Protein AF-A0A2V5TPY4-F1 (afdb_monomer_lite)

Foldseek 3Di:
DPDDVDNQADQFQCLLVVLQVLLVVCVPPVDPVSLVVLVVSLQQLLFQAALLQWGAQLRHFFDNGDDLALGNLLSLLVDQQSVVNSVSSVVNQQQPDPLLRDDDDDDFVPDPPDDPDDD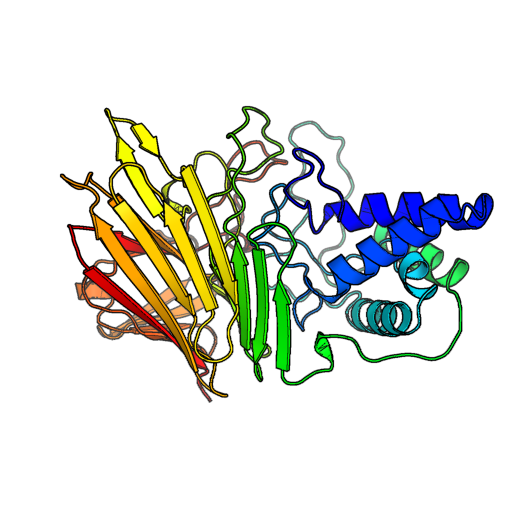HSDDDPVSVVSNVVSVVNHDDDHHDHTCSVDCWDKDQDPHQKIWIHHHQKIKIADLRADDDDPALRTFHSFFGMWIAGNQQGTFWGSHGFHPCLLSGQKWFQDPNDIDRHFPGWHWDDDPQWTWIWTHDPFWIWIKTWGRDDNFKTKIKIWIATPPQGGWMKGKIWTSAGAQWWKAAPLGDIDHHDQDWDWDWQNRHPQWMDGRQKIKGWDGGKIKIPFDFGRDSSHSGGDDDNSRTIMMIMHTDDHGDMTMMMMGGHD

Radius of gyration: 20.71 Å; chains: 1; bounding box: 53×47×60 Å

pLDDT: mean 90.42, std 16.13, range [29.77, 98.88]

Structure (mmCIF, N/CA/C/O backbone):
data_AF-A0A2V5TPY4-F1
#
_entry.id   AF-A0A2V5TPY4-F1
#
loop_
_atom_site.group_PDB
_atom_site.id
_atom_site.type_symbol
_atom_site.label_atom_id
_atom_site.label_alt_id
_atom_site.label_comp_id
_atom_site.label_asym_id
_atom_site.label_entity_id
_atom_site.label_seq_id
_atom_site.pdbx_PDB_ins_code
_atom_site.Cartn_x
_atom_site.Cartn_y
_atom_site.Cartn_z
_atom_site.occupancy
_atom_site.B_iso_or_equiv
_atom_site.auth_seq_id
_atom_site.auth_comp_id
_atom_site.auth_asym_id
_atom_site.auth_atom_id
_atom_site.pdbx_PDB_model_num
ATOM 1 N N . PHE A 1 1 ? 13.171 -7.070 -7.481 1.00 84.62 1 PHE A N 1
ATOM 2 C CA . PHE A 1 1 ? 13.361 -5.869 -6.658 1.00 84.62 1 PHE A CA 1
ATOM 3 C C . PHE A 1 1 ? 14.776 -5.828 -6.112 1.00 84.62 1 PHE A C 1
ATOM 5 O O . PHE A 1 1 ? 15.414 -6.874 -5.987 1.00 84.62 1 PHE A O 1
ATOM 12 N N . TRP A 1 2 ? 15.220 -4.635 -5.751 1.00 85.50 2 TRP A N 1
ATOM 13 C CA . TRP A 1 2 ? 16.372 -4.319 -4.934 1.00 85.50 2 TRP A CA 1
ATOM 14 C C . TRP A 1 2 ? 15.886 -3.783 -3.588 1.00 85.50 2 TRP A C 1
ATOM 16 O O . TRP A 1 2 ? 14.870 -3.095 -3.492 1.00 85.50 2 TRP A O 1
ATOM 26 N N . GLY A 1 3 ? 16.606 -4.149 -2.536 1.00 83.69 3 GLY A N 1
ATOM 27 C CA . GLY A 1 3 ? 16.408 -3.585 -1.212 1.00 83.69 3 GLY A CA 1
ATOM 28 C C . GLY A 1 3 ? 17.565 -2.662 -0.872 1.00 83.69 3 GLY A C 1
ATOM 29 O O . GLY A 1 3 ? 18.722 -3.050 -1.036 1.00 83.69 3 GLY A O 1
ATOM 30 N N . GLU A 1 4 ? 17.257 -1.449 -0.417 1.00 82.56 4 GLU A N 1
ATOM 31 C CA . GLU A 1 4 ? 18.271 -0.456 -0.042 1.00 82.56 4 GLU A CA 1
ATOM 32 C C . GLU A 1 4 ? 18.790 -0.720 1.379 1.00 82.56 4 GLU A C 1
ATOM 34 O O . GLU A 1 4 ? 19.991 -0.868 1.595 1.00 82.56 4 GLU A O 1
ATOM 39 N N . HIS A 1 5 ? 17.878 -0.862 2.348 1.00 80.19 5 HIS A N 1
ATOM 40 C CA . HIS A 1 5 ? 18.240 -1.165 3.734 1.00 80.19 5 HIS A CA 1
ATOM 41 C C . HIS A 1 5 ? 18.492 -2.655 3.974 1.00 80.19 5 HIS A C 1
ATOM 43 O O . HIS A 1 5 ? 19.424 -3.041 4.679 1.00 80.19 5 HIS A O 1
ATOM 49 N N . SER A 1 6 ? 17.629 -3.497 3.410 1.00 80.56 6 SER A N 1
ATOM 50 C CA . SER A 1 6 ? 17.608 -4.936 3.639 1.00 80.56 6 SER A CA 1
ATOM 51 C C . SER A 1 6 ? 17.350 -5.654 2.331 1.00 80.56 6 SER A C 1
ATOM 53 O O . SER A 1 6 ? 16.412 -5.324 1.617 1.00 80.56 6 SER A O 1
ATOM 55 N N . ARG A 1 7 ? 18.108 -6.717 2.050 1.00 80.94 7 ARG A N 1
ATOM 56 C CA . ARG A 1 7 ? 17.844 -7.586 0.888 1.00 80.94 7 ARG A CA 1
ATOM 57 C C . ARG A 1 7 ? 16.485 -8.296 0.966 1.00 80.94 7 ARG A C 1
ATOM 59 O O . ARG A 1 7 ? 16.016 -8.810 -0.041 1.00 80.94 7 ARG A O 1
ATOM 66 N N . ASN A 1 8 ? 15.860 -8.304 2.144 1.00 79.38 8 ASN A N 1
ATOM 67 C CA . ASN A 1 8 ? 14.584 -8.966 2.410 1.00 79.38 8 ASN A CA 1
ATOM 68 C C . ASN A 1 8 ? 13.376 -8.019 2.310 1.00 79.38 8 ASN A C 1
ATOM 70 O O . ASN A 1 8 ? 12.265 -8.423 2.644 1.00 79.38 8 ASN A O 1
ATOM 74 N N . GLY A 1 9 ? 13.572 -6.767 1.886 1.00 85.06 9 GLY A N 1
ATOM 75 C CA . GLY A 1 9 ? 12.506 -5.777 1.792 1.00 85.06 9 GLY A CA 1
ATOM 76 C C . GLY A 1 9 ? 12.708 -4.834 0.603 1.00 85.06 9 GLY A C 1
ATOM 77 O O . GLY A 1 9 ? 13.812 -4.324 0.432 1.00 85.06 9 GLY A O 1
ATOM 78 N N . PRO A 1 10 ? 11.685 -4.601 -0.233 1.00 90.00 10 PRO A N 1
ATOM 79 C CA . PRO A 1 10 ? 11.817 -3.728 -1.388 1.00 90.00 10 PRO A CA 1
ATOM 80 C C . PRO A 1 10 ? 11.674 -2.248 -1.022 1.00 90.00 10 PRO A C 1
ATOM 82 O O . PRO A 1 10 ? 10.935 -1.890 -0.102 1.00 90.00 10 PRO A O 1
ATOM 85 N N . THR A 1 11 ? 12.283 -1.402 -1.850 1.00 88.19 11 THR A N 1
ATOM 86 C CA . THR A 1 11 ? 12.048 0.045 -1.924 1.00 88.19 11 THR A CA 1
ATOM 87 C C . THR A 1 11 ? 11.308 0.380 -3.225 1.00 88.19 11 THR A C 1
ATOM 89 O O . THR A 1 11 ? 11.917 0.833 -4.187 1.00 88.19 11 THR A O 1
ATOM 92 N N . THR A 1 12 ? 9.988 0.142 -3.298 1.00 87.75 12 THR A N 1
ATOM 93 C CA . THR A 1 12 ? 9.232 0.113 -4.580 1.00 87.75 12 THR A CA 1
ATOM 94 C C . THR A 1 12 ? 9.493 1.302 -5.510 1.00 87.75 12 THR A C 1
ATOM 96 O O . THR A 1 12 ? 9.774 1.096 -6.686 1.00 87.75 12 THR A O 1
ATOM 99 N N . GLY A 1 13 ? 9.440 2.535 -5.000 1.00 82.19 13 GLY A N 1
ATOM 100 C CA . GLY A 1 13 ? 9.704 3.742 -5.794 1.00 82.19 13 GLY A CA 1
ATOM 101 C C . GLY A 1 13 ? 11.169 3.893 -6.222 1.00 82.19 13 GLY A C 1
ATOM 102 O O . GLY A 1 13 ? 11.456 4.175 -7.383 1.00 82.19 13 GLY A O 1
ATOM 103 N N . TYR A 1 14 ? 12.109 3.655 -5.305 1.00 86.56 14 TYR A N 1
ATOM 104 C CA . TYR A 1 14 ? 13.546 3.762 -5.583 1.00 86.56 14 TYR A CA 1
ATOM 105 C C . TYR A 1 14 ? 14.084 2.608 -6.446 1.00 86.56 14 TYR A C 1
ATOM 107 O O . TYR A 1 14 ? 15.109 2.785 -7.104 1.00 86.56 14 TYR A O 1
ATOM 115 N N . ASP A 1 15 ? 13.376 1.474 -6.526 1.00 90.31 15 ASP A N 1
ATOM 116 C CA . ASP A 1 15 ? 13.689 0.370 -7.446 1.00 90.31 15 ASP A CA 1
ATOM 117 C C . ASP A 1 15 ? 13.771 0.871 -8.895 1.00 90.31 15 ASP A C 1
ATOM 119 O O . ASP A 1 15 ? 14.696 0.484 -9.600 1.00 90.31 15 ASP A O 1
ATOM 123 N N . TYR A 1 16 ? 12.923 1.831 -9.302 1.00 90.75 16 TYR A N 1
ATOM 124 C CA . TYR A 1 16 ? 12.980 2.446 -10.637 1.00 90.75 16 TYR A CA 1
ATOM 125 C C . TYR A 1 16 ? 14.324 3.130 -10.923 1.00 90.75 16 TYR A C 1
ATOM 127 O O . TYR A 1 16 ? 14.824 3.077 -12.048 1.00 90.75 16 TYR A O 1
ATOM 135 N N . LEU A 1 17 ? 14.938 3.771 -9.922 1.00 89.75 17 LEU A N 1
ATOM 136 C CA . LEU A 1 17 ? 16.222 4.458 -10.087 1.00 89.75 17 LEU A CA 1
ATOM 137 C C . LEU A 1 17 ? 17.334 3.432 -10.323 1.00 89.75 17 LEU A C 1
ATOM 139 O O . LEU A 1 17 ? 18.145 3.589 -11.239 1.00 89.75 17 LEU A O 1
ATOM 143 N N . THR A 1 18 ? 17.345 2.359 -9.528 1.00 91.81 18 THR A N 1
ATOM 144 C CA . THR A 1 18 ? 18.287 1.249 -9.706 1.00 91.81 18 THR A CA 1
ATOM 145 C C . THR A 1 18 ? 18.044 0.525 -11.030 1.00 91.81 18 THR A C 1
ATOM 147 O O . THR A 1 18 ? 19.002 0.297 -11.768 1.00 91.81 18 THR A O 1
ATOM 150 N N . ALA A 1 19 ? 16.785 0.251 -11.385 1.00 94.88 19 ALA A N 1
ATOM 151 C CA . ALA A 1 19 ? 16.393 -0.354 -12.656 1.00 94.88 19 ALA A CA 1
ATOM 152 C C . ALA A 1 19 ? 16.925 0.453 -13.840 1.00 94.88 19 ALA A C 1
ATOM 154 O O . ALA A 1 19 ? 17.543 -0.109 -14.738 1.00 94.88 19 ALA A O 1
ATOM 155 N N . THR A 1 20 ? 16.756 1.778 -13.803 1.00 96.00 20 THR A N 1
ATOM 156 C CA . THR A 1 20 ? 17.220 2.688 -14.859 1.00 96.00 20 THR A CA 1
ATOM 157 C C . THR A 1 20 ? 18.735 2.614 -15.034 1.00 96.00 20 THR A C 1
ATOM 159 O O . THR A 1 20 ? 19.227 2.530 -16.158 1.00 96.00 20 THR A O 1
ATOM 162 N N . ALA A 1 21 ? 19.493 2.617 -13.933 1.00 95.88 21 ALA A N 1
ATOM 163 C CA . ALA A 1 21 ? 20.950 2.524 -13.988 1.00 95.88 21 ALA A CA 1
ATOM 164 C C . ALA A 1 21 ? 21.418 1.174 -14.558 1.00 95.88 21 ALA A C 1
ATOM 166 O O . ALA A 1 21 ? 22.313 1.138 -15.402 1.00 95.88 21 ALA A O 1
ATOM 167 N N . VAL A 1 22 ? 20.786 0.072 -14.142 1.00 97.38 22 VAL A N 1
ATOM 168 C CA . VAL A 1 22 ? 21.078 -1.272 -14.667 1.00 97.38 22 VAL A CA 1
ATOM 169 C C . VAL A 1 22 ? 20.685 -1.385 -16.144 1.00 97.38 22 VAL A C 1
ATOM 171 O O . VAL A 1 22 ? 21.418 -1.995 -16.918 1.00 97.38 22 VAL A O 1
ATOM 174 N N . ALA A 1 23 ? 19.581 -0.759 -16.556 1.00 97.75 23 ALA A N 1
ATOM 175 C CA . ALA A 1 23 ? 19.134 -0.732 -17.944 1.00 97.75 23 ALA A CA 1
ATOM 176 C C . ALA A 1 23 ? 20.135 0.002 -18.840 1.00 97.75 23 ALA A C 1
ATOM 178 O O . ALA A 1 23 ? 20.572 -0.557 -19.841 1.00 97.75 23 ALA A O 1
ATOM 179 N N . LEU A 1 24 ? 20.588 1.196 -18.440 1.00 97.56 24 LEU A N 1
ATOM 180 C CA . LEU A 1 24 ? 21.643 1.917 -19.162 1.00 97.56 24 LEU A CA 1
ATOM 181 C C . LEU A 1 24 ? 22.946 1.121 -19.222 1.00 97.56 24 LEU A C 1
ATOM 183 O O . LEU A 1 24 ? 23.593 1.076 -20.266 1.00 97.56 24 LEU A O 1
ATOM 187 N N . TYR A 1 25 ? 23.334 0.477 -18.119 1.00 98.25 25 TYR A N 1
ATOM 188 C CA . TYR A 1 25 ? 24.507 -0.390 -18.116 1.00 98.25 25 TYR A CA 1
ATOM 189 C C . TYR A 1 25 ? 24.364 -1.508 -19.154 1.00 98.25 25 TYR A C 1
ATOM 191 O O . TYR A 1 25 ? 25.267 -1.683 -19.970 1.00 98.25 25 TYR A O 1
ATOM 199 N N . TYR A 1 26 ? 23.224 -2.207 -19.173 1.00 98.19 26 TYR A N 1
ATOM 200 C CA . TYR A 1 26 ? 22.949 -3.259 -20.149 1.00 98.19 26 TYR A CA 1
ATOM 201 C C . TYR A 1 26 ? 22.986 -2.748 -21.595 1.00 98.19 26 TYR A C 1
ATOM 203 O O . TYR A 1 26 ? 23.543 -3.432 -22.455 1.00 98.19 26 TYR A O 1
ATOM 211 N N . GLU A 1 27 ? 22.466 -1.546 -21.877 1.00 97.25 27 GLU A N 1
ATOM 212 C CA . GLU A 1 27 ? 22.502 -0.981 -23.235 1.00 97.25 27 GLU A CA 1
ATOM 213 C C . GLU A 1 27 ? 23.916 -0.868 -23.804 1.00 97.25 27 GLU A C 1
ATOM 215 O O . GLU A 1 27 ? 24.128 -1.083 -25.000 1.00 97.25 27 GLU A O 1
ATOM 220 N N . HIS A 1 28 ? 24.889 -0.564 -22.947 1.00 97.00 28 HIS A N 1
ATOM 221 C CA . HIS A 1 28 ? 26.272 -0.358 -23.362 1.00 97.00 28 HIS A CA 1
ATOM 222 C C . HIS A 1 28 ? 27.151 -1.600 -23.205 1.00 97.00 28 HIS A C 1
ATOM 224 O O . HIS A 1 28 ? 28.078 -1.784 -23.991 1.00 97.00 28 HIS A O 1
ATOM 230 N N . SER A 1 29 ? 26.889 -2.446 -22.207 1.00 98.12 29 SER A N 1
ATOM 231 C CA . SER A 1 29 ? 27.724 -3.615 -21.909 1.00 98.12 29 SER A CA 1
ATOM 232 C C . SER A 1 29 ? 27.241 -4.896 -22.580 1.00 98.12 29 SER A C 1
ATOM 234 O O . SER A 1 29 ? 28.051 -5.781 -22.847 1.00 98.12 29 SER A O 1
ATOM 236 N N . ARG A 1 30 ? 25.927 -5.010 -22.825 1.00 97.38 30 ARG A N 1
ATOM 237 C CA . ARG A 1 30 ? 25.243 -6.257 -23.205 1.00 97.38 30 ARG A CA 1
ATOM 238 C C . ARG A 1 30 ? 25.498 -7.417 -22.232 1.00 97.38 30 ARG A C 1
ATOM 240 O O . ARG A 1 30 ? 25.417 -8.581 -22.614 1.00 97.38 30 ARG A O 1
ATOM 247 N N . ASP A 1 31 ? 25.773 -7.106 -20.965 1.00 98.31 31 ASP A N 1
ATOM 248 C CA . ASP A 1 31 ? 25.948 -8.106 -19.912 1.00 98.31 31 ASP A CA 1
ATOM 249 C C . ASP A 1 31 ? 24.638 -8.871 -19.656 1.00 98.31 31 ASP A C 1
ATOM 251 O O . ASP A 1 31 ? 23.630 -8.305 -19.222 1.00 98.31 31 ASP A O 1
ATOM 255 N N . ALA A 1 32 ? 24.659 -10.183 -19.886 1.00 97.88 32 ALA A N 1
ATOM 256 C CA . ALA A 1 32 ? 23.507 -11.053 -19.684 1.00 97.88 32 ALA A CA 1
ATOM 257 C C . ALA A 1 32 ? 22.990 -11.042 -18.232 1.00 97.88 32 ALA A C 1
ATOM 259 O O . ALA A 1 32 ? 21.781 -11.149 -18.016 1.00 97.88 32 ALA A O 1
ATOM 260 N N . ALA A 1 33 ? 23.866 -10.854 -17.237 1.00 98.19 33 ALA A N 1
ATOM 261 C CA . ALA A 1 33 ? 23.458 -10.781 -15.835 1.00 98.19 33 ALA A CA 1
ATOM 262 C C . ALA A 1 33 ? 22.618 -9.525 -15.546 1.00 98.19 33 ALA A C 1
ATOM 264 O O . ALA A 1 33 ? 21.692 -9.561 -14.728 1.00 98.19 33 ALA A O 1
ATOM 265 N N . ALA A 1 34 ? 22.898 -8.419 -16.244 1.00 97.94 34 ALA A N 1
ATOM 266 C CA . ALA A 1 34 ? 22.104 -7.201 -16.143 1.00 97.94 34 ALA A CA 1
ATOM 267 C C . ALA A 1 34 ? 20.701 -7.404 -16.733 1.00 97.94 34 ALA A C 1
ATOM 269 O O . ALA A 1 34 ? 19.718 -7.025 -16.096 1.00 97.94 34 ALA A O 1
ATOM 270 N N . LEU A 1 35 ? 20.580 -8.081 -17.881 1.00 97.75 35 LEU A N 1
ATOM 271 C CA . LEU A 1 35 ? 19.276 -8.410 -18.468 1.00 97.75 35 LEU A CA 1
ATOM 272 C C . LEU A 1 35 ? 18.442 -9.324 -17.555 1.00 97.75 35 LEU A C 1
ATOM 274 O O . LEU A 1 35 ? 17.243 -9.102 -17.380 1.00 97.75 35 LEU A O 1
ATOM 278 N N . GLU A 1 36 ? 19.068 -10.314 -16.915 1.00 97.88 36 GLU A N 1
ATOM 279 C CA . GLU A 1 36 ? 18.396 -11.172 -15.931 1.00 97.88 36 GLU A CA 1
ATOM 280 C C . GLU A 1 36 ? 17.893 -10.360 -14.723 1.00 97.88 36 GLU A C 1
ATOM 282 O O . GLU A 1 36 ? 16.770 -10.550 -14.243 1.00 97.88 36 GLU A O 1
ATOM 287 N N . ALA A 1 37 ? 18.692 -9.404 -14.241 1.00 96.94 37 ALA A N 1
ATOM 288 C CA . ALA A 1 37 ? 18.274 -8.501 -13.176 1.00 96.94 37 ALA A CA 1
ATOM 289 C C . ALA A 1 37 ? 17.097 -7.605 -13.604 1.00 96.94 37 ALA A C 1
ATOM 291 O O . ALA A 1 37 ? 16.145 -7.450 -12.832 1.00 96.94 37 ALA A O 1
ATOM 292 N N . LEU A 1 38 ? 17.112 -7.086 -14.837 1.00 97.69 38 LEU A N 1
ATOM 293 C CA . LEU A 1 38 ? 16.005 -6.310 -15.405 1.00 97.69 38 LEU A CA 1
ATOM 294 C C . LEU A 1 38 ? 14.729 -7.136 -15.525 1.00 97.69 38 LEU A C 1
ATOM 296 O O . LEU A 1 38 ? 13.654 -6.618 -15.226 1.00 97.69 38 LEU A O 1
ATOM 300 N N . ARG A 1 39 ? 14.815 -8.426 -15.870 1.00 97.56 39 ARG A N 1
ATOM 301 C CA . ARG A 1 39 ? 13.643 -9.314 -15.875 1.00 97.56 39 ARG A CA 1
ATOM 302 C C . ARG A 1 39 ? 12.992 -9.370 -14.495 1.00 97.56 39 ARG A C 1
ATOM 304 O O . ARG A 1 39 ? 11.785 -9.156 -14.378 1.00 97.56 39 ARG A O 1
ATOM 311 N N . ARG A 1 40 ? 13.793 -9.575 -13.442 1.00 96.00 40 ARG A N 1
ATOM 312 C CA . ARG A 1 40 ? 13.307 -9.613 -12.051 1.00 96.00 40 ARG A CA 1
ATOM 313 C C . ARG A 1 40 ? 12.725 -8.278 -11.582 1.00 96.00 40 ARG A C 1
ATOM 315 O O . ARG A 1 40 ? 11.783 -8.279 -10.791 1.00 96.00 40 ARG A O 1
ATOM 322 N N . SER A 1 41 ? 13.288 -7.148 -12.010 1.00 95.75 41 SER A N 1
ATOM 323 C CA . SER A 1 41 ? 12.734 -5.821 -11.691 1.00 95.75 41 SER A CA 1
ATOM 324 C C . SER A 1 41 ? 11.438 -5.551 -12.461 1.00 95.75 41 SER A C 1
ATOM 326 O O . SER A 1 41 ? 10.454 -5.142 -11.853 1.00 95.75 41 SER A O 1
ATOM 328 N N . THR A 1 42 ? 11.373 -5.906 -13.747 1.00 97.44 42 THR A N 1
ATOM 329 C CA . THR A 1 42 ? 10.146 -5.810 -14.558 1.00 97.44 42 THR A CA 1
ATOM 330 C C . THR A 1 42 ? 9.017 -6.638 -13.946 1.00 97.44 42 THR A C 1
ATOM 332 O O . THR A 1 42 ? 7.898 -6.150 -13.804 1.00 97.44 42 THR A O 1
ATOM 335 N N . ASP A 1 43 ? 9.305 -7.878 -13.533 1.00 97.25 43 ASP A N 1
ATOM 336 C CA . ASP A 1 43 ? 8.328 -8.728 -12.845 1.00 97.25 43 ASP A CA 1
ATOM 337 C C . ASP A 1 43 ? 7.857 -8.107 -11.537 1.00 97.25 43 ASP A C 1
ATOM 339 O O . ASP A 1 43 ? 6.661 -8.054 -11.268 1.00 97.25 43 ASP A O 1
ATOM 343 N N . PHE A 1 44 ? 8.781 -7.589 -10.739 1.00 97.00 44 PHE A N 1
ATOM 344 C CA . PHE A 1 44 ? 8.419 -6.924 -9.501 1.00 97.00 44 PHE A CA 1
ATOM 345 C C . PHE A 1 44 ? 7.504 -5.713 -9.738 1.00 97.00 44 PHE A C 1
ATOM 347 O O . PHE A 1 44 ? 6.418 -5.649 -9.163 1.00 97.00 44 PHE A O 1
ATOM 354 N N . HIS A 1 45 ? 7.904 -4.787 -10.610 1.00 96.94 45 HIS A N 1
ATOM 355 C CA . HIS A 1 45 ? 7.148 -3.566 -10.872 1.00 96.94 45 HIS A CA 1
ATOM 356 C C . HIS A 1 45 ? 5.774 -3.840 -11.479 1.00 96.94 45 HIS A C 1
ATOM 358 O O . HIS A 1 45 ? 4.787 -3.267 -11.018 1.00 96.94 45 HIS A O 1
ATOM 364 N N . LYS A 1 46 ? 5.675 -4.753 -12.455 1.00 97.00 46 LYS A N 1
ATOM 365 C CA . LYS A 1 46 ? 4.385 -5.070 -13.080 1.00 97.00 46 LYS A CA 1
ATOM 366 C C . LYS A 1 46 ? 3.410 -5.726 -12.096 1.00 97.00 46 LYS A C 1
ATOM 368 O O . LYS A 1 46 ? 2.210 -5.532 -12.234 1.00 97.00 46 LYS A O 1
ATOM 373 N N . PHE A 1 47 ? 3.881 -6.488 -11.102 1.00 97.81 47 PHE A N 1
ATOM 374 C CA . PHE A 1 47 ? 2.996 -7.070 -10.084 1.00 97.81 47 PHE A CA 1
ATOM 375 C C . PHE A 1 47 ? 2.629 -6.074 -8.979 1.00 97.81 47 PHE A C 1
ATOM 377 O O . PHE A 1 47 ? 1.471 -6.044 -8.565 1.00 97.81 47 PHE A O 1
ATOM 384 N N . PHE A 1 48 ? 3.573 -5.245 -8.527 1.00 97.19 48 PHE A N 1
ATOM 385 C CA . PHE A 1 48 ? 3.401 -4.312 -7.404 1.00 97.19 48 PHE A CA 1
ATOM 386 C C . PHE A 1 48 ? 3.119 -2.872 -7.846 1.00 97.19 48 PHE A C 1
ATOM 388 O O . PHE A 1 48 ? 3.708 -1.916 -7.336 1.00 97.19 48 PHE A O 1
ATOM 395 N N . THR A 1 49 ? 2.165 -2.732 -8.764 1.00 96.31 49 THR A N 1
ATOM 396 C CA . THR A 1 49 ? 1.647 -1.447 -9.243 1.00 96.31 49 THR A CA 1
ATOM 397 C C . THR A 1 49 ? 0.129 -1.507 -9.325 1.00 96.31 49 THR A C 1
ATOM 399 O O . THR A 1 49 ? -0.429 -2.452 -9.891 1.00 96.31 49 THR A O 1
ATOM 402 N N . TYR A 1 50 ? -0.547 -0.513 -8.752 1.00 96.69 50 TYR A N 1
ATOM 403 C CA . TYR A 1 50 ? -2.002 -0.414 -8.784 1.00 96.69 50 TYR A CA 1
ATOM 404 C C . TYR A 1 50 ? -2.519 -0.096 -10.203 1.00 96.69 50 TYR A C 1
ATOM 406 O O . TYR A 1 50 ? -1.767 0.381 -11.056 1.00 96.69 50 TYR A O 1
ATOM 414 N N . PRO A 1 51 ? -3.812 -0.335 -10.495 1.00 95.94 51 PRO A N 1
ATOM 415 C CA . PRO A 1 51 ? -4.428 -0.021 -11.792 1.00 95.94 51 PRO A CA 1
ATOM 416 C C . PRO A 1 51 ? -4.318 1.447 -12.253 1.00 95.94 51 PRO A C 1
ATOM 418 O O . PRO A 1 51 ? -4.387 1.728 -13.456 1.00 95.94 51 PRO A O 1
ATOM 421 N N . ASP A 1 52 ? -4.119 2.386 -11.325 1.00 92.75 52 ASP A N 1
ATOM 422 C CA . ASP A 1 52 ? -3.860 3.804 -11.616 1.00 92.75 52 ASP A CA 1
ATOM 423 C C . ASP A 1 52 ? -2.383 4.109 -11.939 1.00 92.75 52 ASP A C 1
ATOM 425 O O . ASP A 1 52 ? -2.041 5.244 -12.255 1.00 92.75 52 ASP A O 1
ATOM 429 N N . GLY A 1 53 ? -1.511 3.096 -11.918 1.00 92.94 53 GLY A N 1
ATOM 430 C CA . GLY A 1 53 ? -0.080 3.208 -12.197 1.00 92.94 53 GLY A CA 1
ATOM 431 C C . GLY A 1 53 ? 0.783 3.558 -10.988 1.00 92.94 53 GLY A C 1
ATOM 432 O O . GLY A 1 53 ? 2.007 3.595 -11.121 1.00 92.94 53 GLY A O 1
ATOM 433 N N . THR A 1 54 ? 0.191 3.801 -9.818 1.00 91.31 54 THR A N 1
ATOM 434 C CA . THR A 1 54 ? 0.965 4.101 -8.611 1.00 91.31 54 THR A CA 1
ATOM 435 C C . THR A 1 54 ? 1.631 2.833 -8.058 1.00 91.31 54 THR A C 1
ATOM 437 O O . THR A 1 54 ? 1.001 1.770 -7.995 1.00 91.31 54 THR A O 1
ATOM 440 N N . PRO A 1 55 ? 2.918 2.888 -7.668 1.00 92.56 55 PRO A N 1
ATOM 441 C CA . PRO A 1 55 ? 3.571 1.758 -7.019 1.00 92.56 55 PRO A CA 1
ATOM 442 C C . PRO A 1 55 ? 2.951 1.450 -5.658 1.00 92.56 55 PRO A C 1
ATOM 444 O O . PRO A 1 55 ? 2.601 2.355 -4.902 1.00 92.56 55 PRO A O 1
ATOM 447 N N . VAL A 1 56 ? 2.896 0.166 -5.316 1.00 95.69 56 VAL A N 1
ATOM 448 C CA . VAL A 1 56 ? 2.376 -0.284 -4.021 1.00 95.69 56 VAL A CA 1
ATOM 449 C C . VAL A 1 56 ? 3.257 0.229 -2.879 1.00 95.69 56 VAL A C 1
ATOM 451 O O . VAL A 1 56 ? 4.485 0.125 -2.902 1.00 95.69 56 VAL A O 1
ATOM 454 N N . GLU A 1 57 ? 2.619 0.766 -1.849 1.00 94.44 57 GLU A N 1
ATOM 455 C CA . GLU A 1 57 ? 3.251 1.431 -0.716 1.00 94.44 57 GLU A CA 1
ATOM 456 C C . GLU A 1 57 ? 3.426 0.516 0.507 1.00 94.44 57 GLU A C 1
ATOM 458 O O . GLU A 1 57 ? 4.382 0.675 1.262 1.00 94.44 57 GLU A O 1
ATOM 463 N N . THR A 1 58 ? 2.562 -0.491 0.679 1.00 96.25 58 THR A N 1
ATOM 464 C CA . THR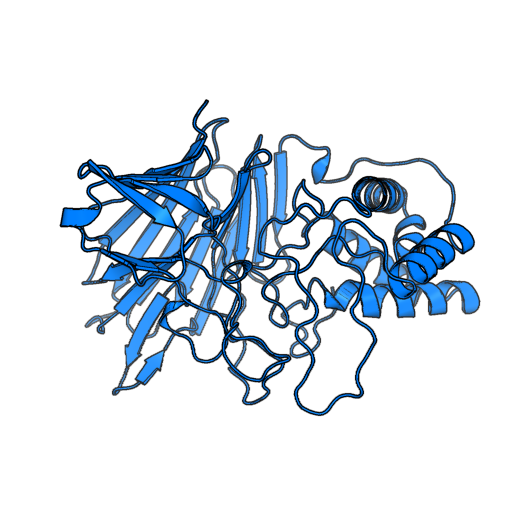 A 1 58 ? 2.528 -1.406 1.845 1.00 96.25 58 THR A CA 1
ATOM 465 C C . THR A 1 58 ? 3.863 -2.111 2.102 1.00 96.25 58 THR A C 1
ATOM 467 O O . THR A 1 58 ? 4.256 -2.389 3.236 1.00 96.25 58 THR A O 1
ATOM 470 N N . ILE A 1 59 ? 4.570 -2.439 1.021 1.00 95.38 59 ILE A N 1
ATOM 471 C CA . ILE A 1 59 ? 5.831 -3.187 1.051 1.00 95.38 59 ILE A CA 1
ATOM 472 C C . ILE A 1 59 ? 7.062 -2.273 1.023 1.00 95.38 59 ILE A C 1
ATOM 474 O O . ILE A 1 59 ? 8.180 -2.772 1.157 1.00 95.38 59 ILE A O 1
ATOM 478 N N . ASN A 1 60 ? 6.878 -0.961 0.871 1.00 92.31 60 ASN A N 1
ATOM 479 C CA . ASN A 1 60 ? 7.954 0.018 0.755 1.00 92.31 60 ASN A CA 1
ATOM 480 C C . ASN A 1 60 ? 8.431 0.462 2.152 1.00 92.31 60 ASN A C 1
ATOM 482 O O . ASN A 1 60 ? 7.624 0.832 3.006 1.00 92.31 60 ASN A O 1
ATOM 486 N N . ASP A 1 61 ? 9.739 0.421 2.406 1.00 87.56 61 ASP A N 1
ATOM 487 C CA . ASP A 1 61 ? 10.363 0.913 3.649 1.00 87.56 61 ASP A CA 1
ATOM 488 C C . ASP A 1 61 ? 11.026 2.287 3.510 1.00 87.56 61 ASP A C 1
ATOM 490 O O . ASP A 1 61 ? 11.647 2.765 4.455 1.00 87.56 61 ASP A O 1
ATOM 494 N N . ARG A 1 62 ? 10.892 2.948 2.361 1.00 86.75 62 ARG A N 1
ATOM 495 C CA . ARG A 1 62 ? 11.494 4.254 2.074 1.00 86.75 62 ARG A CA 1
ATOM 496 C C . ARG A 1 62 ? 10.463 5.359 1.939 1.00 86.75 62 ARG A C 1
ATOM 498 O O . ARG A 1 62 ? 10.650 6.445 2.482 1.00 86.75 62 ARG A O 1
ATOM 505 N N . ASN A 1 63 ? 9.397 5.097 1.189 1.00 85.06 63 ASN A N 1
ATOM 506 C CA . ASN A 1 63 ? 8.409 6.101 0.818 1.00 85.06 63 ASN A CA 1
ATOM 507 C C . ASN A 1 63 ? 7.002 5.617 1.133 1.00 85.06 63 ASN A C 1
ATOM 509 O O . ASN A 1 63 ? 6.631 4.489 0.821 1.00 85.06 63 ASN A O 1
ATOM 513 N N . ARG A 1 64 ? 6.214 6.521 1.714 1.00 90.25 64 ARG A N 1
ATOM 514 C CA . ARG A 1 64 ? 4.793 6.305 1.997 1.00 90.25 64 ARG A CA 1
ATOM 515 C C . ARG A 1 64 ? 3.904 6.471 0.774 1.00 90.25 64 ARG A C 1
ATOM 517 O O . ARG A 1 64 ? 2.800 5.947 0.744 1.00 90.25 64 ARG A O 1
ATOM 524 N N . TYR A 1 65 ? 4.378 7.237 -0.197 1.00 84.00 65 TYR A N 1
ATOM 525 C CA . TYR A 1 65 ? 3.655 7.592 -1.402 1.00 84.00 65 TYR A CA 1
ATOM 526 C C . TYR A 1 65 ? 4.646 7.769 -2.553 1.00 84.00 65 TYR A C 1
ATOM 528 O O . TYR A 1 65 ? 5.796 8.171 -2.345 1.00 84.00 65 TYR A O 1
ATOM 536 N N . TRP A 1 66 ? 4.210 7.421 -3.761 1.00 82.69 66 TRP A N 1
ATOM 537 C CA . TRP A 1 66 ? 4.981 7.564 -4.991 1.00 82.69 66 TRP A CA 1
ATOM 538 C C . TRP A 1 66 ? 4.023 7.761 -6.168 1.00 82.69 66 TRP A C 1
ATOM 540 O O . TRP A 1 66 ? 2.962 7.141 -6.215 1.00 82.69 66 TRP A O 1
ATOM 550 N N . GLY A 1 67 ? 4.388 8.628 -7.111 1.00 81.56 67 GLY A N 1
ATOM 551 C CA . GLY A 1 67 ? 3.616 8.828 -8.338 1.00 81.56 67 GLY A CA 1
ATOM 552 C C . GLY A 1 67 ? 3.941 7.784 -9.407 1.00 81.56 67 GLY A C 1
ATOM 553 O O . GLY A 1 67 ? 4.795 6.920 -9.223 1.00 81.56 67 GLY A O 1
ATOM 554 N N . VAL A 1 68 ? 3.306 7.899 -10.571 1.00 87.75 68 VAL A N 1
ATOM 555 C CA . VAL A 1 68 ? 3.756 7.168 -11.766 1.00 87.75 68 VAL A CA 1
ATOM 556 C C . VAL A 1 68 ? 5.159 7.668 -12.111 1.00 87.75 68 VAL A C 1
ATOM 558 O O . VAL A 1 68 ? 5.350 8.850 -12.394 1.00 87.75 68 VAL A O 1
ATOM 561 N N . SER A 1 69 ? 6.150 6.785 -12.021 1.00 86.12 69 SER A N 1
ATOM 562 C CA . SER A 1 69 ? 7.544 7.132 -12.293 1.00 86.12 69 SER A CA 1
ATOM 563 C C . SER A 1 69 ? 7.751 7.288 -13.800 1.00 86.12 69 SER A C 1
ATOM 565 O O . SER A 1 69 ? 7.310 6.409 -14.524 1.00 86.12 69 SER A O 1
ATOM 567 N N . PRO A 1 70 ? 8.424 8.339 -14.301 1.00 88.81 70 PRO A N 1
ATOM 568 C CA . PRO A 1 70 ? 8.872 8.398 -15.694 1.00 88.81 70 PRO A CA 1
ATOM 569 C C . PRO A 1 70 ? 10.230 7.711 -15.916 1.00 88.81 70 PRO A C 1
ATOM 571 O O . PRO A 1 70 ? 10.858 7.929 -16.939 1.00 88.81 70 PRO A O 1
ATOM 574 N N . TRP A 1 71 ? 10.767 6.993 -14.926 1.00 91.31 71 TRP A N 1
ATOM 575 C CA . TRP A 1 71 ? 12.139 6.490 -14.970 1.00 91.31 71 TRP A CA 1
ATOM 576 C C . TRP A 1 71 ? 12.216 5.059 -15.498 1.00 91.31 71 TRP A C 1
ATOM 578 O O . TRP A 1 71 ? 11.645 4.146 -14.901 1.00 91.31 71 TRP A O 1
ATOM 588 N N . GLY A 1 72 ? 13.039 4.854 -16.529 1.00 92.19 72 GLY A N 1
ATOM 589 C CA . GLY A 1 72 ? 13.581 3.542 -16.880 1.00 92.19 72 GLY A CA 1
ATOM 590 C C . GLY A 1 72 ? 12.602 2.619 -17.592 1.00 92.19 72 GLY A C 1
ATOM 591 O O . GLY A 1 72 ? 12.815 1.405 -17.593 1.00 92.19 72 GLY A O 1
ATOM 592 N N . HIS A 1 73 ? 11.551 3.156 -18.214 1.00 95.81 73 HIS A N 1
ATOM 593 C CA . HIS A 1 73 ? 10.572 2.353 -18.945 1.00 95.81 73 HIS A CA 1
ATOM 594 C C . HIS A 1 73 ? 11.195 1.624 -20.135 1.00 95.81 73 HIS A C 1
ATOM 596 O O . HIS A 1 73 ? 10.796 0.497 -20.437 1.00 95.81 73 HIS A O 1
ATOM 602 N N . PHE A 1 74 ? 12.223 2.202 -20.767 1.00 97.56 74 PHE A N 1
ATOM 603 C CA . PHE A 1 74 ? 12.970 1.500 -21.814 1.00 97.56 74 PHE A CA 1
ATOM 604 C C . PHE A 1 74 ? 13.601 0.193 -21.307 1.00 97.56 74 PHE A C 1
ATOM 606 O O . PHE A 1 74 ? 13.667 -0.786 -22.047 1.00 97.56 74 PHE A O 1
ATOM 613 N N . GLY A 1 75 ? 13.989 0.121 -20.029 1.00 97.56 75 GLY A N 1
ATOM 614 C CA . GLY A 1 75 ? 14.518 -1.100 -19.422 1.00 97.56 75 GLY A CA 1
ATOM 615 C C . GLY A 1 75 ? 13.498 -2.242 -19.399 1.00 97.56 75 GLY A C 1
ATOM 616 O O . GLY A 1 75 ? 13.867 -3.404 -19.565 1.00 97.56 75 GLY A O 1
ATOM 617 N N . PHE A 1 76 ? 12.207 -1.927 -19.265 1.00 97.94 76 PHE A N 1
ATOM 618 C CA . PHE A 1 76 ? 11.132 -2.919 -19.349 1.00 97.94 76 PHE A CA 1
ATOM 619 C C . PHE A 1 76 ? 10.869 -3.363 -20.794 1.00 97.94 76 PHE A C 1
ATOM 621 O O . PHE A 1 76 ? 10.469 -4.505 -21.022 1.00 97.94 76 PHE A O 1
ATOM 628 N N . SER A 1 77 ? 11.123 -2.495 -21.780 1.00 98.19 77 SER A N 1
ATOM 629 C CA . SER A 1 77 ? 10.808 -2.752 -23.195 1.00 98.19 77 SER A CA 1
ATOM 630 C C . SER A 1 77 ? 11.583 -3.922 -23.827 1.00 98.19 77 SER A C 1
ATOM 632 O O . SER A 1 77 ? 11.179 -4.449 -24.865 1.00 98.19 77 SER A O 1
ATOM 634 N N . HIS A 1 78 ? 12.623 -4.418 -23.148 1.00 97.81 78 HIS A N 1
ATOM 635 C CA . HIS A 1 78 ? 13.326 -5.662 -23.491 1.00 97.81 78 HIS A CA 1
ATOM 636 C C . HIS A 1 78 ? 12.427 -6.905 -23.487 1.00 97.81 78 HIS A C 1
ATOM 638 O O . HIS A 1 78 ? 12.773 -7.927 -24.081 1.00 97.81 78 HIS A O 1
ATOM 644 N N . PHE A 1 79 ? 11.260 -6.841 -22.844 1.00 98.50 79 PHE A N 1
ATOM 645 C CA . PHE A 1 79 ? 10.341 -7.966 -22.710 1.00 98.50 79 PHE A CA 1
ATOM 646 C C . PHE A 1 79 ? 8.943 -7.623 -23.231 1.00 98.50 79 PHE A C 1
ATOM 648 O O . PHE A 1 79 ? 8.488 -6.493 -23.098 1.00 98.50 79 PHE A O 1
ATOM 655 N N . ALA A 1 80 ? 8.219 -8.600 -23.786 1.00 98.69 80 ALA A N 1
ATOM 656 C CA . ALA A 1 80 ? 6.896 -8.360 -24.378 1.00 98.69 80 ALA A CA 1
ATOM 657 C C . ALA A 1 80 ? 5.851 -7.845 -23.371 1.00 98.69 80 ALA A C 1
ATOM 659 O O . ALA A 1 80 ? 5.088 -6.927 -23.659 1.00 98.69 80 ALA A O 1
ATOM 660 N N . ASP A 1 81 ? 5.830 -8.411 -22.169 1.00 98.50 81 ASP A N 1
ATOM 661 C CA . ASP A 1 81 ? 4.997 -7.948 -21.056 1.00 98.50 81 ASP A CA 1
ATOM 662 C C . ASP A 1 81 ? 5.523 -6.638 -20.451 1.00 98.50 81 ASP A C 1
ATOM 664 O O . ASP A 1 81 ? 4.752 -5.795 -20.001 1.00 98.50 81 ASP A O 1
ATOM 668 N N . GLY A 1 82 ? 6.841 -6.436 -20.484 1.00 98.38 82 GLY A N 1
ATOM 669 C CA . GLY A 1 82 ? 7.477 -5.196 -20.057 1.00 98.38 82 GLY A CA 1
ATOM 670 C C . GLY A 1 82 ? 7.178 -4.009 -20.981 1.00 98.38 82 GLY A C 1
ATOM 671 O O . GLY A 1 82 ? 6.964 -2.909 -20.483 1.00 98.38 82 GLY A O 1
ATOM 672 N N . ARG A 1 83 ? 7.048 -4.218 -22.298 1.00 98.56 83 ARG A N 1
ATOM 673 C CA . ARG A 1 83 ? 6.557 -3.196 -23.242 1.00 98.56 83 ARG A CA 1
ATOM 674 C C . ARG A 1 83 ? 5.124 -2.782 -22.933 1.00 98.56 83 ARG A C 1
ATOM 676 O O . ARG A 1 83 ? 4.854 -1.594 -22.777 1.00 98.56 83 ARG A O 1
ATOM 683 N N . ARG A 1 84 ? 4.225 -3.753 -22.732 1.00 98.50 84 ARG A N 1
ATOM 684 C CA . ARG A 1 84 ? 2.840 -3.484 -22.309 1.00 98.50 84 ARG A CA 1
ATOM 685 C C . ARG A 1 84 ? 2.789 -2.704 -20.993 1.00 98.50 84 ARG A C 1
ATOM 687 O O . ARG A 1 84 ? 1.951 -1.813 -20.852 1.00 98.50 84 ARG A O 1
ATOM 694 N N . TYR A 1 85 ? 3.676 -3.029 -20.050 1.00 98.31 85 TYR A N 1
ATOM 695 C CA . TYR A 1 85 ? 3.813 -2.314 -18.782 1.00 98.31 85 TYR A CA 1
ATOM 696 C C . TYR A 1 85 ? 4.326 -0.877 -18.968 1.00 98.31 85 TYR A C 1
ATOM 698 O O . TYR A 1 85 ? 3.743 0.056 -18.421 1.00 98.31 85 TYR A O 1
ATOM 706 N N . ALA A 1 86 ? 5.356 -0.675 -19.793 1.00 97.69 86 ALA A N 1
ATOM 707 C CA . ALA A 1 86 ? 5.872 0.647 -20.142 1.00 97.69 86 ALA A CA 1
ATOM 708 C C . ALA A 1 86 ? 4.794 1.526 -20.799 1.00 97.69 86 ALA A C 1
ATOM 710 O O . ALA A 1 86 ? 4.610 2.669 -20.389 1.00 97.69 86 ALA A O 1
ATOM 711 N N . GLU A 1 87 ? 4.021 0.988 -21.747 1.00 96.69 87 GLU A N 1
ATOM 712 C CA . GLU A 1 87 ? 2.867 1.678 -22.343 1.00 96.69 87 GLU A CA 1
ATOM 713 C C . GLU A 1 87 ? 1.791 2.008 -21.303 1.00 96.69 87 GLU A C 1
ATOM 715 O O . GLU A 1 87 ? 1.232 3.105 -21.305 1.00 96.69 87 GLU A O 1
ATOM 720 N N . PHE A 1 88 ? 1.495 1.068 -20.398 1.00 96.75 88 PHE 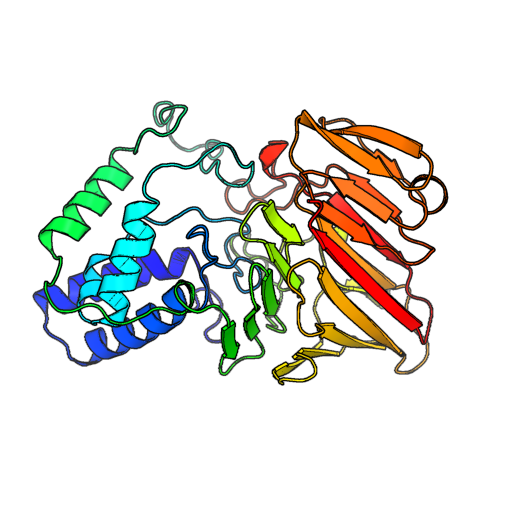A N 1
ATOM 721 C CA . PHE A 1 88 ? 0.537 1.270 -19.313 1.00 96.75 88 PHE A CA 1
ATOM 722 C C . PHE A 1 88 ? 0.932 2.453 -18.419 1.00 96.75 88 PHE A C 1
ATOM 724 O O . PHE A 1 88 ? 0.066 3.279 -18.110 1.00 96.75 88 PHE A O 1
ATOM 731 N N . LEU A 1 89 ? 2.212 2.555 -18.043 1.00 94.50 89 LEU A N 1
ATOM 732 C CA . LEU A 1 89 ? 2.739 3.670 -17.254 1.00 94.50 89 LEU A CA 1
ATOM 733 C C . LEU A 1 89 ? 2.785 4.967 -18.069 1.00 94.50 89 LEU A C 1
ATOM 735 O O . LEU A 1 89 ? 2.337 6.002 -17.587 1.00 94.50 89 LEU A O 1
ATOM 739 N N . ALA A 1 90 ? 3.263 4.918 -19.315 1.00 92.25 90 ALA A N 1
ATOM 740 C CA . ALA A 1 90 ? 3.362 6.086 -20.189 1.00 92.25 90 ALA A CA 1
ATOM 741 C C . ALA A 1 90 ? 1.995 6.727 -20.467 1.00 92.25 90 ALA A C 1
ATOM 743 O O . ALA A 1 90 ? 1.879 7.946 -20.418 1.00 92.25 90 ALA A O 1
ATOM 744 N N . ALA A 1 91 ? 0.938 5.926 -20.641 1.00 91.25 91 ALA A N 1
ATOM 745 C CA . ALA A 1 91 ? -0.437 6.417 -20.778 1.00 91.25 91 ALA A CA 1
ATOM 746 C C . ALA A 1 91 ? -0.961 7.158 -19.529 1.00 91.25 91 ALA A C 1
ATOM 748 O O . ALA A 1 91 ? -2.032 7.762 -19.570 1.00 91.25 91 ALA A O 1
ATOM 749 N N . ARG A 1 92 ? -0.228 7.088 -18.412 1.00 87.56 92 ARG A N 1
ATOM 750 C CA . ARG A 1 92 ? -0.532 7.742 -17.133 1.00 87.56 92 ARG A CA 1
ATOM 751 C C . ARG A 1 92 ? 0.484 8.842 -16.780 1.00 87.56 92 ARG A C 1
ATOM 753 O O . ARG A 1 92 ? 0.288 9.557 -15.798 1.00 87.56 92 ARG A O 1
ATOM 760 N N . LEU A 1 93 ? 1.525 9.037 -17.599 1.00 80.12 93 LEU A N 1
ATOM 761 C CA . LEU A 1 93 ? 2.384 10.225 -17.580 1.00 80.12 93 LEU A CA 1
ATOM 762 C C . LEU A 1 93 ? 1.713 11.324 -18.428 1.00 80.12 93 LEU A C 1
ATOM 764 O O . LEU A 1 93 ? 1.412 11.063 -19.589 1.00 80.12 93 LEU A O 1
ATOM 768 N N . PRO A 1 94 ? 1.496 12.564 -17.958 1.00 62.81 94 PRO A N 1
ATOM 769 C CA . PRO A 1 94 ? 1.544 13.134 -16.618 1.00 62.81 94 PRO A CA 1
ATOM 770 C C . PRO A 1 94 ? 0.177 13.753 -16.303 1.00 62.81 94 PRO A C 1
ATOM 772 O O . PRO A 1 94 ? -0.019 14.966 -16.333 1.00 62.81 94 PRO A O 1
ATOM 775 N N . ALA A 1 95 ? -0.808 12.910 -16.041 1.00 46.00 95 ALA A N 1
ATOM 776 C CA . ALA A 1 95 ? -2.030 13.358 -15.400 1.00 46.00 95 ALA A CA 1
ATOM 777 C C . ALA A 1 95 ? -1.919 12.926 -13.940 1.00 46.00 95 ALA A C 1
ATOM 779 O O . ALA A 1 95 ? -2.397 11.860 -13.576 1.00 46.00 95 ALA A O 1
ATOM 780 N N . GLN A 1 96 ? -1.229 13.710 -13.110 1.00 47.28 96 GLN A N 1
ATOM 781 C CA . GLN A 1 96 ? -1.363 13.580 -11.658 1.00 47.28 96 GLN A CA 1
ATOM 782 C C . GLN A 1 96 ? -2.442 14.583 -11.230 1.00 47.28 96 GLN A C 1
ATOM 784 O O . GLN A 1 96 ? -2.125 15.743 -10.954 1.00 47.28 96 GLN A O 1
ATOM 789 N N . PRO A 1 97 ? -3.735 14.196 -11.194 1.00 35.81 97 PRO A N 1
ATOM 790 C CA . PRO A 1 97 ? -4.707 14.984 -10.458 1.00 35.81 97 PRO A CA 1
ATOM 791 C C . PRO A 1 97 ? -4.231 15.129 -9.010 1.00 35.81 97 PRO A C 1
ATOM 793 O O . PRO A 1 97 ? -3.523 14.271 -8.484 1.00 35.81 97 PRO A O 1
ATOM 796 N N . LYS A 1 98 ? -4.656 16.213 -8.354 1.00 39.53 98 LYS A N 1
ATOM 797 C CA . LYS A 1 98 ? -4.436 16.501 -6.929 1.00 39.53 98 LYS A CA 1
ATOM 798 C C . LYS A 1 98 ? -5.118 15.470 -6.010 1.00 39.53 98 LYS A C 1
ATOM 800 O O . LYS A 1 98 ? -5.851 15.841 -5.100 1.00 39.53 98 LYS A O 1
ATOM 805 N N . THR A 1 99 ? -4.929 14.169 -6.208 1.00 35.16 99 THR A N 1
ATOM 806 C CA . THR A 1 99 ? -5.122 13.233 -5.107 1.00 35.16 99 THR A CA 1
ATOM 807 C C . THR A 1 99 ? -3.974 13.500 -4.152 1.00 35.16 99 THR A C 1
ATOM 809 O O . THR A 1 99 ? -2.822 13.423 -4.567 1.00 35.16 99 THR A O 1
ATOM 812 N N . GLY A 1 100 ? -4.280 13.883 -2.913 1.00 36.44 100 GLY A N 1
ATOM 813 C CA . GLY A 1 100 ? -3.342 14.455 -1.940 1.00 36.44 100 GLY A CA 1
ATOM 814 C C . GLY A 1 100 ? -2.031 13.703 -1.657 1.00 36.44 100 GLY A C 1
ATOM 815 O O . GLY A 1 100 ? -1.237 14.206 -0.882 1.00 36.44 100 GLY A O 1
ATOM 816 N N . LEU A 1 101 ? -1.750 12.563 -2.290 1.00 36.81 101 LEU A N 1
ATOM 817 C CA . LEU A 1 101 ? -0.538 11.762 -2.109 1.00 36.81 101 LEU A CA 1
ATOM 818 C C . LEU A 1 101 ? 0.614 12.080 -3.083 1.00 36.81 101 LEU A C 1
ATOM 820 O O . LEU A 1 101 ? 1.634 11.397 -3.045 1.00 36.81 101 LEU A O 1
ATOM 824 N N . ALA A 1 102 ? 0.501 13.097 -3.941 1.00 33.75 102 ALA A N 1
ATOM 825 C CA . ALA A 1 102 ? 1.582 13.479 -4.852 1.00 33.75 102 ALA A CA 1
ATOM 826 C C . ALA A 1 102 ? 1.897 14.981 -4.787 1.00 33.75 102 ALA A C 1
ATOM 828 O O . ALA A 1 102 ? 1.643 15.726 -5.728 1.00 33.75 102 ALA A O 1
ATOM 829 N N . VAL A 1 103 ? 2.507 15.429 -3.686 1.00 34.41 103 VAL A N 1
ATOM 830 C CA . VAL A 1 103 ? 3.376 16.614 -3.717 1.00 34.41 103 VAL A CA 1
ATOM 831 C C . VAL A 1 103 ? 4.735 16.215 -3.157 1.00 34.41 103 VAL A C 1
ATOM 833 O O . VAL A 1 103 ? 5.068 16.457 -2.000 1.00 34.41 103 VAL A O 1
ATOM 836 N N . LEU A 1 104 ? 5.564 15.606 -4.008 1.00 34.53 104 LEU A N 1
ATOM 837 C CA . LEU A 1 104 ? 6.998 15.796 -3.830 1.00 34.53 104 LEU A CA 1
ATOM 838 C C . LEU A 1 104 ? 7.250 17.302 -3.967 1.00 34.53 104 LEU A C 1
ATOM 840 O O . LEU A 1 104 ? 6.775 17.910 -4.926 1.00 34.53 104 LEU A O 1
ATOM 844 N N . ASN A 1 105 ? 8.023 17.856 -3.030 1.00 37.66 105 ASN A N 1
ATOM 845 C CA . ASN A 1 105 ? 8.579 19.218 -2.988 1.00 37.66 105 ASN A CA 1
ATOM 846 C C . ASN A 1 105 ? 7.906 20.199 -2.012 1.00 37.66 105 ASN A C 1
ATOM 848 O O . ASN A 1 105 ? 7.450 21.269 -2.402 1.00 37.66 105 ASN A O 1
ATOM 852 N N . GLU A 1 106 ? 8.004 19.915 -0.714 1.00 34.19 106 GLU A N 1
ATOM 853 C CA . GLU A 1 106 ? 8.360 20.993 0.216 1.00 34.19 106 GLU A CA 1
ATOM 854 C C . GLU A 1 106 ? 9.897 21.116 0.229 1.00 34.19 106 GLU A C 1
ATOM 856 O O . GLU A 1 106 ? 10.582 20.085 0.271 1.00 34.19 106 GLU A O 1
ATOM 861 N N . PRO A 1 107 ? 10.472 22.330 0.155 1.00 31.27 107 PRO A N 1
ATOM 862 C CA . PRO A 1 107 ? 11.919 22.507 0.140 1.00 31.27 107 PRO A CA 1
ATOM 863 C C . PRO A 1 107 ? 12.543 21.943 1.421 1.00 31.27 107 PRO A C 1
ATOM 865 O O . PRO A 1 107 ? 12.073 22.199 2.530 1.00 31.27 107 PRO A O 1
ATOM 868 N N . SER A 1 108 ? 13.633 21.185 1.277 1.00 30.75 108 SER A N 1
ATOM 869 C CA . SER A 1 108 ? 14.474 20.812 2.415 1.00 30.75 108 SER A CA 1
ATOM 870 C C . SER A 1 108 ? 14.973 22.080 3.121 1.00 30.75 108 SER A C 1
ATOM 872 O O . SER A 1 108 ? 15.456 22.988 2.434 1.00 30.75 108 SER A O 1
ATOM 874 N N . PRO A 1 109 ? 14.934 22.159 4.465 1.00 31.23 109 PRO A N 1
ATOM 875 C CA . PRO A 1 109 ? 15.568 23.256 5.185 1.00 31.23 109 PRO A CA 1
ATOM 876 C C . PRO A 1 109 ? 17.070 23.264 4.859 1.00 31.23 109 PRO A C 1
ATOM 878 O O . PRO A 1 109 ? 17.789 22.334 5.218 1.00 31.23 109 PRO A O 1
ATOM 881 N N . GLY A 1 110 ? 17.537 24.281 4.126 1.00 38.47 110 GLY A N 1
ATOM 882 C CA . GLY A 1 110 ? 18.957 24.487 3.804 1.00 38.47 110 GLY A CA 1
ATOM 883 C C . GLY A 1 110 ? 19.428 24.077 2.400 1.00 38.47 110 GLY A C 1
ATOM 884 O O . GLY A 1 110 ? 20.612 24.222 2.107 1.00 38.47 110 GLY A O 1
ATOM 885 N N . GLY A 1 111 ? 18.548 23.606 1.510 1.00 35.25 111 GLY A N 1
ATOM 886 C CA . GLY A 1 111 ? 18.876 23.407 0.091 1.00 35.25 111 GLY A CA 1
ATOM 887 C C . GLY A 1 111 ? 18.589 24.672 -0.718 1.00 35.25 111 GLY A C 1
ATOM 888 O O . GLY A 1 111 ? 17.545 25.285 -0.521 1.00 35.25 111 GLY A O 1
ATOM 889 N N . ALA A 1 112 ? 19.503 25.073 -1.608 1.00 30.97 112 ALA A N 1
ATOM 890 C CA . ALA A 1 112 ? 19.346 26.231 -2.493 1.00 30.97 112 ALA A CA 1
ATOM 891 C C . ALA A 1 112 ? 17.923 26.333 -3.069 1.00 30.97 112 ALA A C 1
ATOM 893 O O . ALA A 1 112 ? 17.349 25.315 -3.456 1.00 30.97 112 ALA A O 1
ATOM 894 N N . VAL A 1 113 ? 17.390 27.560 -3.134 1.00 30.62 113 VAL A N 1
ATOM 895 C CA . VAL A 1 113 ? 16.083 27.890 -3.720 1.00 30.62 113 VAL A CA 1
ATOM 896 C C . VAL A 1 113 ? 16.038 27.344 -5.146 1.00 30.62 113 VAL A C 1
ATOM 898 O O . VAL A 1 113 ? 16.462 27.993 -6.100 1.00 30.62 113 VAL A O 1
ATOM 901 N N . ARG A 1 114 ? 15.556 26.111 -5.305 1.00 38.00 114 ARG A N 1
ATOM 902 C CA . ARG A 1 114 ? 15.094 25.631 -6.598 1.00 38.00 114 ARG A CA 1
ATOM 903 C C . ARG A 1 114 ? 13.839 26.440 -6.886 1.00 38.00 114 ARG A C 1
ATOM 905 O O . ARG A 1 114 ? 12.972 26.548 -6.020 1.00 38.00 114 ARG A O 1
ATOM 912 N N . ALA A 1 115 ? 13.799 27.058 -8.065 1.00 31.50 115 ALA A N 1
ATOM 913 C CA . ALA A 1 115 ? 12.626 27.767 -8.557 1.00 31.50 115 ALA A CA 1
ATOM 914 C C . ALA A 1 115 ? 11.361 26.931 -8.286 1.00 31.50 115 ALA A C 1
ATOM 916 O O . ALA A 1 115 ? 11.449 25.698 -8.355 1.00 31.50 115 ALA A O 1
ATOM 917 N N . PRO A 1 116 ? 10.219 27.561 -7.953 1.00 32.94 116 PRO A N 1
ATOM 918 C CA . PRO A 1 116 ? 8.977 26.835 -7.719 1.00 32.94 116 PRO A CA 1
ATOM 919 C C . PRO A 1 116 ? 8.744 25.875 -8.889 1.00 32.94 116 PRO A C 1
ATOM 921 O O . PRO A 1 116 ? 8.651 26.317 -10.036 1.00 32.94 116 PRO A O 1
ATOM 924 N N . ARG A 1 117 ? 8.738 24.558 -8.621 1.00 40.75 117 ARG A N 1
ATOM 925 C CA . ARG A 1 117 ? 8.344 23.590 -9.651 1.00 40.75 117 ARG A CA 1
ATOM 926 C C . ARG A 1 117 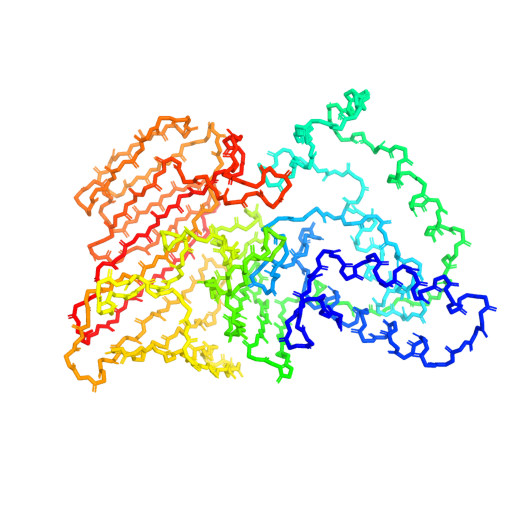? 6.889 23.898 -10.018 1.00 40.75 117 ARG A C 1
ATOM 928 O O . ARG A 1 117 ? 6.117 24.257 -9.124 1.00 40.75 117 ARG A O 1
ATOM 935 N N . PRO A 1 118 ? 6.543 23.837 -11.310 1.00 29.77 118 PRO A N 1
ATOM 936 C CA . PRO A 1 118 ? 5.262 24.316 -11.795 1.00 29.77 118 PRO A CA 1
ATOM 937 C C . PRO A 1 118 ? 4.091 23.677 -11.045 1.00 29.77 118 PRO A C 1
ATOM 939 O O . PRO A 1 118 ? 4.084 22.488 -10.731 1.00 29.77 118 PRO A O 1
ATOM 942 N N . ALA A 1 119 ? 3.104 24.509 -10.726 1.00 33.06 119 ALA A N 1
ATOM 943 C CA . ALA A 1 119 ? 1.889 24.102 -10.049 1.00 33.06 119 ALA A CA 1
ATOM 944 C C . ALA A 1 119 ? 0.910 23.503 -11.070 1.00 33.06 119 ALA A C 1
ATOM 946 O O . ALA A 1 119 ? 0.153 24.235 -11.700 1.00 33.06 119 ALA A O 1
ATOM 947 N N . GLY A 1 120 ? 0.893 22.180 -11.229 1.00 40.97 120 GLY A N 1
ATOM 948 C CA . GLY A 1 120 ? -0.097 21.494 -12.068 1.00 40.97 120 GLY A CA 1
ATOM 949 C C . GLY A 1 120 ? 0.459 20.276 -12.797 1.00 40.97 120 GLY A C 1
ATOM 950 O O . GLY A 1 120 ? 1.586 19.871 -12.542 1.00 40.97 120 GLY A O 1
ATOM 951 N N . ASN A 1 121 ? -0.341 19.723 -13.719 1.00 44.34 121 ASN A N 1
ATOM 952 C CA . ASN A 1 121 ? -0.034 18.620 -14.654 1.00 44.34 121 ASN A CA 1
ATOM 953 C C . ASN A 1 121 ? 1.160 18.899 -15.606 1.00 44.34 121 ASN A C 1
ATOM 955 O O . ASN A 1 121 ? 1.234 18.355 -16.705 1.00 44.34 121 ASN A O 1
ATOM 959 N N . GLU A 1 122 ? 2.072 19.792 -15.237 1.00 52.62 122 GLU A N 1
ATOM 960 C CA . GLU A 1 122 ? 3.246 20.135 -16.018 1.00 52.62 122 GLU A CA 1
ATOM 961 C C . GLU A 1 122 ? 4.383 19.182 -15.653 1.00 52.62 122 GLU A C 1
ATOM 963 O O . GLU A 1 122 ? 4.802 19.086 -14.498 1.00 52.62 122 GLU A O 1
ATOM 968 N N . LEU A 1 123 ? 4.890 18.462 -16.654 1.00 66.94 123 LEU A N 1
ATOM 969 C CA . LEU A 1 123 ? 6.127 17.704 -16.510 1.00 66.94 123 LEU A CA 1
ATOM 970 C C . LEU A 1 123 ? 7.263 18.666 -16.186 1.00 66.94 123 LEU A C 1
ATOM 972 O O . LEU A 1 123 ? 7.533 19.595 -16.949 1.00 66.94 123 LEU A O 1
ATOM 976 N N . ASP A 1 124 ? 7.978 18.409 -15.094 1.00 71.75 124 ASP A N 1
ATOM 977 C CA . ASP A 1 124 ? 9.240 19.095 -14.869 1.00 71.75 124 ASP A CA 1
ATOM 978 C C . ASP A 1 124 ? 10.305 18.644 -15.887 1.00 71.75 124 ASP A C 1
ATOM 980 O O . ASP A 1 124 ? 10.200 17.604 -16.544 1.00 71.75 124 ASP A O 1
ATOM 984 N N . VAL A 1 125 ? 11.353 19.458 -16.039 1.00 78.94 125 VAL A N 1
ATOM 985 C CA . VAL A 1 125 ? 12.451 19.211 -16.994 1.00 78.94 125 VAL A CA 1
ATOM 986 C C . VAL A 1 125 ? 13.114 17.849 -16.762 1.00 78.94 125 VAL A C 1
ATOM 988 O O . VAL A 1 125 ? 13.552 17.199 -17.709 1.00 78.94 125 VAL A O 1
ATOM 991 N N . GLU A 1 126 ? 13.169 17.402 -15.508 1.00 81.25 126 GLU A N 1
ATOM 992 C CA . GLU A 1 126 ? 13.681 16.083 -15.146 1.00 81.25 126 GLU A CA 1
ATOM 993 C C . GLU A 1 126 ? 12.808 14.975 -15.742 1.00 81.25 126 GLU A C 1
ATOM 995 O O . GLU A 1 126 ? 13.322 14.101 -16.436 1.00 81.25 126 GLU A O 1
ATOM 1000 N N . SER A 1 127 ? 11.493 15.050 -15.549 1.00 83.31 127 SER A N 1
ATOM 1001 C CA . SER A 1 127 ? 10.533 14.087 -16.087 1.00 83.31 127 SER A CA 1
ATOM 1002 C C . SER A 1 127 ? 10.542 14.070 -17.616 1.00 83.31 127 SER A C 1
ATOM 1004 O O . SER A 1 127 ? 10.555 12.993 -18.207 1.00 83.31 127 SER A O 1
ATOM 1006 N N . LEU A 1 128 ? 10.628 15.237 -18.267 1.00 85.50 128 LEU A N 1
ATOM 1007 C CA . LEU A 1 128 ? 10.797 15.329 -19.725 1.00 85.50 128 LEU A CA 1
ATOM 1008 C C . LEU A 1 128 ? 12.080 14.639 -20.198 1.00 85.50 128 LEU A C 1
ATOM 1010 O O . LEU A 1 128 ? 12.053 13.890 -21.172 1.00 85.50 128 LEU A O 1
ATOM 1014 N N . GLY A 1 129 ? 13.198 14.856 -19.499 1.00 90.44 129 GLY A N 1
ATOM 1015 C CA . GLY A 1 129 ? 14.467 14.200 -19.810 1.00 90.44 129 GLY A CA 1
ATOM 1016 C C . GLY A 1 129 ? 14.398 12.678 -19.667 1.00 90.44 129 GLY A C 1
ATOM 1017 O O . GLY A 1 129 ? 14.975 11.962 -20.483 1.00 90.44 129 GLY A O 1
ATOM 1018 N N . ARG A 1 130 ? 13.660 12.174 -18.671 1.00 91.12 130 ARG A N 1
ATOM 1019 C CA . ARG A 1 130 ? 13.450 10.732 -18.476 1.00 91.12 130 ARG A CA 1
ATOM 1020 C C . ARG A 1 130 ? 12.557 10.121 -19.551 1.00 91.12 130 ARG A C 1
ATOM 1022 O O . ARG A 1 130 ? 12.939 9.108 -20.122 1.00 91.12 130 ARG A O 1
ATOM 1029 N N . ILE A 1 131 ? 11.474 10.795 -19.930 1.00 91.94 131 ILE A N 1
ATOM 1030 C CA . ILE A 1 131 ? 10.618 10.371 -21.048 1.00 91.94 131 ILE A CA 1
ATOM 1031 C C . ILE A 1 131 ? 11.401 10.363 -22.370 1.00 91.94 131 ILE A C 1
ATOM 1033 O O . ILE A 1 131 ? 11.283 9.428 -23.158 1.00 91.94 131 ILE A O 1
ATOM 1037 N N . ALA A 1 132 ? 12.237 11.376 -22.618 1.00 93.94 132 ALA A N 1
ATOM 1038 C CA . ALA A 1 132 ? 13.088 11.416 -23.806 1.00 93.94 132 ALA A CA 1
ATOM 1039 C C . ALA A 1 132 ? 14.125 10.279 -23.810 1.00 93.94 132 ALA A C 1
ATOM 1041 O O . ALA A 1 132 ? 14.369 9.673 -24.851 1.00 93.94 132 ALA A O 1
ATOM 1042 N N . GLN A 1 133 ? 14.712 9.967 -22.651 1.00 95.56 133 GLN A N 1
ATOM 1043 C CA . GLN A 1 133 ? 15.589 8.809 -22.480 1.00 95.56 133 GLN A CA 1
ATOM 1044 C C . GLN A 1 133 ? 14.845 7.500 -22.759 1.00 95.56 133 GLN A C 1
ATOM 1046 O O . GLN A 1 133 ? 15.379 6.650 -23.470 1.00 95.56 133 GLN A O 1
ATOM 1051 N N . ASP A 1 134 ? 13.623 7.353 -22.246 1.00 96.50 134 ASP A N 1
ATOM 1052 C CA . ASP A 1 134 ? 12.801 6.175 -22.500 1.00 96.50 134 ASP A CA 1
ATOM 1053 C C . ASP A 1 134 ? 12.528 6.002 -23.995 1.00 96.50 134 ASP A C 1
ATOM 1055 O O . ASP A 1 134 ? 12.704 4.909 -24.519 1.00 96.50 134 ASP A O 1
ATOM 1059 N N . ALA A 1 135 ? 12.170 7.081 -24.696 1.00 95.94 135 ALA A N 1
ATOM 1060 C CA . ALA A 1 135 ? 11.933 7.054 -26.136 1.00 95.94 135 ALA A CA 1
ATOM 1061 C C . ALA A 1 135 ? 13.201 6.726 -26.944 1.00 95.94 135 ALA A C 1
ATOM 1063 O O . ALA A 1 135 ? 13.129 5.993 -27.926 1.00 95.94 135 ALA A O 1
ATOM 1064 N N . LEU A 1 136 ? 14.363 7.249 -26.536 1.00 97.00 136 LEU A N 1
ATOM 1065 C CA . LEU A 1 136 ? 15.635 7.031 -27.232 1.00 97.00 136 LEU A CA 1
ATOM 1066 C C . LEU A 1 136 ? 16.106 5.572 -27.166 1.00 97.00 136 LEU A C 1
ATOM 1068 O O . LEU A 1 136 ? 16.675 5.073 -28.134 1.00 97.00 136 LEU A O 1
ATOM 1072 N N . TYR A 1 137 ? 15.903 4.910 -26.026 1.00 97.50 137 TYR A N 1
ATOM 1073 C CA . TYR A 1 137 ? 16.377 3.545 -25.779 1.00 97.50 137 TYR A CA 1
ATOM 1074 C C . TYR A 1 137 ? 15.267 2.492 -25.844 1.00 97.50 137 TYR A C 1
ATOM 1076 O O . TYR A 1 137 ? 15.490 1.350 -25.448 1.00 97.50 137 TYR A O 1
ATOM 1084 N N . PHE A 1 138 ? 14.069 2.858 -26.300 1.00 97.56 138 PHE A N 1
ATOM 1085 C CA . PHE A 1 138 ? 12.950 1.928 -26.381 1.00 97.56 138 PHE A CA 1
ATOM 1086 C C . PHE A 1 138 ? 13.235 0.794 -27.374 1.00 97.56 138 PHE A C 1
ATOM 1088 O O . PHE A 1 138 ? 13.673 1.030 -28.500 1.00 97.56 138 PHE A O 1
ATOM 1095 N N . HIS A 1 139 ? 12.933 -0.440 -26.976 1.00 97.25 139 HIS A N 1
ATOM 1096 C CA . HIS A 1 139 ? 13.049 -1.627 -27.820 1.00 97.25 139 HIS A CA 1
ATOM 1097 C C . HIS A 1 139 ? 11.672 -2.033 -28.334 1.00 97.25 139 HIS A C 1
ATOM 1099 O O . HIS A 1 139 ? 10.801 -2.429 -27.560 1.00 97.25 139 HIS A O 1
ATOM 1105 N N . GLU A 1 140 ? 11.472 -1.947 -29.648 1.00 97.25 140 GLU A N 1
ATOM 1106 C CA . GLU A 1 140 ? 10.215 -2.327 -30.295 1.00 97.25 140 GLU A CA 1
ATOM 1107 C C . GLU A 1 140 ? 9.967 -3.846 -30.277 1.00 97.25 140 GLU A C 1
ATOM 1109 O O . GLU A 1 140 ? 10.882 -4.669 -30.205 1.00 97.25 140 GLU A O 1
ATOM 1114 N N . GLY A 1 141 ? 8.695 -4.236 -30.376 1.00 97.00 141 GLY A N 1
ATOM 1115 C CA . GLY A 1 141 ? 8.282 -5.630 -30.503 1.00 97.00 141 GLY A CA 1
ATOM 1116 C C . GLY A 1 141 ? 6.826 -5.846 -30.100 1.00 97.00 141 GLY A C 1
ATOM 1117 O O . GLY A 1 141 ? 6.101 -4.905 -29.795 1.00 97.00 141 GLY A O 1
ATOM 1118 N N . SER A 1 142 ? 6.385 -7.103 -30.071 1.00 97.69 142 SER A N 1
ATOM 1119 C CA . SER A 1 142 ? 5.016 -7.456 -29.672 1.00 97.69 142 SER A CA 1
ATOM 1120 C C . SER A 1 142 ? 4.754 -7.230 -28.181 1.00 97.69 142 SER A C 1
ATOM 1122 O O . SER A 1 142 ? 5.646 -7.409 -27.354 1.00 97.69 142 SER A O 1
ATOM 1124 N N . ASN A 1 143 ? 3.516 -6.911 -27.820 1.00 98.00 143 ASN A N 1
ATOM 1125 C CA . ASN A 1 143 ? 3.098 -6.820 -26.424 1.00 98.00 143 ASN A CA 1
ATOM 1126 C C . ASN A 1 143 ? 2.557 -8.157 -25.907 1.00 98.00 143 ASN A C 1
ATOM 1128 O O . ASN A 1 143 ? 1.972 -8.935 -26.662 1.00 98.00 143 ASN A O 1
ATOM 1132 N N . ALA A 1 144 ? 2.724 -8.402 -24.608 1.00 98.31 144 ALA A N 1
ATOM 1133 C CA . ALA A 1 144 ? 2.054 -9.475 -23.877 1.00 98.31 144 ALA A CA 1
ATOM 1134 C C . ALA A 1 144 ? 1.279 -8.900 -22.673 1.00 98.31 144 ALA A C 1
ATOM 1136 O O . ALA A 1 144 ? 1.679 -7.858 -22.155 1.00 98.31 144 ALA A O 1
ATOM 1137 N N . PRO A 1 145 ? 0.182 -9.537 -22.219 1.00 98.06 145 PRO A N 1
ATOM 1138 C CA . PRO A 1 145 ? -0.639 -9.009 -21.127 1.00 98.06 145 PRO A CA 1
ATOM 1139 C C . PRO A 1 145 ? 0.119 -8.828 -19.804 1.00 98.06 145 PRO A C 1
ATOM 1141 O O . PRO A 1 145 ? 0.968 -9.647 -19.443 1.00 98.06 145 PRO A O 1
ATOM 1144 N N . ILE A 1 146 ? -0.253 -7.795 -19.046 1.00 98.50 146 ILE A N 1
ATOM 1145 C CA . ILE A 1 146 ? 0.254 -7.522 -17.687 1.00 98.50 146 ILE A CA 1
ATOM 1146 C C . ILE A 1 146 ? -0.803 -7.863 -16.623 1.00 98.50 146 ILE A C 1
ATOM 1148 O O . ILE A 1 146 ? -1.965 -8.091 -16.966 1.00 98.50 146 ILE A O 1
ATOM 1152 N N . PRO A 1 147 ? -0.453 -7.918 -15.323 1.00 98.25 147 PRO A N 1
ATOM 1153 C CA . PRO A 1 147 ? -1.429 -8.189 -14.263 1.00 98.25 147 PRO A CA 1
ATOM 1154 C C . PRO A 1 147 ? -2.628 -7.227 -14.272 1.00 98.25 147 PRO A C 1
ATOM 1156 O O . PRO A 1 147 ? -3.764 -7.654 -14.086 1.00 98.25 147 PRO A O 1
ATOM 1159 N N . GLN A 1 148 ? -2.400 -5.946 -14.567 1.00 97.38 148 GLN A N 1
ATOM 1160 C CA . GLN A 1 148 ? -3.434 -4.906 -14.599 1.00 97.38 148 GLN A CA 1
ATOM 1161 C C . GLN A 1 148 ? -4.471 -5.117 -15.712 1.00 97.38 148 GLN A C 1
ATOM 1163 O O . GLN A 1 148 ? -5.604 -4.668 -15.562 1.00 97.38 148 GLN A O 1
ATOM 1168 N N . ASP A 1 149 ? -4.122 -5.829 -16.789 1.00 97.44 149 ASP A N 1
ATOM 1169 C CA . ASP A 1 149 ? -5.059 -6.170 -17.870 1.00 97.44 149 ASP A CA 1
ATOM 1170 C C . ASP A 1 149 ? -6.037 -7.282 -17.463 1.00 97.44 149 ASP A C 1
ATOM 1172 O O . ASP A 1 149 ? -7.034 -7.532 -18.142 1.00 97.44 149 ASP A O 1
ATOM 1176 N N . GLN A 1 150 ? -5.744 -7.995 -16.374 1.00 97.38 150 GLN A N 1
ATOM 1177 C CA . GLN A 1 150 ? -6.501 -9.167 -15.967 1.00 97.38 150 GLN A CA 1
ATOM 1178 C C . GLN A 1 150 ? -7.615 -8.783 -14.983 1.00 97.38 150 GLN A C 1
ATOM 1180 O O . GLN A 1 150 ? -7.414 -7.982 -14.062 1.00 97.38 150 GLN A O 1
ATOM 1185 N N . PRO A 1 151 ? -8.806 -9.400 -15.093 1.00 96.31 151 PRO A N 1
ATOM 1186 C CA . PRO A 1 151 ? -9.866 -9.191 -14.111 1.00 96.31 151 PRO A CA 1
ATOM 1187 C C . PRO A 1 151 ? -9.488 -9.776 -12.745 1.00 96.31 151 PRO A C 1
ATOM 1189 O O . PRO A 1 151 ? -10.042 -9.371 -11.723 1.00 96.31 151 PRO A O 1
ATOM 1192 N N . ARG A 1 152 ? -8.578 -10.758 -12.716 1.00 97.00 152 ARG A N 1
ATOM 1193 C CA . ARG A 1 152 ? -8.106 -11.431 -11.507 1.00 97.00 152 ARG A CA 1
ATOM 1194 C C . ARG A 1 152 ? -6.642 -11.817 -11.667 1.00 97.00 152 ARG A C 1
ATOM 1196 O O . ARG A 1 152 ? -6.288 -12.410 -12.678 1.00 97.00 152 ARG A O 1
ATOM 1203 N N . TYR A 1 153 ? -5.829 -11.541 -10.657 1.00 97.56 153 TYR A N 1
ATOM 1204 C CA . TYR A 1 153 ? -4.485 -12.100 -10.521 1.00 97.56 153 TYR A CA 1
ATOM 1205 C C . TYR A 1 153 ? -4.097 -12.139 -9.046 1.00 97.56 153 TYR A C 1
ATOM 1207 O O . TYR A 1 153 ? -4.692 -11.450 -8.215 1.00 97.56 153 TYR A O 1
ATOM 1215 N N . HIS A 1 154 ? -3.073 -12.916 -8.719 1.00 97.94 154 HIS A N 1
ATOM 1216 C CA . HIS A 1 154 ? -2.370 -12.776 -7.455 1.00 97.94 154 HIS A CA 1
ATOM 1217 C C . HIS A 1 154 ? -0.877 -13.020 -7.657 1.00 97.94 154 HIS A C 1
ATOM 1219 O O . HIS A 1 154 ? -0.471 -13.691 -8.606 1.00 97.94 154 HIS A O 1
ATOM 1225 N N . HIS A 1 155 ? -0.065 -12.454 -6.774 1.00 98.06 155 HIS A N 1
ATOM 1226 C CA . HIS A 1 155 ? 1.369 -12.674 -6.751 1.00 98.06 155 HIS A CA 1
ATOM 1227 C C . HIS A 1 155 ? 1.870 -12.647 -5.311 1.00 98.06 155 HIS A C 1
ATOM 1229 O O . HIS A 1 155 ? 1.656 -11.669 -4.596 1.00 98.06 155 HIS A O 1
ATOM 1235 N N . GLN A 1 156 ? 2.551 -13.718 -4.910 1.00 97.62 156 GLN A N 1
ATOM 1236 C CA . GLN A 1 156 ? 3.214 -13.840 -3.618 1.00 97.62 156 GLN A CA 1
ATOM 1237 C C . GLN A 1 156 ? 4.731 -13.808 -3.830 1.00 97.62 156 GLN A C 1
ATOM 1239 O O . GLN A 1 156 ? 5.265 -14.533 -4.670 1.00 97.62 156 GLN A O 1
ATOM 1244 N N . MET A 1 157 ? 5.426 -12.972 -3.062 1.00 96.00 157 MET A N 1
ATOM 1245 C CA . MET A 1 157 ? 6.886 -12.907 -3.067 1.00 96.00 157 MET A CA 1
ATOM 1246 C C . MET A 1 157 ? 7.490 -14.101 -2.311 1.00 96.00 157 MET A C 1
ATOM 1248 O O . MET A 1 157 ? 6.821 -14.791 -1.545 1.00 96.00 157 MET A O 1
ATOM 1252 N N . SER A 1 158 ? 8.799 -14.314 -2.463 1.00 93.31 158 SER A N 1
ATOM 1253 C CA . SER A 1 158 ? 9.547 -15.279 -1.639 1.00 93.31 158 SER A CA 1
ATOM 1254 C C . SER A 1 158 ? 9.651 -14.866 -0.164 1.00 93.31 158 SER A C 1
ATOM 1256 O O . SER A 1 158 ? 9.970 -15.685 0.693 1.00 93.31 158 SER A O 1
ATOM 1258 N N . VAL A 1 159 ? 9.407 -13.589 0.125 1.00 94.25 159 VAL A N 1
ATOM 1259 C CA . VAL A 1 159 ? 9.240 -13.025 1.469 1.00 94.25 159 VAL A CA 1
ATOM 1260 C C . VAL A 1 159 ? 7.742 -12.865 1.777 1.00 94.25 159 VAL A C 1
ATOM 1262 O O . VAL A 1 159 ? 6.962 -12.848 0.827 1.00 94.25 159 VAL A O 1
ATOM 1265 N N . PRO A 1 160 ? 7.305 -12.743 3.049 1.00 96.94 160 PRO A N 1
ATOM 1266 C CA . PRO A 1 160 ? 5.884 -12.684 3.431 1.00 96.94 160 PRO A CA 1
ATOM 1267 C C . PRO A 1 160 ? 5.138 -11.419 2.962 1.00 96.94 160 PRO A C 1
ATOM 1269 O O . PRO A 1 160 ? 4.662 -10.634 3.772 1.00 96.94 160 PRO A O 1
ATOM 1272 N N . ALA A 1 161 ? 5.027 -11.203 1.658 1.00 97.94 161 ALA A N 1
ATOM 1273 C CA . ALA A 1 161 ? 4.313 -10.102 1.037 1.00 97.94 161 ALA A CA 1
ATOM 1274 C C . ALA A 1 161 ? 3.639 -10.567 -0.255 1.00 97.94 161 ALA A C 1
ATOM 1276 O O . ALA A 1 161 ? 4.156 -11.431 -0.968 1.00 97.94 161 ALA A O 1
ATOM 1277 N N . GLY A 1 162 ? 2.481 -9.992 -0.559 1.00 98.31 162 GLY A N 1
ATOM 1278 C CA . GLY A 1 162 ? 1.705 -10.386 -1.724 1.00 98.31 162 GLY A CA 1
ATOM 1279 C C . GLY A 1 162 ? 0.649 -9.367 -2.108 1.00 98.31 162 GLY A C 1
ATOM 1280 O O . GLY A 1 162 ? 0.335 -8.445 -1.355 1.00 98.31 162 GLY A O 1
ATOM 1281 N N . ILE A 1 163 ? 0.123 -9.530 -3.313 1.00 98.75 163 ILE A N 1
ATOM 1282 C CA . ILE A 1 163 ? -0.886 -8.659 -3.906 1.00 98.75 163 ILE A CA 1
ATOM 1283 C C . ILE A 1 163 ? -1.910 -9.494 -4.661 1.00 98.75 163 ILE A C 1
ATOM 1285 O O . ILE A 1 163 ? -1.557 -10.458 -5.345 1.00 98.75 163 ILE A O 1
ATOM 1289 N N . ARG A 1 164 ? -3.181 -9.112 -4.558 1.00 98.50 164 ARG A N 1
ATOM 1290 C CA . ARG A 1 164 ? -4.291 -9.738 -5.272 1.00 98.50 164 ARG A CA 1
ATOM 1291 C C . ARG A 1 164 ? -5.157 -8.678 -5.920 1.00 98.50 164 ARG A C 1
ATOM 1293 O O . ARG A 1 164 ? -5.503 -7.696 -5.277 1.00 98.50 164 ARG A O 1
ATOM 1300 N N . LYS A 1 165 ? -5.563 -8.932 -7.162 1.00 98.31 165 LYS A N 1
ATOM 1301 C CA . LYS A 1 165 ? -6.658 -8.231 -7.833 1.00 98.31 165 LYS A CA 1
ATOM 1302 C C . LYS A 1 165 ? -7.828 -9.179 -8.026 1.00 98.31 165 LYS A C 1
ATOM 1304 O O . LYS A 1 165 ? -7.638 -10.318 -8.463 1.00 98.31 165 LYS A O 1
ATOM 1309 N N . ARG A 1 166 ? -9.041 -8.702 -7.759 1.00 97.56 166 ARG A N 1
ATOM 1310 C CA . ARG A 1 166 ? -10.285 -9.392 -8.108 1.00 97.56 166 ARG A CA 1
ATOM 1311 C C . ARG A 1 166 ? -11.363 -8.367 -8.446 1.00 97.56 166 ARG A C 1
ATOM 1313 O O . ARG A 1 166 ? -11.841 -7.649 -7.575 1.00 97.56 166 ARG A O 1
ATOM 1320 N N . GLY A 1 167 ? -11.738 -8.313 -9.723 1.00 96.38 167 GLY A N 1
ATOM 1321 C CA . GLY A 1 167 ? -12.618 -7.264 -10.231 1.00 96.38 167 GLY A CA 1
ATOM 1322 C C . GLY A 1 167 ? -11.952 -5.892 -10.054 1.00 96.38 167 GLY A C 1
ATOM 1323 O O . GLY A 1 167 ? -10.774 -5.773 -10.414 1.00 96.38 167 GLY A O 1
ATOM 1324 N N . PRO A 1 168 ? -12.655 -4.896 -9.485 1.00 97.06 168 PRO A N 1
ATOM 1325 C CA . PRO A 1 168 ? -12.119 -3.552 -9.287 1.00 97.06 168 PRO A CA 1
ATOM 1326 C C . PRO A 1 168 ? -11.268 -3.408 -8.016 1.00 97.06 168 PRO A C 1
ATOM 1328 O O . PRO A 1 168 ? -10.713 -2.337 -7.770 1.00 97.06 168 PRO A O 1
ATOM 1331 N N . TRP A 1 169 ? -11.174 -4.455 -7.191 1.00 98.62 169 TRP A N 1
ATOM 1332 C CA . TRP A 1 169 ? -10.466 -4.427 -5.914 1.00 98.62 169 TRP A CA 1
ATOM 1333 C C . TRP A 1 169 ? -9.045 -4.952 -6.053 1.00 98.62 169 TRP A C 1
ATOM 1335 O O . TRP A 1 169 ? -8.813 -5.994 -6.675 1.00 98.62 169 TRP A O 1
ATOM 1345 N N . VAL A 1 170 ? -8.109 -4.254 -5.412 1.00 98.75 170 VAL A N 1
ATOM 1346 C CA . VAL A 1 170 ? -6.732 -4.705 -5.224 1.00 98.75 170 VAL A CA 1
ATOM 1347 C C . VAL A 1 170 ? -6.383 -4.646 -3.743 1.00 98.75 170 VAL A C 1
ATOM 1349 O O . VAL A 1 170 ? -6.573 -3.618 -3.096 1.00 98.75 170 VAL A O 1
ATOM 1352 N N . THR A 1 171 ? -5.854 -5.740 -3.205 1.00 98.75 171 THR A N 1
ATOM 1353 C CA . THR A 1 171 ? -5.381 -5.821 -1.821 1.00 98.75 171 THR A CA 1
ATOM 1354 C C . THR A 1 171 ? -3.909 -6.187 -1.787 1.00 98.75 171 THR A C 1
ATOM 1356 O O . THR A 1 171 ? -3.486 -7.108 -2.489 1.00 98.75 171 THR A O 1
ATOM 1359 N N . CYS A 1 172 ? -3.132 -5.502 -0.952 1.00 98.69 172 CYS A N 1
ATOM 1360 C CA . CYS A 1 172 ? -1.740 -5.851 -0.688 1.00 98.69 172 CYS A CA 1
ATOM 1361 C C . CYS A 1 172 ? -1.542 -6.191 0.788 1.00 98.69 172 CYS A C 1
ATOM 1363 O O . CYS A 1 172 ? -2.058 -5.502 1.667 1.00 98.69 172 CYS A O 1
ATOM 1365 N N . LEU A 1 173 ? -0.788 -7.261 1.036 1.00 98.81 173 LEU A N 1
ATOM 1366 C CA . LEU A 1 173 ? -0.432 -7.758 2.356 1.00 98.81 173 LEU A CA 1
ATOM 1367 C C . LEU A 1 173 ? 1.082 -7.700 2.535 1.00 98.81 173 LEU A C 1
ATOM 1369 O O . LEU A 1 173 ? 1.832 -8.111 1.647 1.00 98.81 173 LEU A O 1
ATOM 1373 N N . SER A 1 174 ? 1.529 -7.231 3.698 1.00 98.12 174 SER A N 1
ATOM 1374 C CA . SER A 1 174 ? 2.950 -7.137 4.040 1.00 98.12 174 SER A CA 1
ATOM 1375 C C . SER A 1 174 ? 3.195 -7.624 5.463 1.00 98.12 174 SER A C 1
ATOM 1377 O O . SER A 1 174 ? 2.874 -6.948 6.432 1.00 98.12 174 SER A O 1
ATOM 1379 N N . GLY A 1 175 ? 3.800 -8.797 5.596 1.00 97.38 175 GLY A N 1
ATOM 1380 C CA . GLY A 1 175 ? 4.412 -9.305 6.822 1.00 97.38 175 GLY A CA 1
ATOM 1381 C C . GLY A 1 175 ? 5.919 -9.078 6.858 1.00 97.38 175 GLY A C 1
ATOM 1382 O O . GLY A 1 175 ? 6.625 -9.818 7.535 1.00 97.38 175 GLY A O 1
ATOM 1383 N N . LEU A 1 176 ? 6.454 -8.136 6.081 1.00 95.50 176 LEU A N 1
ATOM 1384 C CA . LEU A 1 176 ? 7.894 -7.894 6.043 1.00 95.50 176 LEU A CA 1
ATOM 1385 C C . LEU A 1 176 ? 8.365 -7.335 7.385 1.00 95.50 176 LEU A C 1
ATOM 1387 O O . LEU A 1 176 ? 7.827 -6.346 7.869 1.00 95.50 176 LEU A O 1
ATOM 1391 N N . ILE A 1 177 ? 9.398 -7.947 7.956 1.00 92.50 177 ILE A N 1
ATOM 1392 C CA . ILE A 1 177 ? 9.969 -7.551 9.244 1.00 92.50 177 ILE A CA 1
ATOM 1393 C C . ILE A 1 177 ? 11.392 -7.064 9.009 1.00 92.50 177 ILE A C 1
ATOM 1395 O O . ILE A 1 177 ? 12.189 -7.715 8.331 1.00 92.50 177 ILE A O 1
ATOM 1399 N N . ALA A 1 178 ? 11.706 -5.910 9.583 1.00 88.50 178 ALA A N 1
ATOM 1400 C CA . ALA A 1 178 ? 13.051 -5.370 9.640 1.00 88.50 178 ALA A CA 1
ATOM 1401 C C . ALA A 1 178 ? 13.278 -4.748 11.017 1.00 88.50 178 ALA A C 1
ATOM 1403 O O . ALA A 1 178 ? 12.350 -4.208 11.621 1.00 88.50 178 ALA A O 1
ATOM 1404 N N . THR A 1 179 ? 14.515 -4.821 11.503 1.00 85.94 179 THR A N 1
ATOM 1405 C CA . THR A 1 179 ? 14.912 -4.118 12.723 1.00 85.94 179 THR A CA 1
ATOM 1406 C C . THR A 1 179 ? 14.738 -2.614 12.504 1.00 85.94 179 THR A C 1
ATOM 1408 O O . THR A 1 179 ? 15.292 -2.096 11.530 1.00 85.94 179 THR A O 1
ATOM 1411 N N . PRO A 1 180 ? 14.011 -1.898 13.381 1.00 84.56 180 PRO A N 1
ATOM 1412 C CA . PRO A 1 180 ? 13.941 -0.447 13.320 1.00 84.56 180 PRO A CA 1
ATOM 1413 C C . PRO A 1 180 ? 15.341 0.165 13.324 1.00 84.56 180 PRO A C 1
ATOM 1415 O O . PRO A 1 180 ? 16.231 -0.259 14.062 1.00 84.56 180 PRO A O 1
ATOM 1418 N N . THR A 1 181 ? 15.538 1.171 12.486 1.00 87.38 181 THR A N 1
ATOM 1419 C CA . THR A 1 181 ? 16.829 1.838 12.304 1.00 87.38 181 THR A CA 1
ATOM 1420 C C . THR A 1 181 ? 16.744 3.285 12.754 1.00 87.38 181 THR A C 1
ATOM 1422 O O . THR A 1 181 ? 15.702 3.925 12.632 1.00 87.38 181 THR A O 1
ATOM 1425 N N . THR A 1 182 ? 17.851 3.834 13.247 1.00 89.69 182 THR A N 1
ATOM 1426 C CA . THR A 1 182 ? 17.957 5.254 13.614 1.00 89.69 182 THR A CA 1
ATOM 1427 C C . THR A 1 182 ? 18.027 6.175 12.395 1.00 89.69 182 THR A C 1
ATOM 1429 O O . THR A 1 182 ? 17.862 7.384 12.525 1.00 89.69 182 THR A O 1
ATOM 1432 N N . SER A 1 183 ? 18.243 5.629 11.196 1.00 91.62 183 SER A N 1
ATOM 1433 C CA . SER A 1 183 ? 18.227 6.409 9.961 1.00 91.62 183 SER A CA 1
ATOM 1434 C C . SER A 1 183 ? 16.832 6.971 9.688 1.00 91.62 183 SER A C 1
ATOM 1436 O O . SER A 1 183 ? 15.867 6.216 9.554 1.00 91.62 183 SER A O 1
ATOM 1438 N N . ARG A 1 184 ? 16.742 8.294 9.508 1.00 90.81 184 ARG A N 1
ATOM 1439 C CA . ARG A 1 184 ? 15.526 8.999 9.056 1.00 90.81 184 ARG A CA 1
ATOM 1440 C C . ARG A 1 184 ? 14.997 8.515 7.710 1.00 90.81 184 ARG A C 1
ATOM 1442 O O . ARG A 1 184 ? 13.856 8.773 7.360 1.00 90.81 184 ARG A O 1
ATOM 1449 N N . TRP A 1 185 ? 15.830 7.848 6.920 1.00 91.44 185 TRP A N 1
ATOM 1450 C CA . TRP A 1 185 ? 15.479 7.461 5.563 1.00 91.44 185 TRP A CA 1
ATOM 1451 C C . TRP A 1 185 ? 14.587 6.226 5.497 1.00 91.44 185 TRP A C 1
ATOM 1453 O O . TRP A 1 185 ? 13.821 6.093 4.546 1.00 91.44 185 TRP A O 1
ATOM 1463 N N . TYR A 1 186 ? 14.645 5.362 6.504 1.00 92.12 186 TYR A N 1
ATOM 1464 C CA . TYR A 1 186 ? 13.878 4.127 6.506 1.00 92.12 186 TYR A CA 1
ATOM 1465 C C . TYR A 1 186 ? 12.748 4.191 7.526 1.00 92.12 186 TYR A C 1
ATOM 1467 O O . TYR A 1 186 ? 12.923 4.657 8.660 1.00 92.12 186 TYR A O 1
ATOM 1475 N N . LEU A 1 187 ? 11.594 3.721 7.079 1.00 93.00 187 LEU A N 1
ATOM 1476 C CA . LEU A 1 187 ? 10.343 3.646 7.808 1.00 93.00 187 LEU A CA 1
ATOM 1477 C C . LEU A 1 187 ? 10.276 2.313 8.559 1.00 93.00 187 LEU A C 1
ATOM 1479 O O . LEU A 1 187 ? 10.783 1.288 8.096 1.00 93.00 187 LEU A O 1
ATOM 1483 N N . ASP A 1 188 ? 9.628 2.325 9.713 1.00 93.81 188 ASP A N 1
ATOM 1484 C CA . ASP A 1 188 ? 9.403 1.140 10.527 1.00 93.81 188 ASP A CA 1
ATOM 1485 C C . ASP A 1 188 ? 8.343 0.265 9.841 1.00 93.81 188 ASP A C 1
ATOM 1487 O O . ASP A 1 188 ? 7.263 0.746 9.493 1.00 93.81 188 ASP A O 1
ATOM 1491 N N . ARG A 1 189 ? 8.643 -1.023 9.611 1.00 93.38 189 ARG A N 1
ATOM 1492 C CA . ARG A 1 189 ? 7.746 -1.953 8.899 1.00 93.38 189 ARG A CA 1
ATOM 1493 C C . ARG A 1 189 ? 6.568 -2.384 9.780 1.00 93.38 189 ARG A C 1
ATOM 1495 O O . ARG A 1 189 ? 6.596 -3.444 10.398 1.00 93.38 189 ARG A O 1
ATOM 1502 N N . GLN A 1 190 ? 5.563 -1.520 9.853 1.00 94.56 190 GLN A N 1
ATOM 1503 C CA . GLN A 1 190 ? 4.446 -1.587 10.796 1.00 94.56 190 GLN A CA 1
ATOM 1504 C C . GLN A 1 190 ? 3.058 -1.591 10.128 1.00 94.56 190 GLN A C 1
ATOM 1506 O O . GLN A 1 190 ? 2.051 -1.717 10.821 1.00 94.56 190 GLN A O 1
ATOM 1511 N N . GLY A 1 191 ? 2.981 -1.411 8.806 1.00 97.00 191 GLY A N 1
ATOM 1512 C CA . GLY A 1 191 ? 1.736 -1.483 8.040 1.00 97.00 191 GLY A CA 1
ATOM 1513 C C . GLY A 1 191 ? 1.581 -2.824 7.320 1.00 97.00 191 GLY A C 1
ATOM 1514 O O . GLY A 1 191 ? 2.528 -3.317 6.704 1.00 97.00 191 GLY A O 1
ATOM 1515 N N . HIS A 1 192 ? 0.389 -3.424 7.400 1.00 98.50 192 HIS A N 1
ATOM 1516 C CA . HIS A 1 192 ? 0.177 -4.807 6.943 1.00 98.50 192 HIS A CA 1
ATOM 1517 C C . HIS A 1 192 ? -0.870 -4.993 5.843 1.00 98.50 192 HIS A C 1
ATOM 1519 O O . HIS A 1 192 ? -0.862 -6.042 5.201 1.00 98.50 192 HIS A O 1
ATOM 1525 N N . LEU A 1 193 ? -1.743 -4.009 5.612 1.00 98.75 193 LEU A N 1
ATOM 1526 C CA . LEU A 1 193 ? -2.858 -4.112 4.670 1.00 98.75 193 LEU A CA 1
ATOM 1527 C C . LEU A 1 193 ? -3.042 -2.814 3.892 1.00 98.75 193 LEU A C 1
ATOM 1529 O O . LEU A 1 193 ? -3.231 -1.764 4.501 1.00 98.75 193 LEU A O 1
ATOM 1533 N N . SER A 1 194 ? -3.101 -2.923 2.569 1.00 98.81 194 SER A N 1
ATOM 1534 C CA . SER A 1 194 ? -3.666 -1.883 1.709 1.00 98.81 194 SER A CA 1
ATOM 1535 C C . SER A 1 194 ? -4.875 -2.405 0.949 1.00 98.81 194 SER A C 1
ATOM 1537 O O . SER A 1 194 ? -4.885 -3.556 0.508 1.00 98.81 194 SER A O 1
ATOM 1539 N N . VAL A 1 195 ? -5.878 -1.544 0.778 1.00 98.81 195 VAL A N 1
ATOM 1540 C CA . VAL A 1 195 ? -7.086 -1.806 -0.012 1.00 98.81 195 VAL A CA 1
ATOM 1541 C C . VAL A 1 195 ? -7.284 -0.660 -0.993 1.00 98.81 195 VAL A C 1
ATOM 1543 O O . VAL A 1 195 ? -7.446 0.496 -0.598 1.00 98.81 195 VAL A O 1
ATOM 1546 N N . PHE A 1 196 ? -7.289 -1.004 -2.273 1.00 98.62 196 PHE A N 1
ATOM 1547 C CA . PHE A 1 196 ? -7.440 -0.104 -3.404 1.00 98.62 196 PHE A CA 1
ATOM 1548 C C . PHE A 1 196 ? -8.669 -0.499 -4.227 1.00 98.62 196 PHE A C 1
ATOM 1550 O O . PHE A 1 196 ? -8.965 -1.686 -4.388 1.00 98.62 196 PHE A O 1
ATOM 1557 N N . HIS A 1 197 ? -9.354 0.496 -4.785 1.00 98.25 197 HIS A N 1
ATOM 1558 C CA . HIS A 1 197 ? -10.454 0.313 -5.724 1.00 98.25 197 HIS A CA 1
ATOM 1559 C C . HIS A 1 197 ? -10.220 1.126 -7.003 1.00 98.25 197 HIS A C 1
ATOM 1561 O O . HIS A 1 197 ? -9.925 2.315 -6.924 1.00 98.25 197 HIS A O 1
ATOM 1567 N N . GLU A 1 198 ? -10.426 0.534 -8.182 1.00 95.00 198 GLU A N 1
ATOM 1568 C CA . GLU A 1 198 ? -10.164 1.171 -9.490 1.00 95.00 198 GLU A CA 1
ATOM 1569 C C . GLU A 1 198 ? -10.804 2.561 -9.662 1.00 95.00 198 GLU A C 1
ATOM 1571 O O . GLU A 1 198 ? -10.182 3.447 -10.242 1.00 95.00 198 GLU A O 1
ATOM 1576 N N . LYS A 1 199 ? -12.016 2.778 -9.128 1.00 94.06 199 LYS A N 1
ATOM 1577 C CA . LYS A 1 199 ? -12.729 4.073 -9.206 1.00 94.06 199 LYS A CA 1
ATOM 1578 C C . LYS A 1 199 ? -12.310 5.080 -8.127 1.00 94.06 199 LYS A C 1
ATOM 1580 O O . LYS A 1 199 ? -12.396 6.278 -8.364 1.00 94.06 199 LYS A O 1
ATOM 1585 N N . PHE A 1 200 ? -11.913 4.612 -6.942 1.00 94.00 200 PHE A N 1
ATOM 1586 C CA . PHE A 1 200 ? -11.744 5.464 -5.748 1.00 94.00 200 PHE A CA 1
ATOM 1587 C C . PHE A 1 200 ? -10.280 5.618 -5.314 1.00 94.00 200 PHE A C 1
ATOM 1589 O O . PHE A 1 200 ? -9.971 6.382 -4.398 1.00 94.00 200 PHE A O 1
ATOM 1596 N N . GLY A 1 201 ? -9.374 4.902 -5.978 1.00 94.56 201 GLY A N 1
ATOM 1597 C CA . GLY A 1 201 ? -7.967 4.836 -5.628 1.00 94.56 201 GLY A CA 1
ATOM 1598 C C . GLY A 1 201 ? -7.719 4.027 -4.354 1.00 94.56 201 GLY A C 1
ATOM 1599 O O . GLY A 1 201 ? -8.492 3.143 -3.974 1.00 94.56 201 GLY A O 1
ATOM 1600 N N . LEU A 1 202 ? -6.609 4.339 -3.689 1.00 96.81 202 LEU A N 1
ATOM 1601 C CA . LEU A 1 202 ? -6.239 3.764 -2.401 1.00 96.81 202 LEU A CA 1
ATOM 1602 C C . LEU A 1 202 ? -7.181 4.273 -1.297 1.00 96.81 202 LEU A C 1
ATOM 1604 O O . LEU A 1 202 ? -7.309 5.483 -1.115 1.00 96.81 202 LEU A O 1
ATOM 1608 N N . ILE A 1 203 ? -7.817 3.352 -0.567 1.00 98.50 203 ILE A N 1
ATOM 1609 C CA . ILE A 1 203 ? -8.798 3.639 0.496 1.00 98.50 203 ILE A CA 1
ATOM 1610 C C . ILE A 1 203 ? -8.183 3.382 1.871 1.00 98.50 203 ILE A C 1
ATOM 1612 O O . ILE A 1 203 ? -8.199 4.254 2.738 1.00 98.50 203 ILE A O 1
ATOM 1616 N N . ILE A 1 204 ? -7.619 2.187 2.056 1.00 98.75 204 ILE A N 1
ATOM 1617 C CA . ILE A 1 204 ? -6.857 1.812 3.251 1.00 98.75 204 ILE A CA 1
ATOM 1618 C C . ILE A 1 204 ? -5.401 1.729 2.832 1.00 98.75 204 ILE A C 1
ATOM 1620 O O . ILE A 1 204 ? -5.092 1.017 1.876 1.00 98.75 204 ILE A O 1
ATOM 1624 N N . THR A 1 205 ? -4.520 2.421 3.548 1.00 98.25 205 THR A N 1
ATOM 1625 C CA . THR A 1 205 ? -3.081 2.335 3.306 1.00 98.25 205 THR A CA 1
ATOM 1626 C C . THR A 1 205 ? -2.374 1.546 4.399 1.00 98.25 205 THR A C 1
ATOM 1628 O O . THR A 1 205 ? -2.579 1.758 5.592 1.00 98.25 205 THR A O 1
ATOM 1631 N N . GLY A 1 206 ? -1.486 0.654 3.980 1.00 97.25 206 GLY A N 1
ATOM 1632 C CA . GLY A 1 206 ? -0.512 -0.009 4.833 1.00 97.25 206 GLY A CA 1
ATOM 1633 C C . GLY A 1 206 ? 0.860 0.650 4.747 1.00 97.25 206 GLY A C 1
ATOM 1634 O O . GLY A 1 206 ? 1.861 -0.011 5.010 1.00 97.25 206 GLY A O 1
ATOM 1635 N N . ALA A 1 207 ? 0.937 1.923 4.346 1.00 96.06 207 ALA A N 1
ATOM 1636 C CA . ALA A 1 207 ? 2.186 2.668 4.326 1.00 96.06 207 ALA A CA 1
ATOM 1637 C C . ALA A 1 207 ? 2.840 2.683 5.716 1.00 96.06 207 ALA A C 1
ATOM 1639 O O . ALA A 1 207 ? 2.228 3.045 6.731 1.00 96.06 207 ALA A O 1
ATOM 1640 N N . ASN A 1 208 ? 4.125 2.348 5.736 1.00 95.88 208 ASN A N 1
ATOM 1641 C CA . ASN A 1 208 ? 4.976 2.360 6.922 1.00 95.88 208 ASN A CA 1
ATOM 1642 C C . ASN A 1 208 ? 5.254 3.788 7.394 1.00 95.88 208 ASN A C 1
ATOM 1644 O O . ASN A 1 208 ? 5.250 4.713 6.591 1.00 95.88 208 ASN A O 1
ATOM 1648 N N . SER A 1 209 ? 5.492 4.010 8.683 1.00 95.75 209 SER A N 1
ATOM 1649 C CA . SER A 1 209 ? 5.898 5.329 9.194 1.00 95.75 209 SER A CA 1
ATOM 1650 C C . SER A 1 209 ? 7.102 5.195 10.110 1.00 95.75 209 SER A C 1
ATOM 1652 O O . SER A 1 209 ? 7.601 4.093 10.289 1.00 95.75 209 SER A O 1
ATOM 1654 N N . LYS A 1 210 ? 7.598 6.296 10.670 1.00 94.81 210 LYS A N 1
ATOM 1655 C CA . LYS A 1 210 ? 8.736 6.271 11.587 1.00 94.81 210 LYS A CA 1
ATOM 1656 C C . LYS A 1 210 ? 8.343 6.800 12.954 1.00 94.81 210 LYS A C 1
ATOM 1658 O O . LYS A 1 210 ? 7.873 7.928 13.044 1.00 94.81 210 LYS A O 1
ATOM 1663 N N . HIS A 1 211 ? 8.552 5.996 13.996 1.00 93.75 211 HIS A N 1
ATOM 1664 C CA . HIS A 1 211 ? 8.265 6.360 15.389 1.00 93.75 211 HIS A CA 1
ATOM 1665 C C . HIS A 1 211 ? 6.829 6.873 15.617 1.00 93.75 211 HIS A C 1
ATOM 1667 O O . HIS A 1 211 ? 6.594 7.716 16.477 1.00 93.75 211 HIS A O 1
ATOM 1673 N N . GLN A 1 212 ? 5.875 6.347 14.844 1.00 96.12 212 GLN A N 1
ATOM 1674 C CA . GLN A 1 212 ? 4.455 6.703 14.902 1.00 96.12 212 GLN A CA 1
ATOM 1675 C C . GLN A 1 212 ? 3.612 5.438 15.093 1.00 96.12 212 GLN A C 1
ATOM 1677 O O . GLN A 1 212 ? 3.046 4.923 14.119 1.00 96.12 212 GLN A O 1
ATOM 1682 N N . PRO A 1 213 ? 3.576 4.869 16.313 1.00 96.31 213 PRO A N 1
ATOM 1683 C CA . PRO A 1 213 ? 2.799 3.666 16.601 1.00 96.31 213 PRO A CA 1
ATOM 1684 C C . PRO A 1 213 ? 1.294 3.846 16.346 1.00 96.31 213 PRO A C 1
ATOM 1686 O O . PRO A 1 213 ? 0.614 2.875 16.040 1.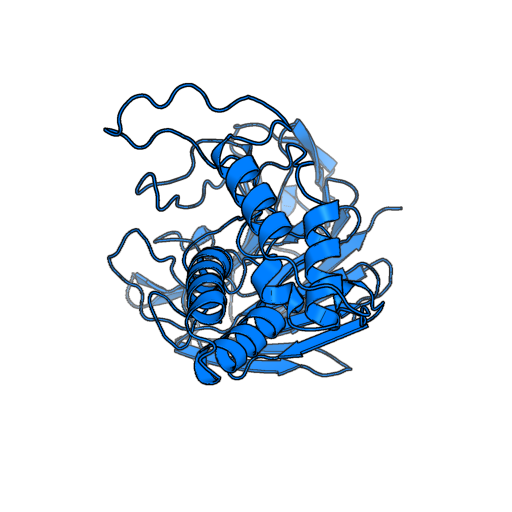00 96.31 213 PRO A O 1
ATOM 1689 N N . GLU A 1 214 ? 0.771 5.071 16.379 1.00 96.75 214 GLU A N 1
ATOM 1690 C CA . GLU A 1 214 ? -0.611 5.399 16.012 1.00 96.75 214 GLU A CA 1
ATOM 1691 C C . GLU A 1 214 ? -0.951 5.118 14.535 1.00 96.75 214 GLU A C 1
ATOM 1693 O O . GLU A 1 214 ? -2.123 5.092 14.162 1.00 96.75 214 GLU A O 1
ATOM 1698 N N . LEU A 1 215 ? 0.060 4.897 13.686 1.00 98.12 215 LEU A N 1
ATOM 1699 C CA . LEU A 1 215 ? -0.090 4.472 12.290 1.00 98.12 215 LEU A CA 1
ATOM 1700 C C . LEU A 1 215 ? 0.253 2.987 12.080 1.00 98.12 215 LEU A C 1
ATOM 1702 O O . LEU A 1 215 ? 0.159 2.485 10.960 1.00 98.12 215 LEU A O 1
ATOM 1706 N N . ALA A 1 216 ? 0.681 2.268 13.117 1.00 98.12 216 ALA A N 1
ATOM 1707 C CA . ALA A 1 216 ? 0.980 0.844 13.022 1.00 98.12 216 ALA A CA 1
ATOM 1708 C C . ALA A 1 216 ? -0.297 0.010 13.023 1.00 98.12 216 ALA A C 1
ATOM 1710 O O . ALA A 1 216 ? -1.187 0.268 13.830 1.00 98.12 216 ALA A O 1
ATOM 1711 N N . THR A 1 217 ? -0.372 -1.029 12.185 1.00 98.62 217 THR A N 1
ATOM 1712 C CA . THR A 1 217 ? -1.555 -1.899 12.142 1.00 98.62 217 THR A CA 1
ATOM 1713 C C . THR A 1 217 ? -1.831 -2.532 13.501 1.00 98.62 217 THR A C 1
ATOM 1715 O O . THR A 1 217 ? -2.983 -2.581 13.907 1.00 98.62 217 THR A O 1
ATOM 1718 N N . PHE A 1 218 ? -0.799 -2.939 14.237 1.00 98.44 218 PHE A N 1
ATOM 1719 C CA . PHE A 1 218 ? -0.947 -3.348 15.628 1.00 98.44 218 PHE A CA 1
ATOM 1720 C C . PHE A 1 218 ? 0.064 -2.647 16.516 1.00 98.44 218 PHE A C 1
ATOM 1722 O O . PHE A 1 218 ? 1.194 -2.380 16.104 1.00 98.44 218 PHE A O 1
ATOM 1729 N N . THR A 1 219 ? -0.334 -2.420 17.760 1.00 98.12 219 THR A N 1
ATOM 1730 C CA . THR A 1 219 ? 0.556 -1.991 18.833 1.00 98.12 219 THR A CA 1
ATOM 1731 C C . THR A 1 219 ? 0.360 -2.870 20.056 1.00 98.12 219 THR A C 1
ATOM 1733 O O . THR A 1 219 ? -0.724 -3.399 20.285 1.00 98.12 219 THR A O 1
ATOM 1736 N N . GLU A 1 220 ? 1.397 -3.008 20.874 1.00 97.50 220 GLU A N 1
ATOM 1737 C CA . GLU A 1 220 ? 1.282 -3.551 22.225 1.00 97.50 220 GLU A CA 1
ATOM 1738 C C . GLU A 1 220 ? 2.250 -2.859 23.180 1.00 97.50 220 GLU A C 1
ATOM 1740 O O . GLU A 1 220 ? 3.337 -2.427 22.792 1.00 97.50 220 GLU A O 1
ATOM 1745 N N . LYS A 1 221 ? 1.865 -2.762 24.450 1.00 97.25 221 LYS A N 1
ATOM 1746 C CA . LYS A 1 221 ? 2.669 -2.122 25.487 1.00 97.25 221 LYS A CA 1
ATOM 1747 C C . LYS A 1 221 ? 3.400 -3.154 26.339 1.00 97.25 221 LYS A C 1
ATOM 1749 O O . LYS A 1 221 ? 2.823 -3.751 27.247 1.00 97.25 221 LYS A O 1
ATOM 1754 N N . ILE A 1 222 ? 4.696 -3.316 26.096 1.00 95.00 222 ILE A N 1
ATOM 1755 C CA . ILE A 1 222 ? 5.564 -4.275 26.788 1.00 95.00 222 ILE A CA 1
ATOM 1756 C C . ILE A 1 222 ? 6.581 -3.521 27.638 1.00 95.00 222 ILE A C 1
ATOM 1758 O O . ILE A 1 222 ? 7.346 -2.703 27.134 1.00 95.00 222 ILE A O 1
ATOM 1762 N N . GLY A 1 223 ? 6.584 -3.770 28.951 1.00 91.31 223 GLY A N 1
ATOM 1763 C CA . GLY A 1 223 ? 7.555 -3.153 29.865 1.00 91.31 223 GLY A CA 1
ATOM 1764 C C . GLY A 1 223 ? 7.542 -1.617 29.858 1.00 91.31 223 GLY A C 1
ATOM 1765 O O . GLY A 1 223 ? 8.568 -1.003 30.115 1.00 91.31 223 GLY A O 1
ATOM 1766 N N . GLY A 1 224 ? 6.404 -0.995 29.525 1.00 91.81 224 GLY A N 1
ATOM 1767 C CA . GLY A 1 224 ? 6.271 0.462 29.393 1.00 91.81 224 GLY A CA 1
ATOM 1768 C C . GLY A 1 224 ? 6.577 1.024 27.999 1.00 91.81 224 GLY A C 1
ATOM 1769 O O . GLY A 1 224 ? 6.310 2.200 27.768 1.00 91.81 224 GLY A O 1
ATOM 1770 N N . HIS A 1 225 ? 7.056 0.202 27.062 1.00 93.69 225 HIS A N 1
ATOM 1771 C CA . HIS A 1 225 ? 7.351 0.591 25.682 1.00 93.69 225 HIS A CA 1
ATOM 1772 C C . HIS A 1 225 ? 6.253 0.132 24.724 1.00 93.69 225 HIS A C 1
ATOM 1774 O O . HIS A 1 225 ? 5.697 -0.950 24.898 1.00 93.69 225 HIS A O 1
ATOM 1780 N N . ILE A 1 226 ? 5.964 0.934 23.697 1.00 95.88 226 ILE A N 1
ATOM 1781 C CA . ILE A 1 226 ? 5.047 0.547 22.621 1.00 95.88 226 ILE A CA 1
ATOM 1782 C C . ILE A 1 226 ? 5.845 -0.174 21.534 1.00 95.88 226 ILE A C 1
ATOM 1784 O O . ILE A 1 226 ? 6.800 0.379 20.991 1.00 95.88 226 ILE A O 1
ATOM 1788 N N . VAL A 1 227 ? 5.438 -1.399 21.221 1.00 95.12 227 VAL A N 1
ATOM 1789 C CA . VAL A 1 227 ? 5.964 -2.215 20.126 1.00 95.12 227 VAL A CA 1
ATOM 1790 C C . VAL A 1 227 ? 4.939 -2.212 19.000 1.00 95.12 227 VAL A C 1
ATOM 1792 O O . VAL A 1 227 ? 3.766 -2.478 19.246 1.00 95.12 227 VAL A O 1
ATOM 1795 N N . SER A 1 228 ? 5.372 -1.905 17.777 1.00 95.69 228 SER A N 1
ATOM 1796 C CA . SER A 1 228 ? 4.511 -1.846 16.585 1.00 95.69 228 SER A CA 1
ATOM 1797 C C . SER A 1 228 ? 4.874 -2.858 15.497 1.00 95.69 228 SER A C 1
ATOM 1799 O O . SER A 1 228 ? 4.103 -3.075 14.562 1.00 95.69 228 SER A O 1
ATOM 1801 N N . THR A 1 229 ? 6.036 -3.500 15.605 1.00 93.75 229 THR A N 1
ATOM 1802 C CA . THR A 1 229 ? 6.519 -4.467 14.620 1.00 93.75 229 THR A CA 1
ATOM 1803 C C . THR A 1 229 ? 6.343 -5.899 15.132 1.00 93.75 229 THR A C 1
ATOM 1805 O O . THR A 1 229 ? 6.624 -6.177 16.302 1.00 93.75 229 THR A O 1
ATOM 1808 N N . PRO A 1 230 ? 5.892 -6.832 14.280 1.00 95.56 230 PRO A N 1
ATOM 1809 C CA . PRO A 1 230 ? 5.761 -8.228 14.668 1.00 95.56 230 PRO A CA 1
ATOM 1810 C C . PRO A 1 230 ? 7.139 -8.895 14.785 1.00 95.56 230 PRO A C 1
ATOM 1812 O O . PRO A 1 230 ? 8.106 -8.508 14.130 1.00 95.56 230 PRO A O 1
ATOM 1815 N N . THR A 1 231 ? 7.220 -9.942 15.604 1.00 95.56 231 THR A N 1
ATOM 1816 C CA . THR A 1 231 ? 8.439 -10.744 15.814 1.00 95.56 231 THR A CA 1
ATOM 1817 C C . THR A 1 231 ? 8.622 -11.825 14.749 1.00 95.56 231 THR A C 1
ATOM 1819 O O . THR A 1 231 ? 9.746 -12.215 14.441 1.00 95.56 231 THR A O 1
ATOM 1822 N N . SER A 1 232 ? 7.524 -12.309 14.165 1.00 97.06 232 SER A N 1
ATOM 1823 C CA . SER A 1 232 ? 7.531 -13.223 13.022 1.00 97.06 232 SER A CA 1
ATOM 1824 C C . SER A 1 232 ? 6.245 -13.092 12.211 1.00 97.06 232 SER A C 1
ATOM 1826 O O . SER A 1 232 ? 5.237 -12.571 12.697 1.00 97.06 232 SER A O 1
ATOM 1828 N N . SER A 1 233 ? 6.284 -13.552 10.962 1.00 98.00 233 SER A N 1
ATOM 1829 C CA . SER A 1 233 ? 5.144 -13.494 10.057 1.00 98.00 233 SER A CA 1
ATOM 1830 C C . SER A 1 233 ? 5.122 -14.669 9.082 1.00 98.00 233 SER A C 1
ATOM 1832 O O . SER A 1 233 ? 6.147 -15.293 8.793 1.00 98.00 233 SER A O 1
ATOM 1834 N N . ARG A 1 234 ? 3.937 -14.958 8.545 1.00 98.31 234 ARG A N 1
ATOM 1835 C CA . ARG A 1 234 ? 3.744 -15.902 7.443 1.00 98.31 234 ARG A CA 1
ATOM 1836 C C . ARG A 1 234 ? 2.569 -15.457 6.587 1.00 98.31 234 ARG A C 1
ATOM 1838 O O . ARG A 1 234 ? 1.499 -15.179 7.115 1.00 98.31 234 ARG A O 1
ATOM 1845 N N . LEU A 1 235 ? 2.771 -15.442 5.273 1.00 98.62 235 LEU A N 1
ATOM 1846 C CA . LEU A 1 235 ? 1.719 -15.188 4.296 1.00 98.62 235 LEU A CA 1
ATOM 1847 C C . LEU A 1 235 ? 1.354 -16.486 3.574 1.00 98.62 235 LEU A C 1
ATOM 1849 O O . LEU A 1 235 ? 2.234 -17.210 3.098 1.00 98.62 235 LEU A O 1
ATOM 1853 N N . GLN A 1 236 ? 0.058 -16.741 3.467 1.00 98.31 236 GLN A N 1
ATOM 1854 C CA . GLN A 1 236 ? -0.518 -17.760 2.607 1.00 98.31 236 GLN A CA 1
ATOM 1855 C C . GLN A 1 236 ? -1.598 -17.108 1.750 1.00 98.31 236 GLN A C 1
ATOM 1857 O O . GLN A 1 236 ? -2.569 -16.582 2.282 1.00 98.31 236 GLN A O 1
ATOM 1862 N N . MET A 1 237 ? -1.428 -17.145 0.432 1.00 98.31 237 MET A N 1
ATOM 1863 C CA . MET A 1 237 ? -2.467 -16.728 -0.504 1.00 98.31 237 MET A CA 1
ATOM 1864 C C . MET A 1 237 ? -3.236 -17.951 -1.003 1.00 98.31 237 MET A C 1
ATOM 1866 O O . MET A 1 237 ? -2.623 -18.920 -1.452 1.00 98.31 237 MET A O 1
ATOM 1870 N N . ALA A 1 238 ? -4.564 -17.916 -0.922 1.00 96.31 238 ALA A N 1
ATOM 1871 C CA . ALA A 1 238 ? -5.435 -19.008 -1.350 1.00 96.31 238 ALA A CA 1
ATOM 1872 C C . ALA A 1 238 ? -6.716 -18.467 -2.006 1.00 96.31 238 ALA A C 1
ATOM 1874 O O . ALA A 1 238 ? -6.971 -17.262 -2.014 1.00 96.31 238 ALA A O 1
ATOM 1875 N N . ASP A 1 239 ? -7.493 -19.347 -2.635 1.00 93.06 239 ASP A N 1
ATOM 1876 C CA . ASP A 1 239 ? -8.704 -18.948 -3.364 1.00 93.06 239 ASP A CA 1
ATOM 1877 C C . ASP A 1 239 ? -9.885 -18.616 -2.440 1.00 93.06 239 ASP A C 1
ATOM 1879 O O . ASP A 1 239 ? -10.762 -17.836 -2.821 1.00 93.06 239 ASP A O 1
ATOM 1883 N N . ASP A 1 240 ? -9.910 -19.204 -1.243 1.00 94.19 240 ASP A N 1
ATOM 1884 C CA . ASP A 1 240 ? -10.943 -19.036 -0.221 1.00 94.19 240 ASP A CA 1
ATOM 1885 C C . ASP A 1 240 ? -10.675 -17.852 0.713 1.00 94.19 240 ASP A C 1
ATOM 1887 O O . ASP A 1 240 ? -11.628 -17.173 1.088 1.00 94.19 240 ASP A O 1
ATOM 1891 N N . ALA A 1 241 ? -9.412 -17.583 1.055 1.00 96.94 241 ALA A N 1
ATOM 1892 C CA . ALA A 1 241 ? -8.959 -16.364 1.723 1.00 96.94 241 ALA A CA 1
ATOM 1893 C C . ALA A 1 241 ? -7.432 -16.210 1.629 1.00 96.94 241 ALA A C 1
ATOM 1895 O O . ALA A 1 241 ? -6.691 -17.189 1.705 1.00 96.94 241 ALA A O 1
ATOM 1896 N N . ASP A 1 242 ? -6.944 -14.971 1.560 1.00 98.69 242 ASP A N 1
ATOM 1897 C CA . ASP A 1 242 ? -5.531 -14.697 1.841 1.00 98.69 242 ASP A CA 1
ATOM 1898 C C . ASP A 1 242 ? -5.344 -14.512 3.348 1.00 98.69 242 ASP A C 1
ATOM 1900 O O . ASP A 1 242 ? -6.113 -13.792 3.982 1.00 98.69 242 ASP A O 1
ATOM 1904 N N . GLN A 1 243 ? -4.317 -15.132 3.926 1.00 98.69 243 GLN A N 1
ATOM 1905 C CA . GLN A 1 243 ? -4.053 -15.110 5.362 1.00 98.69 243 GLN A CA 1
ATOM 1906 C C . GLN A 1 243 ? -2.634 -14.621 5.653 1.00 98.69 243 GLN A C 1
ATOM 1908 O O . GLN A 1 243 ? -1.644 -15.246 5.263 1.00 98.69 243 GLN A O 1
ATOM 1913 N N . LEU A 1 244 ? -2.535 -13.518 6.391 1.00 98.88 244 LEU A N 1
ATOM 1914 C CA . LEU A 1 244 ? -1.295 -12.999 6.949 1.00 98.88 244 LEU A CA 1
ATOM 1915 C C . LEU A 1 244 ? -1.286 -13.232 8.464 1.00 98.88 244 LEU A C 1
ATOM 1917 O O . LEU A 1 244 ? -1.965 -12.537 9.218 1.00 98.88 244 LEU A O 1
ATOM 1921 N N . ALA A 1 245 ? -0.501 -14.211 8.906 1.00 98.75 245 ALA A N 1
ATOM 1922 C CA . ALA A 1 245 ? -0.262 -14.483 10.317 1.00 98.75 245 ALA A CA 1
ATOM 1923 C C . ALA A 1 245 ? 0.917 -13.647 10.827 1.00 98.75 245 ALA A C 1
ATOM 1925 O O . ALA A 1 245 ? 1.966 -13.587 10.181 1.00 98.75 245 ALA A O 1
ATOM 1926 N N . LEU A 1 246 ? 0.748 -13.030 11.993 1.00 98.62 246 LEU A N 1
ATOM 1927 C CA . LEU A 1 246 ? 1.696 -12.125 12.636 1.00 98.62 246 LEU A CA 1
ATOM 1928 C C . LEU A 1 246 ? 1.810 -12.493 14.116 1.00 98.62 246 LEU A C 1
ATOM 1930 O O . LEU A 1 246 ? 0.802 -12.613 14.818 1.00 98.62 246 LEU A O 1
ATOM 1934 N N . ALA A 1 247 ? 3.036 -12.670 14.596 1.00 98.12 247 ALA A N 1
ATOM 1935 C CA . ALA A 1 247 ? 3.306 -12.914 16.006 1.00 98.12 247 ALA A CA 1
ATOM 1936 C C . ALA A 1 247 ? 3.745 -11.623 16.695 1.00 98.12 247 ALA A C 1
ATOM 1938 O O . ALA A 1 247 ? 4.755 -11.026 16.321 1.00 98.12 247 ALA A O 1
ATOM 1939 N N . TYR A 1 248 ? 3.021 -11.244 17.737 1.00 97.31 248 TYR A N 1
ATOM 1940 C CA . TYR A 1 248 ? 3.408 -10.218 18.698 1.00 97.31 248 TYR A CA 1
ATOM 1941 C C . TYR A 1 248 ? 3.811 -10.895 20.017 1.00 97.31 248 TYR A C 1
ATOM 1943 O O . TYR A 1 248 ? 3.703 -12.113 20.168 1.00 97.31 248 TYR A O 1
ATOM 1951 N N . ASN A 1 249 ? 4.330 -10.131 20.971 1.00 96.25 249 ASN A N 1
ATOM 1952 C CA . ASN A 1 249 ? 4.832 -10.662 22.237 1.00 96.25 249 ASN A CA 1
ATOM 1953 C C . ASN A 1 249 ? 3.702 -11.255 23.088 1.00 96.25 249 ASN A C 1
ATOM 1955 O O . ASN A 1 249 ? 3.901 -12.272 23.752 1.00 96.25 249 ASN A O 1
ATOM 1959 N N . SER A 1 250 ? 2.517 -10.637 23.070 1.00 96.69 250 SER A N 1
ATOM 1960 C CA . SER A 1 250 ? 1.387 -11.038 23.918 1.00 96.69 250 SER A CA 1
ATOM 1961 C C . SER A 1 250 ? 0.201 -11.676 23.176 1.00 96.69 250 SER A C 1
ATOM 1963 O O . SER A 1 250 ? -0.733 -12.172 23.818 1.00 96.69 250 SER A O 1
ATOM 1965 N N . PHE A 1 251 ? 0.224 -11.710 21.838 1.00 98.12 251 PHE A N 1
ATOM 1966 C CA . PHE A 1 251 ? -0.820 -12.325 21.011 1.00 98.12 251 PHE A CA 1
ATOM 1967 C C . PHE A 1 251 ? -0.323 -12.736 19.617 1.00 98.12 251 PHE A C 1
ATOM 1969 O O . PHE A 1 251 ? 0.664 -12.222 19.098 1.00 98.12 251 PHE A O 1
ATOM 1976 N N . PHE A 1 252 ? -1.069 -13.636 18.979 1.00 98.31 252 PHE A N 1
ATOM 1977 C CA . PHE A 1 252 ? -1.038 -13.855 17.536 1.00 98.31 252 PHE A CA 1
ATOM 1978 C C . PHE A 1 252 ? -2.198 -13.115 16.879 1.00 98.31 252 PHE A C 1
ATOM 1980 O O . PHE A 1 252 ? -3.323 -13.148 17.385 1.00 98.31 252 PHE A O 1
ATOM 1987 N N . ALA A 1 253 ? -1.934 -12.490 15.738 1.00 98.56 253 ALA A N 1
ATOM 1988 C CA . ALA A 1 253 ? -2.950 -11.922 14.870 1.00 98.56 253 ALA A CA 1
ATOM 1989 C C . ALA A 1 253 ? -2.938 -12.646 13.525 1.00 98.56 253 ALA A C 1
ATOM 1991 O O . ALA A 1 253 ? -1.880 -12.850 12.932 1.00 98.56 253 ALA A O 1
ATOM 1992 N N . VAL A 1 254 ? -4.114 -13.012 13.030 1.00 98.75 254 VAL A N 1
ATOM 1993 C CA . VAL A 1 254 ? -4.293 -13.460 11.648 1.00 98.75 254 VAL A CA 1
ATOM 1994 C C . VAL A 1 254 ? -5.188 -12.449 10.953 1.00 98.75 254 VAL A C 1
ATOM 1996 O O . VAL A 1 254 ? -6.352 -12.294 11.321 1.00 98.75 254 VAL A O 1
ATOM 1999 N N . LEU A 1 255 ? -4.626 -11.736 9.982 1.00 98.81 255 LEU A N 1
ATOM 2000 C CA . LEU A 1 255 ? -5.384 -10.929 9.037 1.00 98.81 255 LEU A CA 1
ATOM 2001 C C . LEU A 1 255 ? -5.827 -11.836 7.893 1.00 98.81 255 LEU A C 1
ATOM 2003 O O . LEU A 1 255 ? -4.993 -12.399 7.188 1.00 98.81 255 LEU A O 1
ATOM 2007 N N . GLU A 1 256 ? -7.132 -11.955 7.707 1.00 98.81 256 GLU A N 1
ATOM 2008 C CA . GLU A 1 256 ? -7.739 -12.725 6.632 1.00 98.81 256 GLU A CA 1
ATOM 2009 C C . GLU A 1 256 ? -8.451 -11.769 5.676 1.00 98.81 256 GLU A C 1
ATOM 2011 O O . GLU A 1 256 ? -9.312 -10.994 6.094 1.00 98.81 256 GLU A O 1
ATOM 2016 N N . VAL A 1 257 ? -8.089 -11.813 4.397 1.00 98.69 257 VAL A N 1
ATOM 2017 C CA . VAL A 1 257 ? -8.728 -11.042 3.329 1.00 98.69 257 VAL A CA 1
ATOM 2018 C C . VAL A 1 257 ? -9.610 -11.992 2.537 1.00 98.69 257 VAL A C 1
ATOM 2020 O O . VAL A 1 257 ? -9.124 -12.915 1.879 1.00 98.69 257 VAL A O 1
ATOM 2023 N N . MET A 1 258 ? -10.919 -11.765 2.613 1.00 98.38 258 MET A N 1
ATOM 2024 C CA . MET A 1 258 ? -11.888 -12.593 1.910 1.00 98.38 258 MET A CA 1
ATOM 2025 C C . MET A 1 258 ? -11.899 -12.249 0.416 1.00 98.38 258 MET A C 1
ATOM 2027 O O . MET A 1 258 ? -11.594 -11.115 0.037 1.00 98.38 258 MET A O 1
ATOM 2031 N N . PRO A 1 259 ? -12.285 -13.178 -0.470 1.00 97.50 259 PRO A N 1
ATOM 2032 C CA . PRO A 1 259 ? -12.349 -12.889 -1.887 1.00 97.50 259 PRO A CA 1
ATOM 2033 C C . PRO A 1 259 ? -13.355 -11.775 -2.192 1.00 97.50 259 PRO A C 1
ATOM 2035 O O . PRO A 1 259 ? -14.530 -11.874 -1.839 1.00 97.50 259 PRO A O 1
ATOM 2038 N N . ALA A 1 260 ? -12.899 -10.735 -2.892 1.00 97.38 260 ALA A N 1
ATOM 2039 C CA . ALA A 1 260 ? -13.742 -9.604 -3.259 1.00 97.38 260 ALA A CA 1
ATOM 2040 C C . ALA A 1 260 ? -14.950 -10.016 -4.119 1.00 97.38 260 ALA A C 1
ATOM 2042 O O . ALA A 1 260 ? -14.851 -10.862 -5.021 1.00 97.38 260 ALA A O 1
ATOM 2043 N N . SER A 1 261 ? -16.076 -9.349 -3.887 1.00 95.56 261 SER A N 1
ATOM 2044 C CA . SER A 1 261 ? -17.154 -9.225 -4.874 1.00 95.56 261 SER A CA 1
ATOM 2045 C C . SER A 1 261 ? -16.959 -7.946 -5.693 1.00 95.56 261 SER A C 1
ATOM 2047 O O . SER A 1 261 ? -16.066 -7.155 -5.401 1.00 95.56 261 SER A O 1
ATOM 2049 N N . ASP A 1 262 ? -17.822 -7.687 -6.674 1.00 93.88 262 ASP A N 1
ATOM 2050 C CA . ASP A 1 262 ? -17.728 -6.459 -7.473 1.00 93.88 262 ASP A CA 1
ATOM 2051 C C . ASP A 1 262 ? -17.942 -5.188 -6.634 1.00 93.88 262 ASP A C 1
ATOM 2053 O O . ASP A 1 262 ? -17.377 -4.145 -6.945 1.00 93.88 262 ASP A O 1
ATOM 2057 N N . LYS A 1 263 ? -18.704 -5.272 -5.533 1.00 96.88 263 LYS A N 1
ATOM 2058 C CA . LYS A 1 263 ? -19.061 -4.114 -4.694 1.00 96.88 263 LYS A CA 1
ATOM 2059 C C . LYS A 1 263 ? -18.447 -4.122 -3.300 1.00 96.88 263 LYS A C 1
ATOM 2061 O O . LYS A 1 263 ? -18.615 -3.144 -2.584 1.00 96.88 263 LYS A O 1
ATOM 2066 N N . ARG A 1 264 ? -17.784 -5.199 -2.876 1.00 97.94 264 ARG A N 1
ATOM 2067 C CA . ARG A 1 264 ? -17.363 -5.365 -1.477 1.00 97.94 264 ARG A CA 1
ATOM 2068 C C . ARG A 1 264 ? -16.047 -6.116 -1.351 1.00 97.94 264 ARG A C 1
ATOM 2070 O O . ARG A 1 264 ? -15.933 -7.228 -1.873 1.00 97.94 264 ARG A O 1
ATOM 2077 N N . GLN A 1 265 ? -15.133 -5.547 -0.569 1.00 98.50 265 GLN A N 1
ATOM 2078 C CA . GLN A 1 265 ? -13.927 -6.195 -0.062 1.00 98.50 265 GLN A CA 1
ATOM 2079 C C . GLN A 1 265 ? -14.029 -6.335 1.460 1.00 98.50 265 GLN A C 1
ATOM 2081 O O . GLN A 1 265 ? -14.061 -5.340 2.181 1.00 98.50 265 GLN A O 1
ATOM 2086 N N . GLU A 1 266 ? -14.068 -7.574 1.949 1.00 98.62 266 GLU A N 1
ATOM 2087 C CA . GLU A 1 266 ? -14.133 -7.896 3.378 1.00 98.62 266 GLU A CA 1
ATOM 2088 C C . GLU A 1 266 ? -12.786 -8.405 3.890 1.00 98.62 266 GLU A C 1
ATOM 2090 O O . GLU A 1 266 ? -12.047 -9.083 3.172 1.00 98.62 266 GLU A O 1
ATOM 2095 N N . PHE A 1 267 ? -12.466 -8.074 5.135 1.00 98.06 267 PHE A N 1
ATOM 2096 C CA . PHE A 1 267 ? -11.296 -8.580 5.835 1.00 98.06 267 PHE A CA 1
ATOM 2097 C C . PHE A 1 267 ? -11.573 -8.664 7.334 1.00 98.06 267 PHE A C 1
ATOM 2099 O O . PHE A 1 267 ? -12.390 -7.923 7.887 1.00 98.06 267 PHE A O 1
ATOM 2106 N N . ARG A 1 268 ? -10.890 -9.582 8.011 1.00 98.25 268 ARG A N 1
ATOM 2107 C CA . ARG A 1 268 ? -11.037 -9.783 9.452 1.00 98.25 268 ARG A CA 1
ATOM 2108 C C . ARG A 1 268 ? -9.697 -9.994 10.130 1.00 98.25 268 ARG A C 1
ATOM 2110 O O . ARG A 1 268 ? -8.778 -10.569 9.556 1.00 98.25 268 ARG A O 1
ATOM 2117 N N . PHE A 1 269 ? -9.616 -9.544 11.372 1.00 98.69 269 PHE A N 1
ATOM 2118 C CA . PHE A 1 269 ? -8.469 -9.717 12.248 1.00 98.69 269 PHE A CA 1
ATOM 2119 C C . PHE A 1 269 ? -8.855 -10.664 13.378 1.00 98.69 269 PHE A C 1
ATOM 2121 O O . PHE A 1 269 ? -9.684 -10.324 14.223 1.00 98.69 269 PHE A O 1
ATOM 2128 N N . VAL A 1 270 ? -8.266 -11.856 13.388 1.00 98.62 270 VAL A N 1
ATOM 2129 C CA . VAL A 1 270 ? -8.458 -12.860 14.437 1.00 98.62 270 VAL A CA 1
ATOM 2130 C C . VAL A 1 270 ? -7.306 -12.758 15.425 1.00 98.62 270 VAL A C 1
ATOM 2132 O O . VAL A 1 270 ? -6.160 -13.037 15.077 1.00 98.62 270 VAL A O 1
ATOM 2135 N N . ILE A 1 271 ? -7.609 -12.367 16.662 1.00 98.56 271 ILE A N 1
ATOM 2136 C CA . ILE A 1 271 ? -6.611 -12.155 17.712 1.00 98.56 271 ILE A CA 1
ATOM 2137 C C . ILE A 1 271 ? -6.688 -13.288 18.728 1.00 98.56 271 ILE A C 1
ATOM 2139 O O . ILE A 1 271 ? -7.750 -13.577 19.286 1.00 98.56 271 ILE A O 1
ATOM 2143 N N . THR A 1 272 ? -5.546 -13.920 18.984 1.00 98.31 272 THR A N 1
ATOM 2144 C CA . THR A 1 272 ? -5.404 -15.025 19.934 1.00 98.31 272 THR A CA 1
ATOM 2145 C C . THR A 1 272 ? -4.296 -14.704 20.938 1.00 98.31 272 THR A C 1
ATOM 2147 O O . THR A 1 272 ? -3.125 -14.726 20.562 1.00 98.31 272 THR A O 1
ATOM 2150 N N . PRO A 1 273 ? -4.623 -14.418 22.210 1.00 97.44 273 PRO A N 1
ATOM 2151 C CA . PRO A 1 273 ? -3.619 -14.195 23.248 1.00 97.44 273 PRO A CA 1
ATOM 2152 C C . PRO A 1 273 ? -2.715 -15.414 23.445 1.00 97.44 273 PRO A C 1
ATOM 2154 O O . PRO A 1 273 ? -3.187 -16.550 23.427 1.00 97.44 273 PRO A O 1
ATOM 2157 N N . THR A 1 274 ? -1.430 -15.178 23.702 1.00 93.56 274 THR A N 1
ATOM 2158 C CA . THR A 1 274 ? -0.456 -16.230 24.057 1.00 93.56 274 THR A CA 1
ATOM 2159 C C . THR A 1 274 ? -0.335 -16.437 25.571 1.00 93.56 274 THR A C 1
ATOM 2161 O O . THR A 1 274 ? 0.370 -17.332 26.032 1.00 93.56 274 THR A O 1
ATOM 2164 N N . GLY A 1 275 ? -1.045 -15.620 26.352 1.00 91.50 275 GLY A N 1
ATOM 2165 C CA . GLY A 1 275 ? -1.054 -15.606 27.811 1.00 91.50 275 GLY A CA 1
ATOM 2166 C C . GLY A 1 275 ? -1.840 -14.399 28.321 1.00 91.50 275 GLY A C 1
ATOM 2167 O O . GLY A 1 275 ? -2.911 -14.082 27.798 1.00 91.50 275 GLY A O 1
ATOM 2168 N N . ARG A 1 276 ? -1.303 -13.691 29.324 1.00 90.81 276 ARG A N 1
ATOM 2169 C CA . ARG A 1 276 ? -1.845 -12.381 29.708 1.00 90.81 276 ARG A CA 1
ATOM 2170 C C . ARG A 1 276 ? -1.568 -11.383 28.584 1.00 90.81 276 ARG A C 1
ATOM 2172 O O . ARG A 1 276 ? -0.416 -11.041 28.338 1.00 90.81 276 ARG A O 1
ATOM 2179 N N . MET A 1 277 ? -2.631 -10.916 27.941 1.00 93.25 277 MET A N 1
ATOM 2180 C CA . MET A 1 277 ? -2.535 -9.926 26.875 1.00 93.25 277 MET A CA 1
ATOM 2181 C C . MET A 1 277 ? -2.110 -8.562 27.435 1.00 93.25 277 MET A C 1
ATOM 2183 O O . MET A 1 277 ? -2.603 -8.141 28.488 1.00 93.25 277 MET A O 1
ATOM 2187 N N . ALA A 1 278 ? -1.180 -7.898 26.751 1.00 95.00 278 ALA A N 1
ATOM 2188 C CA . ALA A 1 278 ? -0.813 -6.521 27.051 1.00 95.00 278 ALA A CA 1
ATOM 2189 C C . ALA A 1 278 ? -1.900 -5.546 26.568 1.00 95.00 278 ALA A C 1
ATOM 2191 O O . ALA A 1 278 ? -2.780 -5.914 25.794 1.00 95.00 278 ALA A O 1
ATOM 2192 N N . GLU A 1 279 ? -1.827 -4.290 27.013 1.00 96.50 279 GLU A N 1
ATOM 2193 C CA . GLU A 1 279 ? -2.577 -3.205 26.372 1.00 96.50 279 GLU A CA 1
ATOM 2194 C C . GLU A 1 279 ? -2.134 -3.115 24.907 1.00 96.50 279 GLU A C 1
ATOM 2196 O O . GLU A 1 279 ? -0.934 -3.024 24.638 1.00 96.50 279 GLU A O 1
ATOM 2201 N N . ALA A 1 280 ? -3.084 -3.204 23.981 1.00 97.81 280 ALA A N 1
ATOM 2202 C CA . ALA A 1 280 ? -2.821 -3.305 22.555 1.00 97.81 280 ALA A CA 1
ATOM 2203 C C . ALA A 1 280 ? -3.957 -2.667 21.750 1.00 97.81 280 ALA A C 1
ATOM 2205 O O . ALA A 1 280 ? -5.112 -2.699 22.177 1.00 97.81 280 ALA A O 1
ATOM 2206 N N . ASP A 1 281 ? -3.635 -2.138 20.573 1.00 98.19 281 ASP A N 1
ATOM 2207 C CA . ASP A 1 281 ? -4.611 -1.603 19.623 1.00 98.19 281 ASP A CA 1
ATOM 2208 C C . ASP A 1 281 ? -4.413 -2.228 18.234 1.00 98.19 281 ASP A C 1
ATOM 2210 O O . ASP A 1 281 ? -3.303 -2.590 17.840 1.00 98.19 281 ASP A O 1
ATOM 2214 N N . LEU A 1 282 ? -5.511 -2.327 17.484 1.00 98.56 282 LEU A N 1
ATOM 2215 C CA . LEU A 1 282 ? -5.528 -2.496 16.031 1.00 98.56 282 LEU A CA 1
ATOM 2216 C C . LEU A 1 282 ? -5.825 -1.132 15.409 1.00 98.56 282 LEU A C 1
ATOM 2218 O O . LEU A 1 282 ? -6.827 -0.517 15.771 1.00 98.56 282 LEU A O 1
ATOM 2222 N N . ASN A 1 283 ? -5.024 -0.697 14.439 1.00 98.62 283 ASN A N 1
ATOM 2223 C CA . ASN A 1 283 ? -5.237 0.553 13.715 1.00 98.62 283 ASN A CA 1
ATOM 2224 C C . ASN A 1 283 ? -5.303 0.335 12.200 1.00 98.62 283 ASN A C 1
ATOM 2226 O O . ASN A 1 283 ? -4.548 -0.448 11.625 1.00 98.62 283 ASN A O 1
ATOM 2230 N N . LEU A 1 284 ? -6.173 1.087 11.532 1.00 98.44 284 LEU A N 1
ATOM 2231 C CA . LEU A 1 284 ? -6.256 1.172 10.077 1.00 98.44 284 LEU A CA 1
ATOM 2232 C C . LEU A 1 284 ? -6.072 2.618 9.646 1.00 98.44 284 LEU A C 1
ATOM 2234 O O . LEU A 1 284 ? -6.745 3.510 10.161 1.00 98.44 284 LEU A O 1
ATOM 2238 N N . GLN A 1 285 ? -5.186 2.838 8.679 1.00 98.56 285 GLN A N 1
ATOM 2239 C CA . GLN A 1 285 ? -4.978 4.157 8.099 1.00 98.56 285 GLN A CA 1
ATOM 2240 C C . GLN A 1 285 ? -5.908 4.324 6.896 1.00 98.56 285 GLN A C 1
ATOM 2242 O O . GLN A 1 285 ? -5.842 3.542 5.945 1.00 98.56 285 GLN A O 1
ATOM 2247 N N . LEU A 1 286 ? -6.764 5.341 6.927 1.00 98.44 286 LEU A N 1
ATOM 2248 C CA . LEU A 1 286 ? -7.674 5.678 5.839 1.00 98.44 286 LEU A CA 1
ATOM 2249 C C . LEU A 1 286 ? -7.145 6.875 5.056 1.00 98.44 286 LEU A C 1
ATOM 2251 O O . LEU A 1 286 ? -6.789 7.907 5.634 1.00 98.44 286 LEU A O 1
ATOM 2255 N N . ILE A 1 287 ? -7.158 6.750 3.732 1.00 96.75 287 ILE A N 1
ATOM 2256 C CA . ILE A 1 287 ? -6.928 7.868 2.824 1.00 96.75 287 ILE A CA 1
ATOM 2257 C C . ILE A 1 287 ? -8.242 8.630 2.678 1.00 96.75 287 ILE A C 1
ATOM 2259 O O . ILE A 1 287 ? -9.143 8.213 1.949 1.00 96.75 287 ILE A O 1
ATOM 2263 N N . LEU A 1 288 ? -8.341 9.759 3.375 1.00 95.31 288 LEU A N 1
ATOM 2264 C CA . LEU A 1 288 ? -9.454 10.686 3.225 1.00 95.31 288 LEU A CA 1
ATOM 2265 C C . LEU A 1 288 ? -9.038 11.875 2.350 1.00 95.31 288 LEU A C 1
ATOM 2267 O O . LEU A 1 288 ? -7.894 12.322 2.394 1.00 95.31 288 LEU A O 1
ATOM 2271 N N . LYS A 1 289 ? -9.961 12.376 1.532 1.00 92.06 289 LYS A N 1
ATOM 2272 C CA . LYS A 1 289 ? -9.768 13.497 0.611 1.00 92.06 289 LYS A CA 1
ATOM 2273 C C . LYS A 1 289 ? -10.131 14.812 1.313 1.00 92.06 289 LYS A C 1
ATOM 2275 O O . LYS A 1 289 ? -11.300 15.016 1.650 1.00 92.06 289 LYS A O 1
ATOM 2280 N N . PRO A 1 290 ? -9.164 15.717 1.538 1.00 91.69 290 PRO A N 1
ATOM 2281 C CA . PRO A 1 290 ? -9.452 17.033 2.095 1.00 91.69 290 PRO A CA 1
ATOM 2282 C C . PRO A 1 290 ? -10.450 17.816 1.236 1.00 91.69 290 PRO A C 1
ATOM 2284 O O . PRO A 1 290 ? -10.402 17.754 0.010 1.00 91.69 290 PRO A O 1
ATOM 2287 N N . GLY A 1 291 ? -11.339 18.570 1.877 1.00 93.81 291 GLY A N 1
ATOM 2288 C CA . GLY A 1 291 ? -12.410 19.325 1.223 1.00 93.81 291 GLY A CA 1
ATOM 2289 C C . GLY A 1 291 ? -13.655 18.503 0.878 1.00 93.81 291 GLY A C 1
ATOM 2290 O O . GLY A 1 291 ? -14.671 19.083 0.502 1.00 93.81 291 GLY A O 1
ATOM 2291 N N . GLU A 1 292 ? -13.623 17.180 1.048 1.00 94.88 292 GLU A N 1
ATOM 2292 C CA . GLU A 1 292 ? -14.790 16.316 0.869 1.00 94.88 292 GLU A CA 1
ATOM 2293 C C . GLU A 1 292 ? -15.460 15.972 2.206 1.00 94.88 292 GLU A C 1
ATOM 2295 O O . GLU A 1 292 ? -14.880 16.112 3.286 1.00 94.88 292 GLU A O 1
ATOM 2300 N N . ALA A 1 293 ? -16.717 15.531 2.133 1.00 97.75 293 ALA A N 1
ATOM 2301 C CA . ALA A 1 293 ? -17.479 15.144 3.310 1.00 97.75 293 ALA A CA 1
ATOM 2302 C C . ALA A 1 293 ? -17.062 13.760 3.834 1.00 97.75 293 ALA A C 1
ATOM 2304 O O . ALA A 1 293 ? -16.782 12.835 3.066 1.00 97.75 293 ALA A O 1
ATOM 2305 N N . LEU A 1 294 ? -17.086 13.623 5.155 1.00 98.38 294 LEU A N 1
ATOM 2306 C CA . LEU A 1 294 ? -17.072 12.362 5.876 1.00 98.38 294 LEU A CA 1
ATOM 2307 C C . LEU A 1 294 ? -18.379 12.231 6.662 1.00 98.38 294 LEU A C 1
ATOM 2309 O O . LEU A 1 294 ? -18.736 13.129 7.430 1.00 98.38 294 LEU A O 1
ATOM 2313 N N . GLU A 1 295 ? -19.071 11.113 6.469 1.00 98.25 295 GLU A N 1
ATOM 2314 C CA . GLU A 1 295 ? -20.375 10.820 7.071 1.00 98.25 295 GLU A CA 1
ATOM 2315 C C . GLU A 1 295 ? -20.307 9.569 7.949 1.00 98.25 295 GLU A C 1
ATOM 2317 O O . GLU A 1 295 ? -19.541 8.652 7.651 1.00 98.25 295 GLU A O 1
ATOM 2322 N N . THR A 1 296 ? -21.104 9.519 9.019 1.00 98.00 296 THR A N 1
ATOM 2323 C CA . THR A 1 296 ? -21.156 8.381 9.949 1.00 98.00 296 THR A CA 1
ATOM 2324 C C . THR A 1 296 ? -22.573 7.865 10.167 1.00 98.00 296 THR A C 1
ATOM 2326 O O . THR A 1 296 ? -23.557 8.590 9.996 1.00 98.00 296 THR A O 1
ATOM 2329 N N . ALA A 1 297 ? -22.679 6.618 10.627 1.00 97.44 297 ALA A N 1
ATOM 2330 C CA . ALA A 1 297 ? -23.949 5.987 10.982 1.00 97.44 297 ALA A CA 1
ATOM 2331 C C . ALA A 1 297 ? -24.703 6.712 12.104 1.00 97.44 297 ALA A C 1
ATOM 2333 O O . ALA A 1 297 ? -25.930 6.664 12.149 1.00 97.44 297 ALA A O 1
ATOM 2334 N N . ALA A 1 298 ? -23.984 7.408 12.987 1.00 96.62 298 ALA A N 1
ATOM 2335 C CA . ALA A 1 298 ? -24.568 8.215 14.057 1.00 96.62 298 ALA A CA 1
ATOM 2336 C C . ALA A 1 298 ? -25.124 9.571 13.568 1.00 96.62 298 ALA A C 1
ATOM 2338 O O . ALA A 1 298 ? -25.547 10.398 14.374 1.00 96.62 298 ALA A O 1
ATOM 2339 N N . GLY A 1 299 ? -25.110 9.829 12.255 1.00 96.44 299 GLY A N 1
ATOM 2340 C CA . GLY A 1 299 ? -25.639 11.052 11.653 1.00 96.44 299 GLY A CA 1
ATOM 2341 C C . GLY A 1 299 ? -24.671 12.237 11.677 1.00 96.44 299 GLY A C 1
ATOM 2342 O O . GLY A 1 299 ? -25.075 13.356 11.356 1.00 96.44 299 GLY A O 1
ATOM 2343 N N . ARG A 1 300 ? -23.392 12.031 12.029 1.00 95.75 300 ARG A N 1
ATOM 2344 C CA . ARG A 1 300 ? -22.379 13.086 11.896 1.00 95.75 300 ARG A CA 1
ATOM 2345 C C . ARG A 1 300 ? -21.991 13.245 10.429 1.00 95.75 300 ARG A C 1
ATOM 2347 O O . ARG A 1 300 ? -21.778 12.264 9.723 1.00 95.75 300 ARG A O 1
ATOM 2354 N N . LYS A 1 301 ? -21.846 14.497 9.998 1.00 97.31 301 LYS A N 1
ATOM 2355 C CA . LYS A 1 301 ? -21.318 14.875 8.685 1.00 97.31 301 LYS A CA 1
ATOM 2356 C C . LYS A 1 301 ? -20.388 16.068 8.843 1.00 97.31 301 LYS A C 1
ATOM 2358 O O . LYS A 1 301 ? -20.789 17.088 9.400 1.00 97.31 301 LYS A O 1
ATOM 2363 N N . VAL A 1 302 ? -19.154 15.942 8.368 1.00 97.69 302 VAL A N 1
ATOM 2364 C CA . VAL A 1 302 ? -18.135 16.997 8.446 1.00 97.69 302 VAL A CA 1
ATOM 2365 C C . VAL A 1 302 ? -17.383 17.095 7.127 1.00 97.69 302 VAL A C 1
ATOM 2367 O O . VAL A 1 302 ? -17.142 16.081 6.484 1.00 97.69 302 VAL A O 1
ATOM 2370 N N . VAL A 1 303 ? -17.022 18.307 6.713 1.00 98.00 303 VAL A N 1
ATOM 2371 C CA . VAL A 1 303 ? -16.080 18.509 5.603 1.00 98.00 303 VAL A CA 1
ATOM 2372 C C . VAL A 1 303 ? -14.667 18.435 6.165 1.00 98.00 303 VAL A C 1
ATOM 2374 O O . VAL A 1 303 ? -14.369 19.097 7.156 1.00 98.00 303 VAL A O 1
ATOM 2377 N N . LEU A 1 304 ? -13.816 17.621 5.550 1.00 95.44 304 LEU A N 1
ATOM 2378 C CA . LEU A 1 304 ? -12.462 17.369 6.029 1.00 95.44 304 LEU A CA 1
ATOM 2379 C C . LEU A 1 304 ? -11.562 18.583 5.791 1.00 95.44 304 LEU A C 1
ATOM 2381 O O . LEU A 1 304 ? -11.238 18.918 4.653 1.00 95.44 304 LEU A O 1
ATOM 2385 N N . ASP A 1 305 ? -11.135 19.219 6.873 1.00 94.81 305 ASP A N 1
ATOM 2386 C CA . ASP A 1 305 ? -10.145 20.292 6.887 1.00 94.81 305 ASP A CA 1
ATOM 2387 C C . ASP A 1 305 ? -9.033 19.967 7.910 1.00 94.81 305 ASP A C 1
ATOM 2389 O O . ASP A 1 305 ? -8.868 18.816 8.326 1.00 94.81 305 ASP A O 1
ATOM 2393 N N . GLU A 1 306 ? -8.232 20.962 8.289 1.00 94.50 306 GLU A N 1
ATOM 2394 C CA . GLU A 1 306 ? -7.140 20.801 9.259 1.00 94.50 306 GLU A CA 1
ATOM 2395 C C . GLU A 1 306 ? -7.632 20.618 10.707 1.00 94.50 306 GLU A C 1
ATOM 2397 O O . GLU A 1 306 ? -6.824 20.343 11.599 1.00 94.50 306 GLU A O 1
ATOM 2402 N N . LYS A 1 307 ? -8.937 20.784 10.981 1.00 97.38 307 LYS A N 1
ATOM 2403 C CA . LYS A 1 307 ? -9.456 20.714 12.348 1.00 97.38 307 LYS A CA 1
ATOM 2404 C C . LYS A 1 307 ? -9.386 19.280 12.873 1.00 97.38 307 LYS A C 1
ATOM 2406 O O . LYS A 1 307 ? -9.882 18.358 12.220 1.00 97.38 307 LYS A O 1
ATOM 2411 N N . PRO A 1 308 ? -8.851 19.084 14.092 1.00 97.81 308 PRO A N 1
ATOM 2412 C CA . PRO A 1 308 ? -8.814 17.772 14.705 1.00 97.81 308 PRO A CA 1
ATOM 2413 C C . PRO A 1 308 ? -10.210 17.182 14.915 1.00 97.81 308 PRO A C 1
ATOM 2415 O O . PRO A 1 308 ? -11.081 17.789 15.538 1.00 97.81 308 PRO A O 1
ATOM 2418 N N . ILE A 1 309 ? -10.377 15.949 14.459 1.00 98.31 309 ILE A N 1
ATOM 2419 C CA . ILE A 1 309 ? -11.508 15.076 14.731 1.00 98.31 309 ILE A CA 1
ATOM 2420 C C . ILE A 1 309 ? -11.014 13.967 15.656 1.00 98.31 309 ILE A C 1
ATOM 2422 O O . ILE A 1 309 ? -10.034 13.281 15.363 1.00 98.31 309 ILE A O 1
ATOM 2426 N N . ARG A 1 310 ? -11.713 13.791 16.776 1.00 97.94 310 ARG A N 1
ATOM 2427 C CA . ARG A 1 310 ? -11.552 12.662 17.694 1.00 97.94 310 ARG A CA 1
ATOM 2428 C C . ARG A 1 310 ? -12.936 12.130 18.007 1.00 97.94 310 ARG A C 1
ATOM 2430 O O . ARG A 1 310 ? -13.651 12.722 18.810 1.00 97.94 310 ARG A O 1
ATOM 2437 N N . TRP A 1 311 ? -13.328 11.073 17.313 1.00 97.69 311 TRP A N 1
ATOM 2438 C CA . TRP A 1 311 ? -14.656 10.483 17.437 1.00 97.69 311 TRP A CA 1
ATOM 2439 C C . TRP A 1 311 ? -14.581 9.141 18.147 1.00 97.69 311 TRP A C 1
ATOM 2441 O O . TRP A 1 311 ? -13.688 8.330 17.895 1.00 97.69 311 TRP A O 1
ATOM 2451 N N . SER A 1 312 ? -15.527 8.939 19.054 1.00 96.94 312 SER A N 1
ATOM 2452 C CA . SER A 1 312 ? -15.748 7.685 19.762 1.00 96.94 312 SER A CA 1
ATOM 2453 C C . SER A 1 312 ? -16.654 6.746 18.959 1.00 96.94 312 SER A C 1
ATOM 2455 O O . SER A 1 312 ? -17.180 7.114 17.907 1.00 96.94 312 SER A O 1
ATOM 2457 N N . ALA A 1 313 ? -16.897 5.547 19.486 1.00 94.81 313 ALA A N 1
ATOM 2458 C CA . ALA A 1 313 ? -17.832 4.605 18.876 1.00 94.81 313 ALA A CA 1
ATOM 2459 C C . ALA A 1 313 ? -19.255 5.185 18.770 1.00 94.81 313 ALA A C 1
ATOM 2461 O O . ALA A 1 313 ? -19.934 4.948 17.776 1.00 94.81 313 ALA A O 1
ATOM 2462 N N . GLU A 1 314 ? -19.684 5.995 19.743 1.00 95.44 314 GLU A N 1
ATOM 2463 C CA . GLU A 1 314 ? -21.003 6.647 19.740 1.00 95.44 314 GLU A CA 1
ATOM 2464 C C . GLU A 1 314 ? -21.127 7.694 18.624 1.00 95.44 314 GLU A C 1
ATOM 2466 O O . GLU A 1 314 ? -22.193 7.875 18.043 1.00 95.44 314 GLU A O 1
ATOM 2471 N N . ASP A 1 315 ? -20.018 8.348 18.278 1.00 95.75 315 ASP A N 1
ATOM 2472 C CA . ASP A 1 315 ? -19.951 9.348 17.211 1.00 95.75 315 ASP A CA 1
ATOM 2473 C C . ASP A 1 315 ? -19.903 8.727 15.807 1.00 95.75 315 ASP A C 1
ATOM 2475 O O . ASP A 1 315 ? -20.257 9.374 14.814 1.00 95.75 315 ASP A O 1
ATOM 2479 N N . MET A 1 316 ? -19.423 7.486 15.710 1.00 94.88 316 MET A N 1
ATOM 2480 C CA . MET A 1 316 ? -19.241 6.767 14.451 1.00 94.88 316 MET A CA 1
ATOM 2481 C C . MET A 1 316 ? -20.419 5.843 14.127 1.00 94.88 316 MET A C 1
ATOM 2483 O O . MET A 1 316 ? -20.865 5.784 12.982 1.00 94.88 316 MET A O 1
ATOM 2487 N N . GLY A 1 317 ? -20.932 5.117 15.120 1.00 95.06 317 G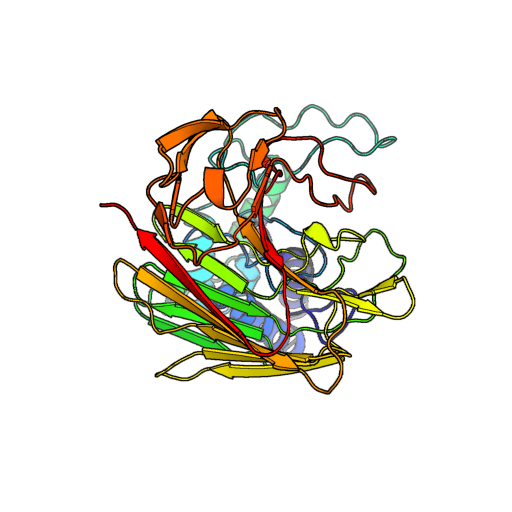LY A N 1
ATOM 2488 C CA . GLY A 1 317 ? -21.788 3.954 14.899 1.00 95.06 317 GLY A CA 1
ATOM 2489 C C . GLY A 1 317 ? -21.067 2.861 14.095 1.00 95.06 317 GLY A C 1
ATOM 2490 O O . GLY A 1 317 ? -19.863 2.665 14.239 1.00 95.06 317 GLY A O 1
ATOM 2491 N N . ASN A 1 318 ? -21.797 2.141 13.240 1.00 96.38 318 ASN A N 1
ATOM 2492 C CA . ASN A 1 318 ? -21.310 0.926 12.568 1.00 96.38 318 ASN A CA 1
ATOM 2493 C C . ASN A 1 318 ? -20.871 1.118 11.101 1.00 96.38 318 ASN A C 1
ATOM 2495 O O . ASN A 1 318 ? -20.568 0.144 10.405 1.00 96.38 318 ASN A O 1
ATOM 2499 N N . TRP A 1 319 ? -20.842 2.353 10.595 1.00 97.94 319 TRP A N 1
ATOM 2500 C CA . TRP A 1 319 ? -20.277 2.654 9.282 1.00 97.94 319 TRP A CA 1
ATOM 2501 C C . TRP A 1 319 ? -19.797 4.101 9.171 1.00 97.94 319 TRP A C 1
ATOM 2503 O O . TRP A 1 319 ? -20.292 4.995 9.859 1.00 97.94 319 TRP A O 1
ATOM 2513 N N . MET A 1 320 ? -18.862 4.325 8.250 1.00 97.81 320 MET A N 1
ATOM 2514 C CA . MET A 1 320 ? -18.480 5.656 7.778 1.00 97.81 320 MET A CA 1
ATOM 2515 C C . MET A 1 320 ? -18.406 5.687 6.248 1.00 97.81 320 MET A C 1
ATOM 2517 O O . MET A 1 320 ? -18.016 4.695 5.635 1.00 97.81 320 MET A O 1
ATOM 2521 N N . ALA A 1 321 ? -18.813 6.792 5.627 1.00 98.31 321 ALA A N 1
ATOM 2522 C CA . ALA A 1 321 ? -18.857 6.945 4.174 1.00 98.31 321 ALA A CA 1
ATOM 2523 C C . ALA A 1 321 ? -18.070 8.171 3.717 1.00 98.31 321 ALA A C 1
ATOM 2525 O O . ALA A 1 321 ? -18.146 9.240 4.326 1.00 98.31 321 ALA A O 1
ATOM 2526 N N . HIS A 1 322 ? -17.312 8.000 2.640 1.00 98.06 322 HIS A N 1
ATOM 2527 C CA . HIS A 1 322 ? -16.434 9.019 2.090 1.00 98.06 322 HIS A CA 1
ATOM 2528 C C . HIS A 1 322 ? -16.097 8.690 0.634 1.00 98.06 322 HIS A C 1
ATOM 2530 O O . HIS A 1 322 ? -15.947 7.523 0.299 1.00 98.06 322 HIS A O 1
ATOM 2536 N N . HIS A 1 323 ? -15.972 9.701 -0.230 1.00 95.56 323 HIS A N 1
ATOM 2537 C CA . HIS A 1 323 ? -15.459 9.554 -1.601 1.00 95.56 323 HIS A CA 1
ATOM 2538 C C . HIS A 1 323 ? -16.047 8.364 -2.397 1.00 95.56 323 HIS A C 1
ATOM 2540 O O . HIS A 1 323 ? -15.335 7.621 -3.070 1.00 95.56 323 HIS A O 1
ATOM 2546 N N . GLY A 1 324 ? -17.363 8.143 -2.285 1.00 96.12 324 GLY A N 1
ATOM 2547 C CA . GLY A 1 324 ? -18.060 7.069 -3.001 1.00 96.12 324 GLY A CA 1
ATOM 2548 C C . GLY A 1 324 ? -17.865 5.656 -2.437 1.00 96.12 324 GLY A C 1
ATOM 2549 O O . GLY A 1 324 ? -18.333 4.704 -3.050 1.00 96.12 324 GLY A O 1
ATOM 2550 N N . TRP A 1 325 ? -17.240 5.489 -1.274 1.00 98.38 325 TRP A N 1
ATOM 2551 C CA . TRP A 1 325 ? -17.151 4.208 -0.574 1.00 98.38 325 TRP A CA 1
ATOM 2552 C C . TRP A 1 325 ? -17.705 4.293 0.851 1.00 98.38 325 TRP A C 1
ATOM 2554 O O . TRP A 1 325 ? -17.825 5.368 1.445 1.00 98.38 325 TRP A O 1
ATOM 2564 N N . THR A 1 326 ? -18.042 3.137 1.416 1.00 98.69 326 THR A N 1
ATOM 2565 C CA . THR A 1 326 ? -18.491 2.991 2.802 1.00 98.69 326 THR A CA 1
ATOM 2566 C C . THR A 1 326 ? -17.692 1.904 3.505 1.00 98.69 326 THR A C 1
ATOM 2568 O O . THR A 1 326 ? -17.640 0.765 3.053 1.00 98.69 326 THR A O 1
ATOM 2571 N N . LEU A 1 327 ? -17.080 2.243 4.637 1.00 98.62 327 LEU A N 1
ATOM 2572 C CA . LEU A 1 327 ? -16.412 1.296 5.523 1.00 98.62 327 LEU A CA 1
ATOM 2573 C C . LEU A 1 327 ? -17.399 0.842 6.603 1.00 98.62 327 LEU A C 1
ATOM 2575 O O . LEU A 1 327 ? -17.876 1.656 7.394 1.00 98.62 327 LEU A O 1
ATOM 2579 N N . LYS A 1 328 ? -17.699 -0.457 6.634 1.00 98.50 328 LYS A N 1
ATOM 2580 C CA . LYS A 1 328 ? -18.445 -1.123 7.706 1.00 98.50 328 LYS A CA 1
ATOM 2581 C C . LYS A 1 328 ? -17.508 -1.423 8.868 1.00 98.50 328 LYS A C 1
ATOM 2583 O O . LYS A 1 328 ? -16.419 -1.965 8.666 1.00 98.50 328 LYS A O 1
ATOM 2588 N N . LEU A 1 329 ? -17.957 -1.080 10.067 1.00 96.00 329 LEU A N 1
ATOM 2589 C CA . LEU A 1 329 ? -17.183 -1.124 11.299 1.00 96.00 329 LEU A CA 1
ATOM 2590 C C . LEU A 1 329 ? -17.930 -1.961 12.346 1.00 96.00 329 LEU A C 1
ATOM 2592 O O . LEU A 1 329 ? -19.151 -1.826 12.457 1.00 96.00 329 LEU A O 1
ATOM 2596 N N . PRO A 1 330 ? -17.233 -2.800 13.128 1.00 94.31 330 PRO A N 1
ATOM 2597 C CA . PRO A 1 330 ? -17.797 -3.349 14.350 1.00 94.31 330 PRO A CA 1
ATOM 2598 C C . PRO A 1 330 ? -17.840 -2.272 15.445 1.00 94.31 330 PRO A C 1
ATOM 2600 O O . PRO A 1 330 ? -17.230 -1.205 15.321 1.00 94.31 330 PRO A O 1
ATOM 2603 N N . ASP A 1 331 ? -18.534 -2.573 16.540 1.00 91.25 331 ASP A N 1
ATOM 2604 C CA . ASP A 1 331 ? -18.606 -1.680 17.696 1.00 91.25 331 ASP A CA 1
ATOM 2605 C C . ASP A 1 331 ? -17.216 -1.417 18.303 1.00 91.25 331 ASP A C 1
ATOM 2607 O O . ASP A 1 331 ? -16.305 -2.246 18.238 1.00 91.25 331 ASP A O 1
ATOM 2611 N N . GLY A 1 332 ? -17.054 -0.249 18.931 1.00 93.31 332 GLY A N 1
ATOM 2612 C CA . GLY A 1 332 ? -15.820 0.121 19.635 1.00 93.31 332 GLY A CA 1
ATOM 2613 C C . GLY A 1 332 ? -14.759 0.824 18.780 1.00 93.31 332 GLY A C 1
ATOM 2614 O O . GLY A 1 332 ? -13.680 1.126 19.299 1.00 93.31 332 GLY A O 1
ATOM 2615 N N . ALA A 1 333 ? -15.059 1.119 17.510 1.00 96.81 333 ALA A N 1
ATOM 2616 C CA . ALA A 1 333 ? -14.200 1.918 16.640 1.00 96.81 333 ALA A CA 1
ATOM 2617 C C . ALA A 1 333 ? -14.008 3.346 17.181 1.00 96.81 333 ALA A C 1
ATOM 2619 O O . ALA A 1 333 ? -14.936 3.964 17.704 1.00 96.81 333 ALA A O 1
ATOM 2620 N N . ARG A 1 334 ? -12.801 3.889 17.022 1.00 97.62 334 ARG A N 1
ATOM 2621 C CA . ARG A 1 334 ? -12.479 5.302 17.272 1.00 97.62 334 ARG A CA 1
ATOM 2622 C C . ARG A 1 334 ? -11.814 5.889 16.040 1.00 97.62 334 ARG A C 1
ATOM 2624 O O . ARG A 1 334 ? -11.028 5.193 15.410 1.00 97.62 334 ARG A O 1
ATOM 2631 N N . LEU A 1 335 ? -12.067 7.158 15.732 1.00 98.44 335 LEU A N 1
ATOM 2632 C CA . LEU A 1 335 ? -11.447 7.858 14.604 1.00 98.44 335 LEU A CA 1
ATOM 2633 C C . LEU A 1 335 ? -10.594 9.026 15.094 1.00 98.44 335 LEU A C 1
ATOM 2635 O O . LEU A 1 335 ? -11.056 9.836 15.899 1.00 98.44 335 LEU A O 1
ATOM 2639 N N . THR A 1 336 ? -9.388 9.152 14.544 1.00 98.69 336 THR A N 1
ATOM 2640 C CA . THR A 1 336 ? -8.540 10.345 14.671 1.00 98.69 336 THR A CA 1
ATOM 2641 C C . THR A 1 336 ? -8.209 10.911 13.294 1.00 98.69 336 THR A C 1
ATOM 2643 O O . THR A 1 336 ? -7.779 10.172 12.413 1.00 98.69 336 THR A O 1
ATOM 2646 N N . TRP A 1 337 ? -8.380 12.219 13.113 1.00 98.50 337 TRP A N 1
ATOM 2647 C CA . TRP A 1 337 ? -7.963 12.972 11.924 1.00 98.50 337 TRP A CA 1
ATOM 2648 C C . TRP A 1 337 ? -7.564 14.405 12.315 1.00 98.50 337 TRP A C 1
ATOM 2650 O O . TRP A 1 337 ? -8.114 14.918 13.287 1.00 98.50 337 TRP A O 1
ATOM 2660 N N . PRO A 1 338 ? -6.678 15.082 11.567 1.00 98.12 338 PRO A N 1
ATOM 2661 C CA . PRO A 1 338 ? -5.681 14.488 10.681 1.00 98.12 338 PRO A CA 1
ATOM 2662 C C . PRO A 1 338 ? -4.534 13.882 11.501 1.00 98.12 338 PRO A C 1
ATOM 2664 O O . PRO A 1 338 ? -4.130 14.433 12.526 1.00 98.12 338 PRO A O 1
ATOM 2667 N N . VAL A 1 339 ? -3.980 12.763 11.040 1.00 98.19 339 VAL A N 1
ATOM 2668 C CA . VAL A 1 339 ? -2.677 12.265 11.496 1.00 98.19 339 VAL A CA 1
ATOM 2669 C C . VAL A 1 339 ? -1.676 12.530 10.384 1.00 98.19 339 VAL A C 1
ATOM 2671 O O . VAL A 1 339 ? -1.869 12.079 9.256 1.00 98.19 339 VAL A O 1
ATOM 2674 N N . TYR A 1 340 ? -0.620 13.280 10.694 1.00 96.81 340 TYR A N 1
ATOM 2675 C CA . TYR A 1 340 ? 0.428 13.629 9.739 1.00 96.81 340 TYR A CA 1
ATOM 2676 C C . TYR A 1 340 ? 1.559 12.606 9.810 1.00 96.81 340 TYR A C 1
ATOM 2678 O O . TYR A 1 340 ? 2.262 12.551 10.825 1.00 96.81 340 TYR A O 1
ATOM 2686 N N . PRO A 1 341 ? 1.758 11.780 8.771 1.00 96.19 341 PRO A N 1
ATOM 2687 C CA . PRO A 1 341 ? 2.793 10.765 8.817 1.00 96.19 341 PRO A CA 1
ATOM 2688 C C . PRO A 1 341 ? 4.203 11.347 8.757 1.00 96.19 341 PRO A C 1
ATOM 2690 O O . PRO A 1 341 ? 4.393 12.499 8.387 1.00 96.19 341 PRO A O 1
ATOM 2693 N N . PHE A 1 342 ? 5.210 10.546 9.080 1.00 95.31 342 PHE A N 1
ATOM 2694 C CA . PHE A 1 342 ? 6.604 10.959 9.006 1.00 95.31 342 PHE A CA 1
ATOM 2695 C C . PHE A 1 342 ? 7.066 11.157 7.554 1.00 95.31 342 PHE A C 1
ATOM 2697 O O . PHE A 1 342 ? 6.840 10.307 6.690 1.00 95.31 342 PHE A O 1
ATOM 2704 N N . ASN A 1 343 ? 7.785 12.253 7.319 1.00 91.38 343 ASN A N 1
ATOM 2705 C CA . ASN A 1 343 ? 8.425 12.608 6.062 1.00 91.38 343 ASN A CA 1
ATOM 2706 C C . ASN A 1 343 ? 9.956 12.469 6.184 1.00 91.38 343 ASN A C 1
ATOM 2708 O O . ASN A 1 343 ? 10.614 13.319 6.802 1.00 91.38 343 ASN A O 1
ATOM 2712 N N . PRO A 1 344 ? 10.565 11.469 5.519 1.00 88.31 344 PRO A N 1
ATOM 2713 C CA . PRO A 1 344 ? 12.009 11.275 5.534 1.00 88.31 344 PRO A CA 1
ATOM 2714 C C . PRO A 1 344 ? 12.823 12.473 5.057 1.00 88.31 344 PRO A C 1
ATOM 2716 O O . PRO A 1 344 ? 13.962 12.600 5.481 1.00 88.31 344 PRO A O 1
ATOM 2719 N N . TYR A 1 345 ? 12.296 13.360 4.206 1.00 84.94 345 TYR A N 1
ATOM 2720 C CA . TYR A 1 345 ? 13.004 14.531 3.660 1.00 84.94 345 TYR A CA 1
ATOM 2721 C C . TYR A 1 345 ? 12.924 15.769 4.558 1.00 84.94 345 TYR A C 1
ATOM 2723 O O . TYR A 1 345 ? 13.780 16.652 4.448 1.00 84.94 345 TYR A O 1
ATOM 2731 N N . ARG A 1 346 ? 11.977 15.790 5.498 1.00 87.94 346 ARG A N 1
ATOM 2732 C CA . ARG A 1 346 ? 11.873 16.818 6.543 1.00 87.94 346 ARG A CA 1
ATOM 2733 C C . ARG A 1 346 ? 12.452 16.378 7.882 1.00 87.94 346 ARG A C 1
ATOM 2735 O O . ARG A 1 346 ? 12.714 17.236 8.712 1.00 87.94 346 ARG A O 1
ATOM 2742 N N . ASP A 1 347 ? 12.666 15.074 8.060 1.00 88.44 347 ASP A N 1
ATOM 2743 C CA . ASP A 1 347 ? 13.035 14.486 9.353 1.00 88.44 347 ASP A CA 1
ATOM 2744 C C . ASP A 1 347 ? 12.002 14.805 10.447 1.00 88.44 347 ASP A C 1
ATOM 2746 O O . ASP A 1 347 ? 12.317 15.212 11.562 1.00 88.44 347 ASP A O 1
ATOM 2750 N N . GLY A 1 348 ? 10.727 14.693 10.080 1.00 92.50 348 GLY A N 1
ATOM 2751 C CA . GLY A 1 348 ? 9.598 15.033 10.933 1.00 92.50 348 GLY A CA 1
ATOM 2752 C C . GLY A 1 348 ? 8.274 14.797 10.213 1.00 92.50 348 GLY A C 1
ATOM 2753 O O . GLY A 1 348 ? 8.284 14.336 9.070 1.00 92.50 348 GLY A O 1
ATOM 2754 N N . PRO A 1 349 ? 7.132 15.088 10.853 1.00 93.44 349 PRO A N 1
ATOM 2755 C CA . PRO A 1 349 ? 5.823 14.908 10.240 1.00 93.44 349 PRO A CA 1
ATOM 2756 C C . PRO A 1 349 ? 5.644 15.725 8.954 1.00 93.44 349 PRO A C 1
ATOM 2758 O O . PRO A 1 349 ? 6.220 16.805 8.783 1.00 93.44 349 PRO A O 1
ATOM 2761 N N . GLU A 1 350 ? 4.801 15.212 8.064 1.00 91.56 350 GLU A N 1
ATOM 2762 C CA . GLU A 1 350 ? 4.192 15.984 6.989 1.00 91.56 350 GLU A CA 1
ATOM 2763 C C . GLU A 1 350 ? 3.451 17.202 7.552 1.00 91.56 350 GLU A C 1
ATOM 2765 O O . GLU A 1 350 ? 2.988 17.208 8.691 1.00 91.56 350 GLU A O 1
ATOM 2770 N N . THR A 1 351 ? 3.325 18.246 6.740 1.00 86.94 351 THR A N 1
ATOM 2771 C CA . THR A 1 351 ? 2.622 19.481 7.125 1.00 86.94 351 THR A CA 1
ATOM 2772 C C . THR A 1 351 ? 1.401 19.760 6.263 1.00 86.94 351 THR A C 1
ATOM 2774 O O . THR A 1 351 ? 0.512 20.493 6.679 1.00 86.94 351 THR A O 1
ATOM 2777 N N . GLY A 1 352 ? 1.346 19.184 5.061 1.00 83.94 352 GLY A N 1
ATOM 2778 C CA . GLY A 1 352 ? 0.241 19.372 4.133 1.00 83.94 352 GLY A CA 1
ATOM 2779 C C . GLY A 1 352 ? -0.903 18.404 4.407 1.00 83.94 352 GLY A C 1
ATOM 2780 O O . GLY A 1 352 ? -0.694 17.194 4.498 1.00 83.94 352 GLY A O 1
ATOM 2781 N N . LEU A 1 353 ? -2.129 18.927 4.439 1.00 87.38 353 LEU A N 1
ATOM 2782 C CA . LEU A 1 353 ? -3.346 18.136 4.641 1.00 87.38 353 LEU A CA 1
ATOM 2783 C C . LEU A 1 353 ? -3.548 17.043 3.573 1.00 87.38 353 LEU A C 1
ATOM 2785 O O . LEU A 1 353 ? -4.184 16.033 3.844 1.00 87.38 353 LEU A O 1
ATOM 2789 N N . GLY A 1 354 ? -2.973 17.204 2.375 1.00 82.12 354 GLY A N 1
ATOM 2790 C CA . GLY A 1 354 ? -3.010 16.177 1.326 1.00 82.12 354 GLY A CA 1
ATOM 2791 C C . GLY A 1 354 ? -2.350 14.854 1.732 1.00 82.12 354 GLY A C 1
ATOM 2792 O O . GLY A 1 354 ? -2.836 13.795 1.341 1.00 82.12 354 GLY A O 1
ATOM 2793 N N . HIS A 1 355 ? -1.292 14.911 2.549 1.00 85.88 355 HIS A N 1
ATOM 2794 C CA . HIS A 1 355 ? -0.568 13.730 3.030 1.00 85.88 355 HIS A CA 1
ATOM 2795 C C . HIS A 1 355 ? -1.113 13.189 4.359 1.00 85.88 355 HIS A C 1
ATOM 2797 O O . HIS A 1 355 ? -0.622 12.170 4.852 1.00 85.88 355 HIS A O 1
ATOM 2803 N N . ALA A 1 356 ? -2.089 13.872 4.963 1.00 92.75 356 ALA A N 1
ATOM 2804 C CA . ALA A 1 356 ? -2.709 13.410 6.190 1.00 92.75 356 ALA A CA 1
ATOM 2805 C C . ALA A 1 356 ? -3.518 12.133 5.944 1.00 92.75 356 ALA A C 1
ATOM 2807 O O . ALA A 1 356 ? -4.120 11.931 4.889 1.00 92.75 356 ALA A O 1
ATOM 2808 N N . VAL A 1 357 ? -3.559 11.283 6.962 1.00 97.81 357 VAL A N 1
ATOM 2809 C CA . VAL A 1 357 ? -4.420 10.100 7.003 1.00 97.81 357 VAL A CA 1
ATOM 2810 C C . VAL A 1 357 ? -5.342 10.193 8.208 1.00 97.81 357 VAL A C 1
ATOM 2812 O O . VAL A 1 357 ? -5.055 10.904 9.174 1.00 97.81 357 VAL A O 1
ATOM 2815 N N . ALA A 1 358 ? -6.460 9.476 8.162 1.00 98.50 358 ALA A N 1
ATOM 2816 C CA . ALA A 1 358 ? -7.213 9.194 9.376 1.00 98.50 358 ALA A CA 1
ATOM 2817 C C . ALA A 1 358 ? -6.775 7.850 9.944 1.00 98.50 358 ALA A C 1
ATOM 2819 O O . ALA A 1 358 ? -6.440 6.942 9.188 1.00 98.50 358 ALA A O 1
ATOM 2820 N N . THR A 1 359 ? -6.851 7.700 11.260 1.00 98.50 359 THR A N 1
ATOM 2821 C CA . THR A 1 359 ? -6.680 6.405 11.916 1.00 98.50 359 THR A CA 1
ATOM 2822 C C . THR A 1 359 ? -8.014 5.950 12.485 1.00 98.50 359 THR A C 1
ATOM 2824 O O . THR A 1 359 ? -8.609 6.670 13.288 1.00 98.50 359 THR A O 1
ATOM 2827 N N . VAL A 1 360 ? -8.466 4.757 12.092 1.00 98.56 360 VAL A N 1
ATOM 2828 C CA . VAL A 1 360 ? -9.537 4.026 12.781 1.00 98.56 360 VAL A CA 1
ATOM 2829 C C . VAL A 1 360 ? -8.910 2.987 13.702 1.00 98.56 360 VAL A C 1
ATOM 2831 O O . VAL A 1 360 ? -8.173 2.124 13.228 1.00 98.56 360 VAL A O 1
ATOM 2834 N N . SER A 1 361 ? -9.209 3.057 14.997 1.00 98.31 361 SER A N 1
ATOM 2835 C CA . SER A 1 361 ? -8.578 2.234 16.032 1.00 98.31 361 SER A CA 1
ATOM 2836 C C . SER A 1 361 ? -9.585 1.395 16.815 1.00 98.31 361 SER A C 1
ATOM 2838 O O . SER A 1 361 ? -10.680 1.864 17.132 1.00 98.31 361 SER A O 1
ATOM 2840 N N . PHE A 1 362 ? -9.166 0.194 17.209 1.00 98.00 362 PHE A N 1
ATOM 2841 C CA . PHE A 1 362 ? -9.895 -0.723 18.083 1.00 98.00 362 PHE A CA 1
ATOM 2842 C C . PHE A 1 362 ? -8.991 -1.150 19.235 1.00 98.00 362 PHE A C 1
ATOM 2844 O O . PHE A 1 362 ? -7.874 -1.611 19.005 1.00 98.00 362 PHE A O 1
ATOM 2851 N N . GLY A 1 363 ? -9.495 -1.032 20.465 1.00 97.31 363 GLY A N 1
ATOM 2852 C CA . GLY A 1 363 ? -8.784 -1.550 21.633 1.00 97.31 363 GLY A CA 1
ATOM 2853 C C . GLY A 1 363 ? -8.860 -3.069 21.658 1.00 97.31 363 GLY A C 1
ATOM 2854 O O . GLY A 1 363 ? -9.936 -3.629 21.460 1.00 97.31 363 GLY A O 1
ATOM 2855 N N . LEU A 1 364 ? -7.734 -3.730 21.910 1.00 96.62 364 LEU A N 1
ATOM 2856 C CA . LEU A 1 364 ? -7.652 -5.180 21.903 1.00 96.62 364 LEU A CA 1
ATOM 2857 C C . LEU A 1 364 ? -7.648 -5.742 23.332 1.00 96.62 364 LEU A C 1
ATOM 2859 O O . LEU A 1 364 ? -6.769 -5.428 24.130 1.00 96.62 364 LEU A O 1
ATOM 2863 N N . ASN A 1 365 ? -8.617 -6.605 23.654 1.00 90.06 365 ASN A N 1
ATOM 2864 C CA . ASN A 1 365 ? -8.814 -7.137 25.006 1.00 90.06 365 ASN A CA 1
ATOM 2865 C C . ASN A 1 365 ? -9.098 -8.652 25.031 1.00 90.06 365 ASN A C 1
ATOM 2867 O O . ASN A 1 365 ? -10.182 -9.127 25.351 1.00 90.06 365 ASN A O 1
ATOM 2871 N N . GLY A 1 366 ? -8.068 -9.448 24.762 1.00 93.56 366 GLY A N 1
ATOM 2872 C CA . GLY A 1 366 ? -8.163 -10.904 24.785 1.00 93.56 366 GLY A CA 1
ATOM 2873 C C . GLY A 1 366 ? -8.522 -11.492 23.421 1.00 93.56 366 GLY A C 1
ATOM 2874 O O . GLY A 1 366 ? -8.165 -10.947 22.374 1.00 93.56 366 GLY A O 1
ATOM 2875 N N . LYS A 1 367 ? -9.178 -12.660 23.431 1.00 96.75 367 LYS A N 1
ATOM 2876 C CA . LYS A 1 367 ? -9.580 -13.349 22.200 1.00 96.75 367 LYS A CA 1
ATOM 2877 C C . LYS A 1 367 ? -10.754 -12.615 21.564 1.00 96.75 367 LYS A C 1
ATOM 2879 O O . LYS A 1 367 ? -11.813 -12.505 22.172 1.00 96.75 367 LYS A O 1
ATOM 2884 N N . GLN A 1 368 ? -10.575 -12.175 20.327 1.00 96.31 368 GLN A N 1
ATOM 2885 C CA . GLN A 1 368 ? -11.561 -11.375 19.604 1.00 96.31 368 GLN A CA 1
ATOM 2886 C C . GLN A 1 368 ? -11.402 -11.560 18.096 1.00 96.31 368 GLN A C 1
ATOM 2888 O O . GLN A 1 368 ? -10.355 -11.985 17.599 1.00 96.31 368 GLN A O 1
ATOM 2893 N N . THR A 1 369 ? -12.456 -11.229 17.363 1.00 98.12 369 THR A N 1
ATOM 2894 C CA . THR A 1 369 ? -12.439 -11.166 15.905 1.00 98.12 369 THR A CA 1
ATOM 2895 C C . THR A 1 369 ? -13.066 -9.855 15.478 1.00 98.12 369 THR A C 1
ATOM 2897 O O . THR A 1 369 ? -14.220 -9.587 15.802 1.00 98.12 369 THR A O 1
ATOM 2900 N N . ILE A 1 370 ? -12.300 -9.040 14.761 1.00 98.38 370 ILE A N 1
ATOM 2901 C CA . ILE A 1 370 ? -12.733 -7.733 14.267 1.00 98.38 370 ILE A CA 1
ATOM 2902 C C . ILE A 1 370 ? -12.932 -7.883 12.765 1.00 98.38 370 ILE A C 1
ATOM 2904 O O . ILE A 1 370 ? -11.969 -8.126 12.044 1.00 98.38 370 ILE A O 1
ATOM 2908 N N . THR A 1 371 ? -14.176 -7.781 12.300 1.00 98.38 371 THR A N 1
ATOM 2909 C CA . THR A 1 371 ? -14.527 -7.915 10.877 1.00 98.38 371 THR A CA 1
ATOM 2910 C C . THR A 1 371 ? -14.909 -6.557 10.319 1.00 98.38 371 THR A C 1
ATOM 2912 O O . THR A 1 371 ? -15.735 -5.865 10.908 1.00 98.38 371 THR A O 1
ATOM 2915 N N . LEU A 1 372 ? -14.322 -6.190 9.184 1.00 98.44 372 LEU A N 1
ATOM 2916 C CA . LEU A 1 372 ? -14.597 -4.950 8.475 1.00 98.44 372 LEU A CA 1
ATOM 2917 C C . LEU A 1 372 ? -14.845 -5.237 6.998 1.00 98.44 372 LEU A C 1
ATOM 2919 O O . LEU A 1 372 ? -14.387 -6.240 6.451 1.00 98.44 372 LEU A O 1
ATOM 2923 N N . ALA A 1 373 ? -15.526 -4.317 6.328 1.00 98.50 373 ALA A N 1
ATOM 2924 C CA . ALA A 1 373 ? -15.653 -4.374 4.883 1.00 98.50 373 ALA A CA 1
ATOM 2925 C C . ALA A 1 373 ? -15.706 -2.980 4.278 1.00 98.50 373 ALA A C 1
ATOM 2927 O O . ALA A 1 373 ? -16.346 -2.089 4.832 1.00 98.50 373 ALA A O 1
ATOM 2928 N N . VAL A 1 374 ? -15.073 -2.815 3.123 1.00 98.62 374 VAL A N 1
ATOM 2929 C CA . VAL A 1 374 ? -15.252 -1.636 2.279 1.00 98.62 374 VAL A CA 1
ATOM 2930 C C . VAL A 1 374 ? -16.257 -1.988 1.193 1.00 98.62 374 VAL A C 1
ATOM 2932 O O . VAL A 1 374 ? -16.109 -3.000 0.507 1.00 98.62 374 VAL A O 1
ATOM 2935 N N . GLU A 1 375 ? -17.277 -1.153 1.050 1.00 98.50 375 GLU A N 1
ATOM 2936 C CA . GLU A 1 375 ? -18.296 -1.234 0.013 1.00 98.50 375 GLU A CA 1
ATOM 2937 C C . GLU A 1 375 ? -18.141 -0.065 -0.961 1.00 98.50 375 GLU A C 1
ATOM 2939 O O . GLU A 1 375 ? -17.937 1.076 -0.548 1.00 98.50 375 GLU A O 1
ATOM 2944 N N . ALA A 1 376 ? -18.227 -0.352 -2.257 1.00 97.12 376 ALA A N 1
ATOM 2945 C CA . ALA A 1 376 ? -18.330 0.657 -3.299 1.00 97.12 376 ALA A CA 1
ATOM 2946 C C . ALA A 1 376 ? -19.785 1.136 -3.392 1.00 97.12 376 ALA A C 1
ATOM 2948 O O . ALA A 1 376 ? -20.682 0.329 -3.656 1.00 97.12 376 ALA A O 1
ATOM 2949 N N . ASN A 1 377 ? -20.013 2.435 -3.201 1.00 91.19 377 ASN A N 1
ATOM 2950 C CA . ASN A 1 377 ? -21.317 3.051 -3.430 1.00 91.19 377 ASN A CA 1
ATOM 2951 C C . ASN A 1 377 ? -21.503 3.227 -4.946 1.00 91.19 377 ASN A C 1
ATOM 2953 O O . ASN A 1 377 ? -20.532 3.496 -5.663 1.00 91.19 377 ASN A O 1
ATOM 2957 N N . GLU A 1 378 ? -22.727 3.008 -5.432 1.00 72.06 378 GLU A N 1
ATOM 2958 C CA . GLU A 1 378 ? -23.052 3.005 -6.871 1.00 72.06 378 GLU A CA 1
ATOM 2959 C C . GLU A 1 378 ? -22.628 4.300 -7.590 1.00 72.06 378 GLU A C 1
ATOM 2961 O O . GLU A 1 378 ? -22.895 5.403 -7.059 1.00 72.06 378 GLU A O 1
#

Secondary structure (DSSP, 8-state):
---SS-TTS--HHHHHHHHHHHHHHHHHH--HHHHHHHHHHHHHHHHSB-TTSPBPSTT-SS-S------S-HHHHTTSHHHHHHHHHHHTTTT-----TT----PPPTTS----PPPSSSPPPHHHHHHHHHHHHT---------GGGSSEEEEE-SSSEEEEEETTEEEEEE-------S-TTS-BS---EEEEETTTEEEEE---BSS-GGGSSEEEEETTEEE-S-SEEEEE--SS-EEEEEE-SSEEEEEEEPPP-SSEEEEEEEEEESSSPPSEEEEEEE---TTSEEEETTS-EEE-SSS-EEE-HHHHTTEEEETTEEEE--TT-EEEEEE--EETTTTEE--SGGG-EEEEEEEE-SSEEEEEEEEE--

Sequence (378 aa):
FWGEHSRNGPTTGYDYLTATAVALYYEHSRDAAALEALRRSTDFHKFFTYPDGTPVETINDRNRYWGVSPWGHFGFSHFADGRRYAEFLAARLPAQPKTGLAVLNEPSPGGAVRAPRPAGNELDVESLGRIAQDALYFHEGSNAPIPQDQPRYHHQMSVPAGIRKRGPWVTCLSGLIATPTTSRWYLDRQGHLSVFHEKFGLIITGANSKHQPELATFTEKIGGHIVSTPTSSRLQMADDADQLALAYNSFFAVLEVMPASDKRQEFRFVITPTGRMAEADLNLQLILKPGEALETAAGRKVVLDEKPIRWSAEDMGNWMAHHGWTLKLPDGARLTWPVYPFNPYRDGPETGLGHAVATVSFGLNGKQTITLAVEANE